Protein AF-A0A3L8PVZ9-F1 (afdb_monomer)

Mean predicted aligned error: 17.23 Å

Secondary structure (DSSP, 8-state):
------------HHHHIIIIIHHHHHHHHHHHHHTT-TT-HHHHHHHHHHHHHHHHHHHHHHHHHHHHHHTTS------SGGGTTHHHHTTHHHHHHHHHHHHHHHHTTT---PPPTHHHHHHHHHHHHHHHTTS----------S-TTHHHHHHHHHSTT------TTSSS-HHHHHHHHHHHHHHHT-GGGG--HHHHHHHHHHHHHHHHHHHTT-HHHHHHHHHHHTTT-TTHHHHHHHHHHHHT--HHHHHHHHTTT----HHHHHHHHHTT-HHHHHHHHTTT--TT--SBTTB-HHHHHHHS---HHHHHHHHHHS----S--TTS--HHHHHHHTGGGSTTTHHHHHHHHHHTT----TTHHHHHHHHHHH-HHHHHHHHHH-GGGPPP---

Sequence (399 aa):
MDKSKVSFYRFEPLNILVTVVIPVCLTYSAAQIWYVVNDTVDILKYFIIFGLGLFTDFGYQYSKHRQSIQLVKEKKQSTFSKKMGLSLLLWLPLSAYLWTGYIIVSTDSTRVGEPTKSELEIQKLEKNLQNNHRKKVISPKQNEADKTDNQSAKHLLEAKHQTFVNDLSSDLHIYDQFRNHTMMVFQALDPRAKLSTEELAKTDALTKELTPLMKEKNWAAMIELNDKYADSMPELVEGLMQAAGMLGAPLDVYLQLANRGGKMAAPGLLAMVNRGELDMVSALESHGSSIQDTPFPNTNMLHFALLAPIEPQTFEYVIERVDVLNEPSIMGGDTIGMAIVNAPANPAYVSSYIQAMIRKGGTIKPEHKPLMAGLKRDEPSLYEEITALLPELQVADNG

Organism: NCBI:txid2338552

Solvent-accessible surface area (backbone atoms only — not comparable to full-atom values): 23518 Å² total; per-residue (Å²): 141,78,87,81,79,81,81,77,83,77,80,56,69,65,55,52,45,62,72,48,50,48,55,52,52,50,53,51,50,50,55,56,49,56,75,72,51,93,83,52,70,66,64,52,51,52,51,51,53,50,51,51,49,55,52,52,52,52,54,50,55,52,48,55,59,53,49,74,69,52,81,80,68,88,89,90,88,86,86,80,81,62,80,72,47,52,45,60,60,58,41,59,64,52,48,52,53,52,48,52,50,50,48,55,63,56,50,76,75,70,66,91,78,84,89,59,78,65,63,65,50,53,60,54,52,56,59,51,55,63,60,59,69,76,74,78,87,81,87,87,88,84,86,83,86,93,57,84,78,55,49,67,54,44,51,57,56,66,58,52,77,64,53,66,73,76,59,81,87,48,93,60,48,50,46,56,52,48,50,52,51,37,49,52,46,54,58,72,63,43,51,71,86,73,52,52,75,68,56,48,55,50,50,51,51,50,47,66,61,44,50,61,34,61,76,68,62,39,60,69,61,51,52,53,50,37,66,77,34,37,92,83,42,66,39,48,30,30,33,49,35,35,54,32,41,75,72,65,57,59,70,69,58,52,53,57,28,34,76,68,71,15,44,50,49,26,72,34,47,48,53,32,44,62,71,67,38,52,71,58,49,54,55,40,40,78,57,72,20,44,65,68,43,55,92,45,72,66,31,45,38,67,54,55,51,48,75,45,88,64,53,68,69,40,50,52,61,46,61,74,70,36,85,59,52,72,52,58,17,78,69,14,35,20,51,62,44,39,38,58,47,33,25,85,72,36,69,93,47,35,58,60,52,50,51,52,37,39,77,63,66,34,70,94,51,80,78,41,35,60,48,42,50,36,36,40,73,71,41,47,70,60,37,51,57,39,28,75,77,38,61,89,53,58,65,81,84,83,123

Nearest PDB structures (foldseek):
  4gpm-assembly2_B  TM=6.428E-01  e=1.683E-02  synthetic construct
  5kba-assembly2_D  TM=6.415E-01  e=2.245E-02  synthetic construct
  7b4t-assembly1_A  TM=6.133E-01  e=3.993E-02  synthetic construct
  5oos-assembly1_A  TM=6.355E-01  e=1.685E-01  synthetic construct
  7vxw-assembly1_A  TM=5.313E-01  e=1.946E-01  Homo sapiens

pLDDT: mean 72.09, std 23.38, range [28.81, 97.56]

Structure (mmCIF, N/CA/C/O backbone):
data_AF-A0A3L8PVZ9-F1
#
_entry.id   AF-A0A3L8PVZ9-F1
#
loop_
_atom_site.group_PDB
_atom_site.id
_atom_site.type_symbol
_atom_site.label_atom_id
_atom_site.label_alt_id
_atom_site.label_comp_id
_atom_site.label_asym_id
_atom_site.label_entity_id
_atom_site.label_seq_id
_atom_site.pdbx_PDB_ins_code
_atom_site.Cartn_x
_atom_site.Cartn_y
_atom_site.Cartn_z
_atom_site.occupancy
_atom_site.B_iso_or_equiv
_atom_site.auth_seq_id
_atom_site.auth_comp_id
_atom_site.auth_asym_id
_atom_site.auth_atom_id
_atom_site.pdbx_PDB_model_num
ATOM 1 N N . MET A 1 1 ? 54.789 34.534 -4.708 1.00 40.00 1 MET A N 1
ATOM 2 C CA . MET A 1 1 ? 53.707 34.715 -3.716 1.00 40.00 1 MET A CA 1
ATOM 3 C C . MET A 1 1 ? 52.573 35.413 -4.431 1.00 40.00 1 MET A C 1
ATOM 5 O O . MET A 1 1 ? 52.630 36.625 -4.583 1.00 40.00 1 MET A O 1
ATOM 9 N N . ASP A 1 2 ? 51.617 34.647 -4.949 1.00 33.59 2 ASP A N 1
ATOM 10 C CA . ASP A 1 2 ? 50.525 35.194 -5.750 1.00 33.59 2 ASP A CA 1
ATOM 11 C C . ASP A 1 2 ? 49.195 34.906 -5.049 1.00 33.59 2 ASP A C 1
ATOM 13 O O . ASP A 1 2 ? 48.878 33.760 -4.726 1.00 33.59 2 ASP A O 1
ATOM 17 N N . LYS A 1 3 ? 48.479 35.977 -4.699 1.00 42.72 3 LYS A N 1
ATOM 18 C CA . LYS A 1 3 ? 47.219 35.941 -3.950 1.00 42.72 3 LYS A CA 1
ATOM 19 C C . LYS A 1 3 ? 46.082 35.725 -4.947 1.00 42.72 3 LYS A C 1
ATOM 21 O O . LYS A 1 3 ? 45.563 36.692 -5.505 1.00 42.72 3 LYS A O 1
ATOM 26 N N . SER A 1 4 ? 45.662 34.479 -5.155 1.00 35.91 4 SER A N 1
ATOM 27 C CA . SER A 1 4 ? 44.448 34.195 -5.921 1.00 35.91 4 SER A CA 1
ATOM 28 C C . SER A 1 4 ? 43.212 34.638 -5.127 1.00 35.91 4 SER A C 1
ATOM 30 O O . SER A 1 4 ? 42.886 34.134 -4.052 1.00 35.91 4 SER A O 1
ATOM 32 N N . LYS A 1 5 ? 42.550 35.666 -5.661 1.00 38.50 5 LYS A N 1
ATOM 33 C CA . LYS A 1 5 ? 41.291 36.231 -5.176 1.00 38.50 5 LYS A CA 1
ATOM 34 C C . LYS A 1 5 ? 40.184 35.177 -5.251 1.00 38.50 5 LYS A C 1
ATOM 36 O O . LYS A 1 5 ? 39.843 34.710 -6.333 1.00 38.50 5 LYS A O 1
ATOM 41 N N . VAL A 1 6 ? 39.573 34.869 -4.111 1.00 35.75 6 VAL A N 1
ATOM 42 C CA . VAL A 1 6 ? 38.283 34.174 -4.047 1.00 35.75 6 VAL A CA 1
ATOM 43 C C . VAL A 1 6 ? 37.200 35.175 -4.457 1.00 35.75 6 VAL A C 1
ATOM 45 O O . VAL A 1 6 ? 36.894 36.105 -3.711 1.00 35.75 6 VAL A O 1
ATOM 48 N N . SER A 1 7 ? 36.635 35.020 -5.656 1.00 32.16 7 SER A N 1
ATOM 49 C CA . SER A 1 7 ? 35.439 35.759 -6.064 1.00 32.16 7 SER A CA 1
ATOM 50 C C . SER A 1 7 ? 34.214 35.127 -5.402 1.00 32.16 7 SER A C 1
ATOM 52 O O . SER A 1 7 ? 33.701 34.105 -5.858 1.00 32.16 7 SER A O 1
ATOM 54 N N . PHE A 1 8 ? 33.738 35.731 -4.316 1.00 32.44 8 PHE A N 1
ATOM 55 C CA . PHE A 1 8 ? 32.389 35.471 -3.827 1.00 32.44 8 PHE A CA 1
ATOM 56 C C . PHE A 1 8 ? 31.396 36.017 -4.855 1.00 32.44 8 PHE A C 1
ATOM 58 O O . PHE A 1 8 ? 31.356 37.222 -5.105 1.00 32.44 8 PHE A O 1
ATOM 65 N N . TYR A 1 9 ? 30.609 35.128 -5.460 1.00 37.47 9 TYR A N 1
ATOM 66 C CA . TYR A 1 9 ? 29.472 35.513 -6.286 1.00 37.47 9 TYR A CA 1
ATOM 67 C C . TYR A 1 9 ? 28.490 36.303 -5.415 1.00 37.47 9 TYR A C 1
ATOM 69 O O . TYR A 1 9 ? 27.821 35.746 -4.544 1.00 37.47 9 TYR A O 1
ATOM 77 N N . ARG A 1 10 ? 28.430 37.621 -5.625 1.00 36.44 10 ARG A N 1
ATOM 78 C CA . ARG A 1 10 ? 27.349 38.453 -5.099 1.00 36.44 10 ARG A CA 1
ATOM 79 C C . ARG A 1 10 ? 26.082 38.062 -5.851 1.00 36.44 10 ARG A C 1
ATOM 81 O O . ARG A 1 10 ? 25.964 38.321 -7.042 1.00 36.44 10 ARG A O 1
ATOM 88 N N . PHE A 1 11 ? 25.159 37.413 -5.152 1.00 42.28 11 PHE A N 1
ATOM 89 C CA . PHE A 1 11 ? 23.787 37.264 -5.616 1.00 42.28 11 PHE A CA 1
ATOM 90 C C . PHE A 1 11 ? 23.171 38.661 -5.704 1.00 42.28 11 PHE A C 1
ATOM 92 O O . PHE A 1 11 ? 22.957 39.308 -4.678 1.00 42.28 11 PHE A O 1
ATOM 99 N N . GLU A 1 12 ? 22.940 39.154 -6.919 1.00 45.09 12 GLU A N 1
ATOM 100 C CA . GLU A 1 12 ? 22.252 40.426 -7.105 1.00 45.09 12 GLU A CA 1
ATOM 101 C C . GLU A 1 12 ? 20.789 40.281 -6.648 1.00 45.09 12 GLU A C 1
ATOM 103 O O . GLU A 1 12 ? 20.101 39.363 -7.105 1.00 45.09 12 GLU A O 1
ATOM 108 N N . PRO A 1 13 ? 20.284 41.162 -5.763 1.00 43.38 13 PRO A N 1
ATOM 109 C CA . PRO A 1 13 ? 18.903 41.130 -5.264 1.00 43.38 13 PRO A CA 1
ATOM 110 C C . PRO A 1 13 ? 17.846 41.104 -6.377 1.00 43.38 13 PRO A C 1
ATOM 112 O O . PRO A 1 13 ? 16.751 40.575 -6.186 1.00 43.38 13 PRO A O 1
ATOM 115 N N . LEU A 1 14 ? 18.203 41.613 -7.559 1.00 39.41 14 LEU A N 1
ATOM 116 C CA . LEU A 1 14 ? 17.372 41.596 -8.756 1.00 39.41 14 LEU A CA 1
ATOM 117 C C . LEU A 1 14 ? 17.032 40.165 -9.214 1.00 39.41 14 LEU A C 1
ATOM 119 O O . LEU A 1 14 ? 15.901 39.910 -9.617 1.00 39.41 14 LEU A O 1
ATOM 123 N N . ASN A 1 15 ? 17.953 39.206 -9.061 1.00 44.50 15 ASN A N 1
ATOM 124 C CA . ASN A 1 15 ? 17.703 37.810 -9.423 1.00 44.50 15 ASN A CA 1
ATOM 125 C C . ASN A 1 15 ? 16.683 37.156 -8.494 1.00 44.50 15 ASN A C 1
ATOM 127 O O . ASN A 1 15 ? 15.840 36.411 -8.975 1.00 44.50 15 ASN A O 1
ATOM 131 N N . ILE A 1 16 ? 16.695 37.456 -7.192 1.00 48.22 16 ILE A N 1
ATOM 132 C CA . ILE A 1 16 ? 15.701 36.916 -6.245 1.00 48.22 16 ILE A CA 1
ATOM 133 C C . ILE A 1 16 ? 14.327 37.542 -6.500 1.00 48.22 16 ILE A C 1
ATOM 135 O O . ILE A 1 16 ? 13.313 36.841 -6.488 1.00 48.22 16 ILE A O 1
ATOM 139 N N . LEU A 1 17 ? 14.292 38.846 -6.791 1.00 43.41 17 LEU A N 1
ATOM 140 C CA . LEU A 1 17 ? 13.057 39.540 -7.143 1.00 43.41 17 LEU A CA 1
ATOM 141 C C . LEU A 1 17 ? 12.409 38.910 -8.388 1.00 43.41 17 LEU A C 1
ATOM 143 O O . LEU A 1 17 ? 11.223 38.592 -8.369 1.00 43.41 17 LEU A O 1
ATOM 147 N N . VAL A 1 18 ? 13.199 38.655 -9.435 1.00 44.00 18 VAL A N 1
ATOM 148 C CA . VAL A 1 18 ? 12.699 38.122 -10.712 1.00 44.00 18 VAL A CA 1
ATOM 149 C C . VAL A 1 18 ? 12.401 36.620 -10.663 1.00 44.00 18 VAL A C 1
ATOM 151 O O . VAL A 1 18 ? 11.412 36.188 -11.245 1.00 44.00 18 VAL A O 1
ATOM 154 N N . THR A 1 19 ? 13.205 35.814 -9.961 1.00 45.59 19 THR A N 1
ATOM 155 C CA . THR A 1 19 ? 13.039 34.341 -9.951 1.00 45.59 19 THR A CA 1
ATOM 156 C C . THR A 1 19 ? 12.123 33.808 -8.860 1.00 45.59 19 THR A C 1
ATOM 158 O O . THR A 1 19 ? 11.634 32.690 -8.992 1.00 45.59 19 THR A O 1
ATOM 161 N N . VAL A 1 20 ? 11.880 34.571 -7.792 1.00 50.06 20 VAL A N 1
ATOM 162 C CA . VAL A 1 20 ? 11.106 34.083 -6.640 1.00 50.06 20 VAL A CA 1
ATOM 163 C C . VAL A 1 20 ? 9.927 34.993 -6.341 1.00 50.06 20 VAL A C 1
ATOM 165 O O . VAL A 1 20 ? 8.799 34.518 -6.259 1.00 50.06 20 VAL A O 1
ATOM 168 N N . VAL A 1 21 ? 10.152 36.303 -6.221 1.00 51.47 21 VAL A N 1
ATOM 169 C CA . VAL A 1 21 ? 9.094 37.221 -5.771 1.00 51.47 21 VAL A CA 1
ATOM 170 C C . VAL A 1 21 ? 8.024 37.407 -6.846 1.00 51.47 21 VAL A C 1
ATOM 172 O O . VAL A 1 21 ? 6.843 37.249 -6.556 1.00 51.47 21 VAL A O 1
ATOM 175 N N . ILE A 1 22 ? 8.418 37.671 -8.095 1.00 51.62 22 ILE A N 1
ATOM 176 C CA . ILE A 1 22 ? 7.465 37.874 -9.197 1.00 51.62 22 ILE A CA 1
ATOM 177 C C . ILE A 1 22 ? 6.618 36.612 -9.470 1.00 51.62 22 ILE A C 1
ATOM 179 O O . ILE A 1 22 ? 5.396 36.750 -9.540 1.00 51.62 22 ILE A O 1
ATOM 183 N N . PRO A 1 23 ? 7.182 35.387 -9.542 1.00 50.69 23 PRO A N 1
ATOM 184 C CA . PRO A 1 23 ? 6.385 34.172 -9.716 1.00 50.69 23 PRO A CA 1
ATOM 185 C C . PRO A 1 23 ? 5.402 33.917 -8.575 1.00 50.69 23 PRO A C 1
ATOM 187 O O . PRO A 1 23 ? 4.261 33.560 -8.842 1.00 50.69 23 PRO A O 1
ATOM 190 N N . VAL A 1 24 ? 5.803 34.156 -7.321 1.00 50.97 24 VAL A N 1
ATOM 191 C CA . VAL A 1 24 ? 4.925 33.983 -6.151 1.00 50.97 24 VAL A CA 1
ATOM 192 C C . VAL A 1 24 ? 3.800 35.021 -6.140 1.00 50.97 24 VAL A C 1
ATOM 194 O O . VAL A 1 24 ? 2.657 34.689 -5.841 1.00 50.97 24 VAL A O 1
ATOM 197 N N . CYS A 1 25 ? 4.083 36.272 -6.510 1.00 51.47 25 CYS A N 1
ATOM 198 C CA . CYS A 1 25 ? 3.054 37.304 -6.627 1.00 51.47 25 CYS A CA 1
ATOM 199 C C . CYS A 1 25 ? 2.079 37.022 -7.780 1.00 51.47 25 CYS A C 1
ATOM 201 O O . CYS A 1 25 ? 0.882 37.257 -7.623 1.00 51.47 25 CYS A O 1
ATOM 203 N N . LEU A 1 26 ? 2.558 36.495 -8.911 1.00 52.56 26 LEU A N 1
ATOM 204 C CA . LEU A 1 26 ? 1.712 36.136 -10.053 1.00 52.56 26 LEU A CA 1
ATOM 205 C C . LEU A 1 26 ? 0.835 34.915 -9.758 1.00 52.56 26 LEU A C 1
ATOM 207 O O . LEU A 1 26 ? -0.354 34.952 -10.064 1.00 52.56 26 LEU A O 1
ATOM 211 N N . THR A 1 27 ? 1.368 33.871 -9.115 1.00 53.41 27 THR A N 1
ATOM 212 C CA . THR A 1 27 ? 0.569 32.697 -8.720 1.00 53.41 27 THR A CA 1
ATOM 213 C C . THR A 1 27 ? -0.443 33.037 -7.632 1.00 53.41 27 THR A C 1
ATOM 215 O O . THR A 1 27 ? -1.586 32.593 -7.706 1.00 53.41 27 THR A O 1
ATOM 218 N N . TYR A 1 28 ? -0.076 33.890 -6.674 1.00 52.38 28 TYR A N 1
ATOM 219 C CA . TYR A 1 28 ? -1.001 34.380 -5.653 1.00 52.38 28 TYR A CA 1
ATOM 220 C C . TYR A 1 28 ? -2.114 35.256 -6.247 1.00 52.38 28 TYR A C 1
ATOM 222 O O . TYR A 1 28 ? -3.283 35.085 -5.910 1.00 52.38 28 TYR A O 1
ATOM 230 N N . SER A 1 29 ? -1.778 36.157 -7.175 1.00 54.25 29 SER A N 1
ATOM 231 C CA . SER A 1 29 ? -2.776 37.003 -7.849 1.00 54.25 29 SER A CA 1
ATOM 232 C C . SER A 1 29 ? -3.706 36.174 -8.738 1.00 54.25 29 SER A C 1
ATOM 234 O O . SER A 1 29 ? -4.908 36.417 -8.750 1.00 54.25 29 SER A O 1
ATOM 236 N N . ALA A 1 30 ? -3.184 35.147 -9.419 1.00 52.41 30 ALA A N 1
ATOM 237 C CA . ALA A 1 30 ? -3.991 34.204 -10.192 1.00 52.41 30 ALA A CA 1
ATOM 238 C C . ALA A 1 30 ? -4.955 33.396 -9.305 1.00 52.41 30 ALA A C 1
ATOM 240 O O . ALA A 1 30 ? -6.110 33.216 -9.679 1.00 52.41 30 ALA A O 1
ATOM 241 N N . ALA A 1 31 ? -4.522 32.976 -8.111 1.00 49.38 31 ALA A N 1
ATOM 242 C CA . ALA A 1 31 ? -5.370 32.277 -7.142 1.00 49.38 31 ALA A CA 1
ATOM 243 C C . ALA A 1 31 ? -6.467 33.178 -6.541 1.00 49.38 31 ALA A C 1
ATOM 245 O O . ALA A 1 31 ? -7.582 32.725 -6.302 1.00 49.38 31 ALA A O 1
ATOM 246 N N . GLN A 1 32 ? -6.183 34.467 -6.336 1.00 46.41 32 GLN A N 1
ATOM 247 C CA . GLN A 1 32 ? -7.183 35.441 -5.878 1.00 46.41 32 GLN A CA 1
ATOM 248 C C . GLN A 1 32 ? -8.207 35.772 -6.976 1.00 46.41 32 GLN A C 1
ATOM 250 O O . GLN A 1 32 ? -9.395 35.889 -6.696 1.00 46.41 32 GLN A O 1
ATOM 255 N N . ILE A 1 33 ? -7.771 35.868 -8.237 1.00 47.31 33 ILE A N 1
ATOM 256 C CA . ILE A 1 33 ? -8.664 36.091 -9.387 1.00 47.31 33 ILE A CA 1
ATOM 257 C C . ILE A 1 33 ? -9.535 34.850 -9.661 1.00 47.31 33 ILE A C 1
ATOM 259 O O . ILE A 1 33 ? -10.716 35.004 -9.970 1.00 47.31 33 ILE A O 1
ATOM 263 N N . TRP A 1 34 ? -8.995 33.637 -9.467 1.00 48.66 34 TRP A N 1
ATOM 264 C CA . TRP A 1 34 ? -9.737 32.365 -9.519 1.00 48.66 34 TRP A CA 1
ATOM 265 C C . TRP A 1 34 ? -10.939 32.355 -8.566 1.00 48.66 34 TRP A C 1
ATOM 267 O O . TRP A 1 34 ? -12.004 31.860 -8.913 1.00 48.66 34 TRP A O 1
ATOM 277 N N . TYR A 1 35 ? -10.790 32.959 -7.385 1.00 48.84 35 TYR A N 1
ATOM 278 C CA . TYR A 1 35 ? -11.854 33.039 -6.383 1.00 48.84 35 TYR A CA 1
ATOM 279 C C . TYR A 1 35 ? -12.981 34.021 -6.747 1.00 48.84 35 TYR A C 1
ATOM 281 O O . TYR A 1 35 ? -14.070 33.943 -6.186 1.00 48.84 35 TYR A O 1
ATOM 289 N N . VAL A 1 36 ? -12.727 34.962 -7.663 1.00 47.16 36 VAL A N 1
ATOM 290 C CA . VAL A 1 36 ? -13.650 36.067 -7.980 1.00 47.16 36 VAL A CA 1
ATOM 291 C C . VAL A 1 36 ? -14.393 35.853 -9.302 1.00 47.16 36 VAL A C 1
ATOM 293 O O . VAL A 1 36 ? -15.474 36.409 -9.485 1.00 47.16 36 VAL A O 1
ATOM 296 N N . VAL A 1 37 ? -13.866 35.047 -10.231 1.00 45.69 37 VAL A N 1
ATOM 297 C CA . VAL A 1 37 ? -14.437 34.913 -11.582 1.00 45.69 37 VAL A CA 1
ATOM 298 C C . VAL A 1 37 ? -14.756 33.452 -11.890 1.00 45.69 37 VAL A C 1
ATOM 300 O O . VAL A 1 37 ? -13.955 32.728 -12.472 1.00 45.69 37 VAL A O 1
ATOM 303 N N . ASN A 1 38 ? -15.970 33.038 -11.528 1.00 50.19 38 ASN A N 1
ATOM 304 C CA . ASN A 1 38 ? -16.445 31.654 -11.628 1.00 50.19 38 ASN A CA 1
ATOM 305 C C . ASN A 1 38 ? -16.796 31.190 -13.064 1.00 50.19 38 ASN A C 1
ATOM 307 O O . ASN A 1 38 ? -17.312 30.094 -13.229 1.00 50.19 38 ASN A O 1
ATOM 311 N N . ASP A 1 39 ? -16.534 31.999 -14.101 1.00 45.47 39 ASP A N 1
ATOM 312 C CA . ASP A 1 39 ? -17.098 31.771 -15.448 1.00 45.47 39 ASP A CA 1
ATOM 313 C C . ASP A 1 39 ? -16.100 31.854 -16.622 1.00 45.47 39 ASP A C 1
ATOM 315 O O . ASP A 1 39 ? -16.491 31.903 -17.785 1.00 45.47 39 ASP A O 1
ATOM 319 N N . THR A 1 40 ? -14.784 31.843 -16.375 1.00 50.25 40 THR A N 1
ATOM 320 C CA . THR A 1 40 ? -13.772 31.806 -17.464 1.00 50.25 40 THR A CA 1
ATOM 321 C C . THR A 1 40 ? -12.693 30.750 -17.240 1.00 50.25 40 THR A C 1
ATOM 323 O O . THR A 1 40 ? -11.492 30.983 -17.384 1.00 50.25 40 THR A O 1
ATOM 326 N N . VAL A 1 41 ? -13.148 29.539 -16.923 1.00 53.06 41 VAL A N 1
ATOM 327 C CA . VAL A 1 41 ? -12.304 28.366 -16.659 1.00 53.06 41 VAL A CA 1
ATOM 328 C C . VAL A 1 41 ? -11.381 28.031 -17.843 1.00 53.06 41 VAL A C 1
ATOM 330 O O . VAL A 1 41 ? -10.246 27.601 -17.633 1.00 53.06 41 VAL A O 1
ATOM 333 N N . ASP A 1 42 ? -11.800 28.280 -19.085 1.00 48.53 42 ASP A N 1
ATOM 334 C CA . ASP A 1 42 ? -11.006 27.884 -20.254 1.00 48.53 42 ASP A CA 1
ATOM 335 C C . ASP A 1 42 ? -9.842 28.836 -20.552 1.00 48.53 42 ASP A C 1
ATOM 337 O O . ASP A 1 42 ? -8.729 28.382 -20.811 1.00 48.53 42 ASP A O 1
ATOM 341 N N . ILE A 1 43 ? -10.029 30.153 -20.426 1.00 48.38 43 ILE A N 1
ATOM 342 C CA . ILE A 1 43 ? -8.965 31.139 -20.700 1.00 48.38 43 ILE A CA 1
ATOM 343 C C . ILE A 1 43 ? -7.833 31.019 -19.670 1.00 48.38 43 ILE A C 1
ATOM 345 O O . ILE A 1 43 ? -6.653 31.114 -20.018 1.00 48.38 43 ILE A O 1
ATOM 349 N N . LEU A 1 44 ? -8.179 30.746 -18.410 1.00 51.03 44 LEU A N 1
ATOM 350 C CA . LEU A 1 44 ? -7.210 30.597 -17.329 1.00 51.03 44 LEU A CA 1
ATOM 351 C C . LEU A 1 44 ? -6.406 29.293 -17.446 1.00 51.03 44 LEU A C 1
ATOM 353 O O . LEU A 1 44 ? -5.197 29.303 -17.213 1.00 51.03 44 LEU A O 1
ATOM 357 N N . LYS A 1 45 ? -7.029 28.200 -17.916 1.00 52.56 45 LYS A N 1
ATOM 358 C CA . LYS A 1 45 ? -6.318 26.962 -18.282 1.00 52.56 45 LYS A CA 1
ATOM 359 C C . LYS A 1 45 ? -5.275 27.222 -19.370 1.00 52.56 45 LYS A C 1
ATOM 361 O O . LYS A 1 45 ? -4.128 26.809 -19.209 1.00 52.56 45 LYS A O 1
ATOM 366 N N . TYR A 1 46 ? -5.622 27.960 -20.428 1.00 50.69 46 TYR A N 1
ATOM 367 C CA . TYR A 1 46 ? -4.661 28.303 -21.484 1.00 50.69 46 TYR A CA 1
ATOM 368 C C . TYR A 1 46 ? -3.532 29.211 -20.982 1.00 50.69 46 TYR A C 1
ATOM 370 O O . TYR A 1 46 ? -2.384 29.005 -21.369 1.00 50.69 46 TYR A O 1
ATOM 378 N N . PHE A 1 47 ? -3.808 30.150 -20.070 1.00 55.47 47 PHE A N 1
ATOM 379 C CA . PHE A 1 47 ? -2.774 30.994 -19.458 1.00 55.47 47 PHE A CA 1
ATOM 380 C C . PHE A 1 47 ? -1.815 30.213 -18.551 1.00 55.47 47 PHE A C 1
ATOM 382 O O . PHE A 1 47 ? -0.608 30.453 -18.591 1.00 55.47 47 PHE A O 1
ATOM 389 N N . ILE A 1 48 ? -2.321 29.255 -17.769 1.00 59.00 48 ILE A N 1
ATOM 390 C CA . ILE A 1 48 ? -1.495 28.390 -16.915 1.00 59.00 48 ILE A CA 1
ATOM 391 C C . ILE A 1 48 ? -0.644 27.449 -17.775 1.00 59.00 48 ILE A C 1
ATOM 393 O O . I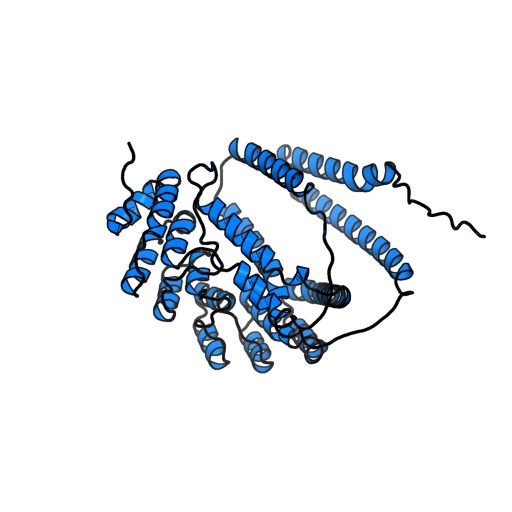LE A 1 48 ? 0.556 27.322 -17.535 1.00 59.00 48 ILE A O 1
ATOM 397 N N . ILE A 1 49 ? -1.225 26.848 -18.817 1.00 55.62 49 ILE A N 1
ATOM 398 C CA . ILE A 1 49 ? -0.497 25.989 -19.763 1.00 55.62 49 ILE A CA 1
ATOM 399 C C . ILE A 1 49 ? 0.579 26.793 -20.507 1.00 55.62 49 ILE A C 1
ATOM 401 O O . ILE A 1 49 ? 1.715 26.335 -20.627 1.00 55.62 49 ILE A O 1
ATOM 405 N N . PHE A 1 50 ? 0.265 28.015 -20.948 1.00 53.44 50 PHE A N 1
ATOM 406 C CA . PHE A 1 50 ? 1.219 28.905 -21.610 1.00 53.44 50 PHE A CA 1
ATOM 407 C C . PHE A 1 50 ? 2.345 29.359 -20.666 1.00 53.44 50 PHE A C 1
ATOM 409 O O . PHE A 1 50 ? 3.519 29.329 -21.040 1.00 53.44 50 PHE A O 1
ATOM 416 N N . GLY A 1 51 ? 2.011 29.706 -19.419 1.00 68.31 51 GLY A N 1
ATOM 417 C CA . GLY A 1 51 ? 2.982 30.062 -18.384 1.00 68.31 51 GLY A CA 1
ATOM 418 C C . GLY A 1 51 ? 3.922 28.906 -18.034 1.00 68.31 51 GLY A C 1
ATOM 419 O O . GLY A 1 51 ? 5.134 29.106 -17.952 1.00 68.31 51 GLY A O 1
ATOM 420 N N . LEU A 1 52 ? 3.391 27.686 -17.909 1.00 56.84 52 LEU A N 1
ATOM 421 C CA . LEU A 1 52 ? 4.188 26.474 -17.701 1.00 56.84 52 LEU A CA 1
ATOM 422 C C . LEU A 1 52 ? 5.091 26.178 -18.904 1.00 56.84 52 LEU A C 1
ATOM 424 O O . LEU A 1 52 ? 6.258 25.849 -18.703 1.00 56.84 52 LEU A O 1
ATOM 428 N N . GLY A 1 53 ? 4.593 26.373 -20.131 1.00 56.97 53 GLY A N 1
ATOM 429 C CA . GLY A 1 53 ? 5.362 26.213 -21.367 1.00 56.97 53 GLY A CA 1
ATOM 430 C C . GLY A 1 53 ? 6.585 27.132 -21.428 1.00 56.97 53 GLY A C 1
ATOM 431 O O . GLY A 1 53 ? 7.707 26.660 -21.628 1.00 56.97 53 GLY A O 1
ATOM 432 N N . LEU A 1 54 ? 6.396 28.429 -21.159 1.00 52.62 54 LEU A N 1
ATOM 433 C CA . LEU A 1 54 ? 7.494 29.401 -21.107 1.00 52.62 54 LEU A CA 1
ATOM 434 C C . LEU A 1 54 ? 8.497 29.088 -19.987 1.00 52.62 54 LEU A C 1
ATOM 436 O O . LEU A 1 54 ? 9.704 29.233 -20.178 1.00 52.62 54 LEU A O 1
ATOM 440 N N . PHE A 1 55 ? 8.019 28.608 -18.836 1.00 57.31 55 PHE A N 1
ATOM 441 C CA . PHE A 1 55 ? 8.879 28.235 -17.712 1.00 57.31 55 PHE A CA 1
ATOM 442 C C . PHE A 1 55 ? 9.734 26.998 -18.027 1.00 57.31 55 PHE A C 1
ATOM 444 O O . PHE A 1 55 ? 10.923 26.961 -17.699 1.00 57.31 55 PHE A O 1
ATOM 451 N N . THR A 1 56 ? 9.159 26.002 -18.713 1.00 56.47 56 THR A N 1
ATOM 452 C CA . THR A 1 56 ? 9.895 24.809 -19.153 1.00 56.47 56 THR A CA 1
ATOM 453 C C . THR A 1 56 ? 10.934 25.117 -20.224 1.00 56.47 56 THR A C 1
ATOM 455 O O . THR A 1 56 ? 12.044 24.590 -20.142 1.00 56.47 56 THR A O 1
ATOM 458 N N . ASP A 1 57 ? 10.630 26.000 -21.179 1.00 53.50 57 ASP A N 1
A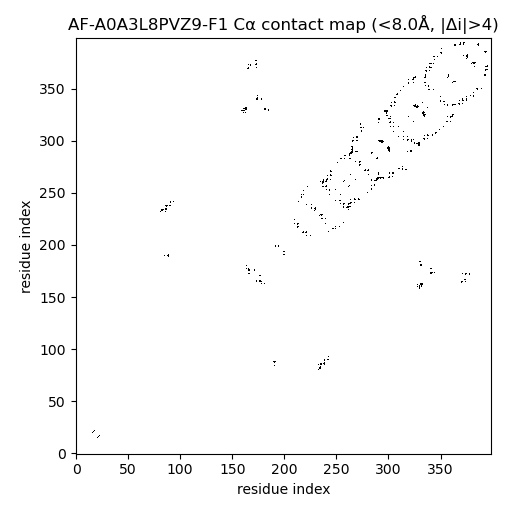TOM 459 C CA . ASP A 1 57 ? 11.584 26.385 -22.224 1.00 53.50 57 ASP A CA 1
ATOM 460 C C . ASP A 1 57 ? 12.758 27.192 -21.642 1.00 53.50 57 ASP A C 1
ATOM 462 O O . ASP A 1 57 ? 13.928 26.904 -21.912 1.00 53.50 57 ASP A O 1
ATOM 466 N N . PHE A 1 58 ? 12.473 28.121 -20.723 1.00 55.53 58 PHE A N 1
ATOM 467 C CA . PHE A 1 58 ? 13.513 28.902 -20.052 1.00 55.53 58 PHE A CA 1
ATOM 468 C C . PHE A 1 58 ? 14.403 28.032 -19.146 1.00 55.53 58 PHE A C 1
ATOM 470 O O . PHE A 1 58 ? 15.633 28.142 -19.178 1.00 55.53 58 PHE A O 1
ATOM 477 N N . GLY A 1 59 ? 13.804 27.109 -18.383 1.00 60.88 59 GLY A N 1
ATOM 478 C CA . GLY A 1 59 ? 14.539 26.137 -17.569 1.00 60.88 59 GLY A CA 1
ATOM 479 C C . GLY A 1 59 ? 15.410 25.197 -18.409 1.00 60.88 59 GLY A C 1
ATOM 480 O O . GLY A 1 59 ? 16.543 24.885 -18.027 1.00 60.88 59 GLY A O 1
ATOM 481 N N . TYR A 1 60 ? 14.927 24.799 -19.588 1.00 54.72 60 TYR A N 1
ATOM 482 C CA . TYR A 1 60 ? 15.671 23.966 -20.527 1.00 54.72 60 TYR A CA 1
ATOM 483 C C . TYR A 1 60 ? 16.888 24.694 -21.114 1.00 54.72 60 TYR A C 1
ATOM 485 O O . TYR A 1 60 ? 18.001 24.159 -21.073 1.00 54.72 60 TYR A O 1
ATOM 493 N N . GLN A 1 61 ? 16.719 25.933 -21.583 1.00 55.25 61 GLN A N 1
ATOM 494 C CA . GLN A 1 61 ? 17.820 26.733 -22.130 1.00 55.25 61 GLN A CA 1
ATOM 495 C C . GLN A 1 61 ? 18.882 27.056 -21.065 1.00 55.25 61 GLN A C 1
ATOM 497 O O . GLN A 1 61 ? 20.085 26.957 -21.328 1.00 55.25 61 GLN A O 1
ATOM 502 N N . TYR A 1 62 ? 18.456 27.350 -19.833 1.00 56.19 62 TYR A N 1
ATOM 503 C CA . TYR A 1 62 ? 19.360 27.587 -18.706 1.00 56.19 62 TYR A CA 1
ATOM 504 C C . TYR A 1 62 ? 20.159 26.330 -18.316 1.00 56.19 62 TYR A C 1
ATOM 506 O O . TYR A 1 62 ? 21.375 26.390 -18.109 1.00 56.19 62 TYR A O 1
ATOM 514 N N . SER A 1 63 ? 19.502 25.166 -18.277 1.00 53.25 63 SER A N 1
ATOM 515 C CA . SER A 1 63 ? 20.149 23.876 -17.998 1.00 53.25 63 SER A CA 1
ATOM 516 C C . SER A 1 63 ? 21.181 23.506 -19.069 1.00 53.25 63 SER A C 1
ATOM 518 O O . SER A 1 63 ? 22.312 23.134 -18.743 1.00 53.25 63 SER A O 1
ATOM 520 N N . LYS A 1 64 ? 20.842 23.702 -20.350 1.00 53.19 64 LYS A N 1
ATOM 521 C CA . LYS A 1 64 ? 21.745 23.463 -21.486 1.00 53.19 64 LYS A CA 1
ATOM 522 C C . LYS A 1 64 ? 23.002 24.335 -21.407 1.00 53.19 64 LYS A C 1
ATOM 524 O O . LYS A 1 64 ? 24.112 23.842 -21.619 1.00 53.19 64 LYS A O 1
ATOM 529 N N . HIS A 1 65 ? 22.848 25.605 -21.031 1.00 52.03 65 HIS A N 1
ATOM 530 C CA . HIS A 1 65 ? 23.976 26.508 -20.809 1.00 52.03 65 HIS A CA 1
ATOM 531 C C . HIS A 1 65 ? 24.874 26.022 -19.657 1.00 52.03 65 HIS A C 1
ATOM 533 O O . HIS A 1 65 ? 26.094 25.971 -19.803 1.00 52.03 65 HIS A O 1
ATOM 539 N N . ARG A 1 66 ? 24.298 25.545 -18.548 1.00 51.06 66 ARG A N 1
ATOM 540 C CA . ARG A 1 66 ? 25.059 25.031 -17.395 1.00 51.06 66 ARG A CA 1
ATOM 541 C C . ARG A 1 66 ? 25.782 23.707 -17.678 1.00 51.06 66 ARG A C 1
ATOM 543 O O . ARG A 1 66 ? 26.912 23.525 -17.229 1.00 51.06 66 ARG A O 1
ATOM 550 N N . GLN A 1 67 ? 25.174 22.801 -18.443 1.00 49.91 67 GLN A N 1
ATOM 551 C CA . GLN A 1 67 ? 25.796 21.523 -18.815 1.00 49.91 67 GLN A CA 1
ATOM 552 C C . GLN A 1 67 ? 26.998 21.704 -19.751 1.00 49.91 67 GLN A C 1
ATOM 554 O O . GLN A 1 67 ? 27.994 20.997 -19.593 1.00 49.91 67 GLN A O 1
ATOM 559 N N . SER A 1 68 ? 26.976 22.710 -20.637 1.00 47.22 68 SER A N 1
ATOM 560 C CA . SER A 1 68 ? 28.159 23.057 -21.445 1.00 47.22 68 SER A CA 1
ATOM 561 C C . SER A 1 68 ? 29.368 23.503 -20.607 1.00 47.22 68 SER A C 1
ATOM 563 O O . SER A 1 68 ? 30.502 23.388 -21.061 1.00 47.22 68 SER A O 1
ATOM 565 N N . ILE A 1 69 ? 29.144 23.934 -19.360 1.00 47.84 69 ILE A N 1
ATOM 566 C CA . ILE A 1 69 ? 30.192 24.374 -18.428 1.00 47.84 69 ILE A CA 1
ATOM 567 C C . ILE A 1 69 ? 30.725 23.203 -17.575 1.00 47.84 69 ILE A C 1
ATOM 569 O O . ILE A 1 69 ? 31.865 23.246 -17.113 1.00 47.84 69 ILE A O 1
ATOM 573 N N . GLN A 1 70 ? 29.943 22.135 -17.370 1.00 44.09 70 GLN A N 1
ATOM 574 C CA . GLN A 1 70 ? 30.301 21.026 -16.467 1.00 44.09 70 GLN A CA 1
ATOM 575 C C . GLN A 1 70 ? 30.921 19.796 -17.149 1.00 44.09 70 GLN A C 1
ATOM 577 O O . GLN A 1 70 ? 31.616 19.038 -16.475 1.00 44.09 70 GLN A O 1
ATOM 582 N N . LEU A 1 71 ? 30.789 19.634 -18.470 1.00 46.06 71 LEU A N 1
ATOM 583 C CA . LEU A 1 71 ? 31.408 18.533 -19.239 1.00 46.06 71 LEU A CA 1
ATOM 584 C C . LEU A 1 71 ? 32.957 18.551 -19.283 1.00 46.06 71 LEU A C 1
ATOM 586 O O . LEU A 1 71 ? 33.570 17.739 -19.969 1.00 46.06 71 LEU A O 1
ATOM 590 N N . VAL A 1 72 ? 33.604 19.433 -18.518 1.00 45.66 72 VAL A N 1
ATOM 591 C CA . VAL A 1 72 ? 35.067 19.549 -18.410 1.00 45.66 72 VAL A CA 1
ATOM 592 C C . VAL A 1 72 ? 35.653 18.707 -17.258 1.00 45.66 72 VAL A C 1
ATOM 594 O O . VAL A 1 72 ? 36.869 18.554 -17.193 1.00 45.66 72 VAL A O 1
ATOM 597 N N . LYS A 1 73 ? 34.856 18.129 -16.342 1.00 38.28 73 LYS A N 1
ATOM 598 C CA . LYS A 1 73 ? 35.400 17.518 -15.106 1.00 38.28 73 LYS A CA 1
ATOM 599 C C . LYS A 1 73 ? 34.842 16.127 -14.756 1.00 38.28 73 LYS A C 1
ATOM 601 O O . LYS A 1 73 ? 33.935 16.002 -13.948 1.00 38.28 73 LYS A O 1
ATOM 606 N N . GLU A 1 74 ? 35.510 15.117 -15.317 1.00 47.25 74 GLU A N 1
ATOM 607 C CA . GLU A 1 74 ? 35.869 13.822 -14.693 1.00 47.25 74 GLU A CA 1
ATOM 608 C C . GLU A 1 74 ? 34.819 12.734 -14.365 1.00 47.25 74 GLU A C 1
ATOM 610 O O . GLU A 1 74 ? 33.611 12.931 -14.377 1.00 47.25 74 GLU A O 1
ATOM 615 N N . LYS A 1 75 ? 35.359 11.511 -14.192 1.00 40.34 75 LYS A N 1
ATOM 616 C CA . LYS A 1 75 ? 34.803 10.190 -14.547 1.00 40.34 75 LYS A CA 1
ATOM 617 C C . LYS A 1 75 ? 35.238 9.115 -13.515 1.00 40.34 75 LYS A C 1
ATOM 619 O O . LYS A 1 75 ? 36.431 9.062 -13.230 1.00 40.34 75 LYS A O 1
ATOM 624 N N . LYS A 1 76 ? 34.319 8.196 -13.141 1.00 42.50 76 LYS A N 1
ATOM 625 C CA . LYS A 1 76 ? 34.456 6.747 -12.754 1.00 42.50 76 LYS A CA 1
ATOM 626 C C . LYS A 1 76 ? 34.094 6.255 -11.323 1.00 42.50 76 LYS A C 1
ATOM 628 O O . LYS A 1 76 ? 34.527 6.835 -10.339 1.00 42.50 76 LYS A O 1
ATOM 633 N N . GLN A 1 77 ? 33.522 5.022 -11.341 1.00 37.47 77 GLN A N 1
ATOM 634 C CA . GLN A 1 77 ? 33.317 3.924 -10.338 1.00 37.47 77 GLN A CA 1
ATOM 635 C C . GLN A 1 77 ? 31.953 3.877 -9.610 1.00 37.47 77 GLN A C 1
ATOM 637 O O . GLN A 1 77 ? 31.431 4.927 -9.285 1.00 37.47 77 GLN A O 1
ATOM 642 N N . SER A 1 78 ? 31.300 2.737 -9.280 1.00 37.53 78 SER A N 1
ATOM 643 C CA . SER A 1 78 ? 31.519 1.260 -9.350 1.00 37.53 78 SER A CA 1
ATOM 644 C C . SER A 1 78 ? 30.137 0.527 -9.226 1.00 37.53 78 SER A C 1
ATOM 646 O O . SER A 1 78 ? 29.123 1.189 -9.047 1.00 37.53 78 SER A O 1
ATOM 648 N N . THR A 1 79 ? 30.037 -0.808 -9.375 1.00 41.28 79 THR A N 1
ATOM 649 C CA . THR A 1 79 ? 28.893 -1.516 -10.015 1.00 41.28 79 THR A CA 1
ATOM 650 C C . THR A 1 79 ? 27.950 -2.405 -9.164 1.00 41.28 79 THR A C 1
ATOM 652 O O . THR A 1 79 ? 27.033 -2.968 -9.752 1.00 41.28 79 THR A O 1
ATOM 655 N N . PHE A 1 80 ? 28.118 -2.597 -7.848 1.00 32.31 80 PHE A N 1
ATOM 656 C CA . PHE A 1 80 ? 27.510 -3.773 -7.173 1.00 32.31 80 PHE A CA 1
ATOM 657 C C . PHE A 1 80 ? 26.268 -3.521 -6.283 1.00 32.31 80 PHE A C 1
ATOM 659 O O . PHE A 1 80 ? 25.449 -4.422 -6.144 1.00 32.31 80 PHE A O 1
ATOM 666 N N . SER A 1 81 ? 26.024 -2.307 -5.768 1.00 39.34 81 SER A N 1
ATOM 667 C CA . SER A 1 81 ? 24.819 -1.989 -4.956 1.00 39.34 81 SER A CA 1
ATOM 668 C C . SER A 1 81 ? 23.552 -1.711 -5.781 1.00 39.34 81 SER A C 1
ATOM 670 O O . SER A 1 81 ? 22.526 -1.294 -5.247 1.00 39.34 81 SER A O 1
ATOM 672 N N . LYS A 1 82 ? 23.631 -1.929 -7.095 1.00 42.75 82 LYS A N 1
ATOM 673 C CA . LYS A 1 82 ? 22.650 -1.516 -8.105 1.00 42.75 82 LYS A CA 1
ATOM 674 C C . LYS A 1 82 ? 21.320 -2.263 -8.036 1.00 42.75 82 LYS A C 1
ATOM 676 O O . LYS A 1 82 ? 20.316 -1.736 -8.496 1.00 42.75 82 LYS A O 1
ATOM 681 N N . LYS A 1 83 ? 21.308 -3.457 -7.433 1.00 36.41 83 LYS A N 1
ATOM 682 C CA . LYS A 1 83 ? 20.273 -4.452 -7.731 1.00 36.41 83 LYS A CA 1
ATOM 683 C C . LYS A 1 83 ? 18.972 -4.394 -6.943 1.00 36.41 83 LYS A C 1
ATOM 685 O O . LYS A 1 83 ? 18.005 -5.025 -7.333 1.00 36.41 83 LYS A O 1
ATOM 690 N N . MET A 1 84 ? 18.928 -3.645 -5.845 1.00 35.66 84 MET A N 1
ATOM 691 C CA . MET A 1 84 ? 17.744 -3.614 -4.969 1.00 35.66 84 MET A CA 1
ATOM 692 C C . MET A 1 84 ? 17.163 -2.207 -4.787 1.00 35.66 84 MET A C 1
ATOM 694 O O . MET A 1 84 ? 16.063 -2.051 -4.273 1.00 35.66 84 MET A O 1
ATOM 698 N N . GLY A 1 85 ? 17.894 -1.166 -5.202 1.00 39.28 85 GLY A N 1
ATOM 699 C CA . GLY A 1 85 ? 17.470 0.227 -5.036 1.00 39.28 85 GLY A CA 1
ATOM 700 C C . GLY A 1 85 ? 16.569 0.732 -6.160 1.00 39.28 85 GLY A C 1
ATOM 701 O O . GLY A 1 85 ? 15.722 1.585 -5.922 1.00 39.28 85 GLY A O 1
ATOM 702 N N . LEU A 1 86 ? 16.732 0.204 -7.373 1.00 39.38 86 LEU A N 1
ATOM 703 C CA . LEU A 1 86 ? 16.120 0.756 -8.579 1.00 39.38 86 LEU A CA 1
ATOM 704 C C . LEU A 1 86 ? 14.618 0.406 -8.703 1.00 39.38 86 LEU A C 1
ATOM 706 O O . LEU A 1 86 ? 13.843 1.231 -9.187 1.00 39.38 86 LEU A O 1
ATOM 710 N N . SER A 1 87 ? 14.185 -0.748 -8.179 1.00 40.22 87 SER A N 1
ATOM 711 C CA . SER A 1 87 ? 12.776 -1.171 -8.192 1.00 40.22 87 SER A CA 1
ATOM 712 C C . SER A 1 87 ? 11.897 -0.452 -7.170 1.00 40.22 87 SER A C 1
ATOM 714 O O . SER A 1 87 ? 10.700 -0.374 -7.379 1.00 40.22 87 SER A O 1
ATOM 716 N N . LEU A 1 88 ? 12.444 0.154 -6.114 1.00 40.53 88 LEU A N 1
ATOM 717 C CA . LEU A 1 88 ? 11.678 1.032 -5.208 1.00 40.53 88 LEU A CA 1
ATOM 718 C C . LEU A 1 88 ? 11.669 2.497 -5.693 1.00 40.53 88 LEU A C 1
ATOM 720 O O . LEU A 1 88 ? 10.765 3.270 -5.373 1.00 40.53 88 LEU A O 1
ATOM 724 N N . LEU A 1 89 ? 12.657 2.861 -6.520 1.00 41.00 89 LEU A N 1
ATOM 725 C CA . LEU A 1 89 ? 12.933 4.215 -7.017 1.00 41.00 89 LEU A CA 1
ATOM 726 C C . LEU A 1 89 ? 11.918 4.725 -8.048 1.00 41.00 89 LEU A C 1
ATOM 728 O O . LEU A 1 89 ? 11.689 5.930 -8.148 1.00 41.00 89 LEU A O 1
ATOM 732 N N . LEU A 1 90 ? 11.322 3.812 -8.816 1.00 44.81 90 LEU A N 1
ATOM 733 C CA . LEU A 1 90 ? 10.330 4.126 -9.851 1.00 44.81 90 LEU A CA 1
ATOM 734 C C . LEU A 1 90 ? 8.913 4.299 -9.286 1.00 44.81 90 LEU A C 1
ATOM 736 O O . LEU A 1 90 ? 8.048 4.875 -9.941 1.00 44.81 90 LEU A O 1
ATOM 740 N N . TRP A 1 91 ? 8.676 3.840 -8.061 1.00 45.25 91 TRP A N 1
ATOM 741 C CA . TRP A 1 91 ? 7.324 3.588 -7.588 1.00 45.25 91 TRP A CA 1
ATOM 742 C C . TRP A 1 91 ? 6.732 4.633 -6.678 1.00 45.25 91 TRP A C 1
ATOM 744 O O . TRP A 1 91 ? 5.567 4.954 -6.844 1.00 45.25 91 TRP A O 1
ATOM 754 N N . LEU A 1 92 ? 7.499 5.180 -5.740 1.00 44.41 92 LEU A N 1
ATOM 755 C CA . LEU A 1 92 ? 6.953 6.127 -4.766 1.00 44.41 92 LEU A CA 1
ATOM 756 C C . LEU A 1 92 ? 6.493 7.461 -5.391 1.00 44.41 92 LEU A C 1
ATOM 758 O O . LEU A 1 92 ? 5.443 7.968 -5.000 1.00 44.41 92 LEU A O 1
ATOM 762 N N . PRO A 1 93 ? 7.188 8.036 -6.394 1.00 46.22 93 PRO A N 1
ATOM 763 C CA . PRO A 1 93 ? 6.706 9.242 -7.070 1.00 46.22 93 PRO A CA 1
ATOM 764 C C . PRO A 1 93 ? 5.498 8.960 -7.966 1.00 46.22 93 PRO A C 1
ATOM 766 O O . PRO A 1 93 ? 4.593 9.786 -8.059 1.00 46.22 93 PRO A O 1
ATOM 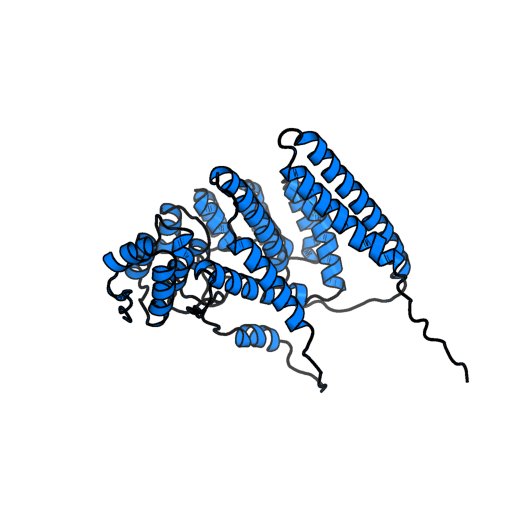769 N N . LEU A 1 94 ? 5.475 7.791 -8.614 1.00 46.00 94 LEU A N 1
ATOM 770 C CA . LEU A 1 94 ? 4.369 7.370 -9.467 1.00 46.00 94 LEU A CA 1
ATOM 771 C C . LEU A 1 94 ? 3.133 7.035 -8.624 1.00 46.00 94 LEU A C 1
ATOM 773 O O . LEU A 1 94 ? 2.031 7.449 -8.970 1.00 46.00 94 LEU A O 1
ATOM 777 N N . SER A 1 95 ? 3.315 6.380 -7.476 1.00 45.03 95 SER A N 1
ATOM 778 C CA . SER A 1 95 ? 2.261 6.119 -6.499 1.00 45.03 95 SER A CA 1
ATOM 779 C C . SER A 1 95 ? 1.752 7.402 -5.879 1.00 45.03 95 SER A C 1
ATOM 781 O O . SER A 1 95 ? 0.545 7.562 -5.835 1.00 45.03 95 SER A O 1
ATOM 783 N N . ALA A 1 96 ? 2.616 8.347 -5.500 1.00 45.94 96 ALA A N 1
ATOM 784 C CA . ALA A 1 96 ? 2.196 9.649 -4.989 1.00 45.94 96 ALA A CA 1
ATOM 785 C C . ALA A 1 96 ? 1.424 10.467 -6.039 1.00 45.94 96 ALA A C 1
ATOM 787 O O . ALA A 1 96 ? 0.401 11.063 -5.707 1.00 45.94 96 ALA A O 1
ATOM 788 N N . TYR A 1 97 ? 1.867 10.472 -7.301 1.00 52.25 97 TYR A N 1
ATOM 789 C CA . TYR A 1 97 ? 1.199 11.169 -8.408 1.00 52.25 97 TYR A CA 1
ATOM 790 C C . TYR A 1 97 ? -0.157 10.542 -8.767 1.00 52.25 97 TYR A C 1
ATOM 792 O O . TYR A 1 97 ? -1.138 11.248 -8.991 1.00 52.25 97 TYR A O 1
ATOM 800 N N . LEU A 1 98 ? -0.239 9.210 -8.780 1.00 46.34 98 LEU A N 1
ATOM 801 C CA . LEU A 1 98 ? -1.482 8.493 -9.066 1.00 46.34 98 LEU A CA 1
ATOM 802 C C . LEU A 1 98 ? -2.451 8.525 -7.878 1.00 46.34 98 LEU A C 1
ATOM 804 O O . LEU A 1 98 ? -3.649 8.677 -8.094 1.00 46.34 98 LEU A O 1
ATOM 808 N N . TRP A 1 99 ? -1.953 8.494 -6.638 1.00 48.84 99 TRP A N 1
ATOM 809 C CA . TRP A 1 99 ? -2.767 8.717 -5.440 1.00 48.84 99 TRP A CA 1
ATOM 810 C C . TRP A 1 99 ? -3.323 10.134 -5.382 1.00 48.84 99 TRP A C 1
ATOM 812 O O . TRP A 1 99 ? -4.500 10.309 -5.096 1.00 48.84 99 TRP A O 1
ATOM 822 N N . THR A 1 100 ? -2.515 11.153 -5.685 1.00 47.31 100 THR A N 1
ATOM 823 C CA . THR A 1 100 ? -3.011 12.537 -5.737 1.00 47.31 100 THR A CA 1
ATOM 824 C C . THR A 1 100 ? -4.017 12.734 -6.868 1.00 47.31 100 THR A C 1
ATOM 826 O O . THR A 1 100 ? -5.038 13.374 -6.645 1.00 47.31 100 THR A O 1
ATOM 829 N N . GLY A 1 101 ? -3.805 12.130 -8.042 1.00 49.81 101 GLY A N 1
ATOM 830 C CA . GLY A 1 101 ? -4.793 12.131 -9.127 1.00 49.81 101 GLY A CA 1
ATOM 831 C C . GLY A 1 101 ? -6.108 11.438 -8.749 1.00 49.81 101 GLY A C 1
ATOM 832 O O . GLY A 1 101 ? -7.181 11.972 -9.018 1.00 49.81 101 GLY A O 1
ATOM 833 N N . TYR A 1 102 ? -6.032 10.288 -8.076 1.00 46.50 102 TYR A N 1
ATOM 834 C CA . TYR A 1 102 ? -7.200 9.561 -7.573 1.00 46.50 102 TYR A CA 1
ATOM 835 C C . TYR A 1 102 ? -7.950 10.351 -6.490 1.00 46.50 102 TYR A C 1
ATOM 837 O O . TYR A 1 102 ? -9.170 10.487 -6.570 1.00 46.50 102 TYR A O 1
ATOM 845 N N . ILE A 1 103 ? -7.232 10.947 -5.529 1.00 46.38 103 ILE A N 1
ATOM 846 C CA . ILE A 1 103 ? -7.820 11.831 -4.514 1.00 46.38 103 ILE A CA 1
ATOM 847 C C . ILE A 1 103 ? -8.544 12.993 -5.197 1.00 46.38 103 ILE A C 1
ATOM 849 O O . ILE A 1 103 ? -9.717 13.176 -4.923 1.00 46.38 103 ILE A O 1
ATOM 853 N N . ILE A 1 104 ? -7.916 13.703 -6.140 1.00 49.72 104 ILE A N 1
ATOM 854 C CA . ILE A 1 104 ? -8.529 14.853 -6.832 1.00 49.72 104 ILE A CA 1
ATOM 855 C C . ILE A 1 104 ? -9.833 14.458 -7.545 1.00 49.72 104 ILE A C 1
ATOM 857 O O . ILE A 1 104 ? -10.850 15.127 -7.370 1.00 49.72 104 ILE A O 1
ATOM 861 N N . VAL A 1 105 ? -9.826 13.349 -8.293 1.00 44.12 105 VAL A N 1
ATOM 862 C CA . VAL A 1 105 ? -11.010 12.852 -9.020 1.00 44.12 105 VAL A CA 1
ATOM 863 C C . VAL A 1 105 ? -12.105 12.364 -8.062 1.00 44.12 105 VAL A C 1
ATOM 865 O O . VAL A 1 105 ? -13.288 12.557 -8.330 1.00 44.12 105 VAL A O 1
ATOM 868 N N . SER A 1 106 ? -11.734 11.768 -6.928 1.00 39.22 106 SER A N 1
ATOM 869 C CA . SER A 1 106 ? -12.690 11.303 -5.912 1.00 39.22 106 SER A CA 1
ATOM 870 C C . SER A 1 106 ? -13.246 12.440 -5.037 1.00 39.22 106 SER A C 1
ATOM 872 O O . SER A 1 106 ? -14.417 12.401 -4.655 1.00 39.22 106 SER A O 1
ATOM 874 N N . THR A 1 107 ? -12.480 13.506 -4.785 1.00 43.47 107 THR A N 1
ATOM 875 C CA . THR A 1 107 ? -12.932 14.685 -4.023 1.00 43.47 107 THR A CA 1
ATOM 876 C C . THR A 1 107 ? -13.890 15.583 -4.806 1.00 43.47 107 THR A C 1
ATOM 878 O O . THR A 1 107 ? -14.783 16.172 -4.200 1.00 43.47 107 THR A O 1
ATOM 881 N N . ASP A 1 108 ? -13.782 15.624 -6.141 1.00 43.19 108 ASP A N 1
ATOM 882 C CA . ASP A 1 108 ? -14.726 16.342 -7.022 1.00 43.19 108 ASP A CA 1
ATOM 883 C C . ASP A 1 108 ? -16.150 15.747 -6.946 1.00 43.19 108 ASP A C 1
ATOM 885 O O . ASP A 1 108 ? -17.144 16.417 -7.215 1.00 43.19 108 ASP A O 1
ATOM 889 N N . SER A 1 109 ? -16.264 14.485 -6.510 1.00 36.41 109 SER A N 1
ATOM 890 C CA . SER A 1 109 ? -17.548 13.798 -6.335 1.00 36.41 109 SER A CA 1
ATOM 891 C C . SER A 1 109 ? -18.216 14.021 -4.971 1.00 36.41 109 SER A C 1
ATOM 893 O O . SER A 1 109 ? -19.363 13.610 -4.800 1.00 36.41 109 SER A O 1
ATOM 895 N N . THR A 1 110 ? -17.548 14.660 -3.996 1.00 42.88 110 THR A N 1
ATOM 896 C CA . THR A 1 110 ? -18.018 14.621 -2.596 1.00 42.88 110 THR A CA 1
ATOM 897 C C . THR A 1 110 ? -18.146 15.935 -1.829 1.00 42.88 110 THR A C 1
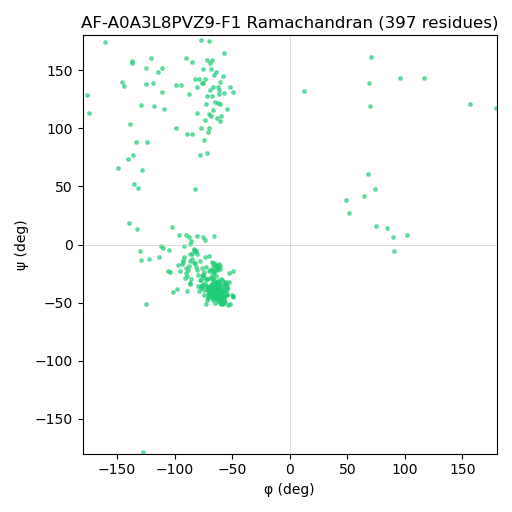ATOM 899 O O . THR A 1 110 ? -18.693 15.867 -0.729 1.00 42.88 110 THR A O 1
ATOM 902 N N . ARG A 1 111 ? -17.750 17.130 -2.304 1.00 42.84 111 ARG A N 1
ATOM 903 C CA . ARG A 1 111 ? -17.885 18.331 -1.440 1.00 42.84 111 ARG A CA 1
ATOM 904 C C . ARG A 1 111 ? -18.381 19.617 -2.102 1.00 42.84 111 ARG A C 1
ATOM 906 O O . ARG A 1 111 ? -17.628 20.394 -2.672 1.00 42.84 111 ARG A O 1
ATOM 913 N N . VAL A 1 112 ? -19.659 19.889 -1.830 1.00 42.06 112 VAL A N 1
ATOM 914 C CA . VAL A 1 112 ? -20.150 21.211 -1.415 1.00 42.06 112 VAL A CA 1
ATOM 915 C C . VAL A 1 112 ? -19.696 21.440 0.035 1.00 42.06 112 VAL A C 1
ATOM 917 O O . VAL A 1 112 ? -20.057 20.656 0.910 1.00 42.06 112 VAL A O 1
ATOM 920 N N . GLY A 1 113 ? -18.926 22.498 0.298 1.00 40.84 113 GLY A N 1
ATOM 921 C CA . GLY A 1 113 ? -18.627 22.974 1.656 1.00 40.84 113 GLY A CA 1
ATOM 922 C C . GLY A 1 113 ? -17.336 23.793 1.747 1.00 40.84 113 GLY A C 1
ATOM 923 O O . GLY A 1 113 ? -16.271 23.298 1.398 1.00 40.84 113 GLY A O 1
ATOM 924 N N . GLU A 1 114 ? -17.446 25.045 2.201 1.00 41.31 114 GLU A N 1
ATOM 925 C CA . GLU A 1 114 ? -16.342 26.008 2.345 1.00 41.31 114 GLU A CA 1
ATOM 926 C C . GLU A 1 114 ? -15.278 25.574 3.379 1.00 41.31 114 GLU A C 1
ATOM 928 O O . GLU A 1 114 ? -15.620 24.949 4.388 1.00 41.31 114 GLU A O 1
ATOM 933 N N . PRO A 1 115 ? -13.997 25.942 3.179 1.00 41.31 115 PRO A N 1
ATOM 934 C CA . PRO A 1 115 ? -12.907 25.563 4.074 1.00 41.31 115 PRO A CA 1
ATOM 935 C C . PRO A 1 115 ? -12.991 26.264 5.436 1.00 41.31 115 PRO A C 1
ATOM 937 O O . PRO A 1 115 ? -13.167 27.482 5.540 1.00 41.31 115 PRO A O 1
ATOM 940 N N . THR A 1 116 ? -12.833 25.485 6.508 1.00 50.81 116 THR A N 1
ATOM 941 C CA . THR A 1 116 ? -12.899 25.960 7.895 1.00 50.81 116 THR A CA 1
ATOM 942 C C . THR A 1 116 ? -11.572 26.519 8.411 1.00 50.81 116 THR A C 1
ATOM 944 O O . THR A 1 116 ? -10.479 26.155 7.985 1.00 50.81 116 THR A O 1
ATOM 947 N N . LYS A 1 117 ? -11.684 27.377 9.431 1.00 39.31 117 LYS A N 1
ATOM 948 C CA . LYS A 1 117 ? -10.618 28.115 10.136 1.00 39.31 117 LYS A CA 1
ATOM 949 C C . LYS A 1 117 ? -9.408 27.270 10.599 1.00 39.31 117 LYS A C 1
ATOM 951 O O . LYS A 1 117 ? -8.330 27.835 10.763 1.00 39.31 117 LYS A O 1
ATOM 956 N N . SER A 1 118 ? -9.568 25.955 10.770 1.00 45.41 118 SER A N 1
ATOM 957 C CA . SER A 1 118 ? -8.509 24.999 11.134 1.00 45.41 118 SER A CA 1
ATOM 958 C C . SER A 1 118 ? -7.427 24.853 10.055 1.00 45.41 118 SER A C 1
ATOM 960 O O . SER A 1 118 ? -6.243 24.748 10.375 1.00 45.41 118 SER A O 1
ATOM 962 N N . GLU A 1 119 ? -7.786 24.951 8.773 1.00 46.22 119 GLU A N 1
ATOM 963 C CA . GLU A 1 119 ? -6.836 24.824 7.656 1.00 46.22 119 GLU A CA 1
ATOM 964 C C . GLU A 1 119 ? -5.833 25.989 7.610 1.00 46.22 119 GLU A C 1
ATOM 966 O O . GLU A 1 119 ? -4.672 25.830 7.223 1.00 46.22 119 GLU A O 1
ATOM 971 N N . LEU A 1 120 ? -6.248 27.162 8.097 1.00 48.56 120 LEU A N 1
ATOM 972 C CA . LEU A 1 120 ? -5.399 28.349 8.209 1.00 48.56 120 LEU A CA 1
ATOM 973 C C . LEU A 1 120 ? -4.378 28.248 9.358 1.00 48.56 120 LEU A C 1
ATOM 975 O O . LEU A 1 120 ? -3.347 28.928 9.333 1.00 48.56 120 LEU A O 1
ATOM 979 N N . GLU A 1 121 ? -4.648 27.419 10.369 1.00 48.72 121 GLU A N 1
ATOM 980 C CA . GLU A 1 121 ? -3.746 27.182 11.503 1.00 48.72 121 GLU A CA 1
ATOM 981 C C . GLU A 1 121 ? -2.720 26.083 11.196 1.00 48.72 121 GLU A C 1
ATOM 983 O O . GLU A 1 121 ? -1.546 26.234 11.545 1.00 48.72 121 GLU A O 1
ATOM 988 N N . ILE A 1 122 ? -3.102 25.071 10.408 1.00 49.19 122 ILE A N 1
ATOM 989 C CA . ILE A 1 122 ? -2.196 24.032 9.886 1.00 49.19 122 ILE A CA 1
ATOM 990 C C . ILE A 1 122 ? -1.072 24.659 9.041 1.00 49.19 122 ILE A C 1
ATOM 992 O O . ILE A 1 122 ? 0.108 24.371 9.255 1.00 49.19 122 ILE A O 1
ATOM 996 N N . GLN A 1 123 ? -1.398 25.636 8.187 1.00 45.06 123 GLN A N 1
ATOM 997 C CA . GLN A 1 123 ? -0.396 26.367 7.395 1.00 45.06 123 GLN A CA 1
ATOM 998 C C . GLN A 1 123 ? 0.590 27.192 8.246 1.00 45.06 123 GLN A C 1
ATOM 1000 O O . GLN A 1 123 ? 1.729 27.444 7.832 1.00 45.06 123 GLN A O 1
ATOM 1005 N N . LYS A 1 124 ? 0.186 27.641 9.443 1.00 51.66 124 LYS A N 1
ATOM 1006 C CA . LYS A 1 124 ? 1.093 28.329 10.380 1.00 51.66 124 LYS A CA 1
ATOM 1007 C C . LYS A 1 124 ? 2.020 27.342 11.091 1.00 51.66 124 LYS A C 1
ATOM 1009 O O . LYS A 1 124 ? 3.180 27.682 11.330 1.00 51.66 124 LYS A O 1
ATOM 1014 N N . LEU A 1 125 ? 1.539 26.138 11.397 1.00 42.56 125 LEU A N 1
ATOM 1015 C CA . LEU A 1 125 ? 2.318 25.091 12.060 1.00 42.56 125 LEU A CA 1
ATOM 1016 C C . LEU A 1 125 ? 3.440 24.552 11.152 1.00 42.56 125 LEU A C 1
ATOM 1018 O O . LEU A 1 125 ? 4.589 24.438 11.586 1.00 42.56 125 LEU A O 1
ATOM 1022 N N . GLU A 1 126 ? 3.147 24.331 9.866 1.00 46.44 126 GLU A N 1
ATOM 1023 C CA . GLU A 1 126 ? 4.128 23.882 8.863 1.00 46.44 126 GLU A CA 1
ATOM 1024 C C . GLU A 1 126 ? 5.287 24.875 8.685 1.00 46.44 126 GLU A C 1
ATOM 1026 O O . GLU A 1 126 ? 6.462 24.490 8.638 1.00 46.44 126 GLU A O 1
ATOM 1031 N N . LYS A 1 127 ? 4.979 26.180 8.677 1.00 46.03 127 LYS A N 1
ATOM 1032 C CA . LYS A 1 127 ? 5.996 27.244 8.629 1.00 46.03 127 LYS A CA 1
ATOM 1033 C C . LYS A 1 127 ? 6.914 27.250 9.854 1.00 46.03 127 LYS A C 1
ATOM 1035 O O . LYS A 1 127 ? 8.087 27.609 9.734 1.00 46.03 127 LYS A O 1
ATOM 1040 N N . ASN A 1 128 ? 6.417 26.851 11.022 1.00 43.31 128 ASN A N 1
ATOM 1041 C CA . ASN A 1 128 ? 7.209 26.817 12.253 1.00 43.31 128 ASN A CA 1
ATOM 1042 C C . ASN A 1 128 ? 8.119 25.579 12.329 1.00 43.31 128 ASN A C 1
ATOM 1044 O O . ASN A 1 128 ? 9.264 25.691 12.775 1.00 43.31 128 ASN A O 1
ATOM 1048 N N . LEU A 1 129 ? 7.669 24.428 11.819 1.00 40.91 129 LEU A N 1
ATOM 1049 C CA . LEU A 1 129 ? 8.472 23.199 11.735 1.00 40.91 129 LEU A CA 1
ATOM 1050 C C . LEU A 1 129 ? 9.668 23.343 10.779 1.00 40.91 129 LEU A C 1
ATOM 1052 O O . LEU A 1 129 ? 10.790 22.965 11.126 1.00 40.91 129 LEU A O 1
ATOM 1056 N N . GLN A 1 130 ? 9.476 23.993 9.627 1.00 39.44 130 GLN A N 1
ATOM 1057 C CA . GLN A 1 130 ? 10.568 24.251 8.677 1.00 39.44 130 GLN A CA 1
ATOM 1058 C C . GLN A 1 130 ? 11.666 25.168 9.245 1.00 39.44 130 GLN A C 1
ATOM 1060 O O . GLN A 1 130 ? 12.846 25.004 8.926 1.00 39.44 130 GLN A O 1
ATOM 1065 N N . ASN A 1 131 ? 11.311 26.108 10.127 1.00 37.12 131 ASN A N 1
ATOM 1066 C CA . ASN A 1 131 ? 12.275 27.028 10.735 1.00 37.12 131 ASN A CA 1
ATOM 1067 C C . ASN A 1 131 ? 13.122 26.378 11.844 1.00 37.12 131 ASN A C 1
ATOM 1069 O O . ASN A 1 131 ? 14.276 26.772 12.039 1.00 37.12 131 ASN A O 1
ATOM 1073 N N . ASN A 1 132 ? 12.604 25.352 12.525 1.00 37.41 132 ASN A N 1
ATOM 1074 C CA . ASN A 1 132 ? 13.319 24.663 13.605 1.00 37.41 132 ASN A CA 1
ATOM 1075 C C . ASN A 1 132 ? 14.355 23.642 13.102 1.00 37.41 132 ASN A C 1
ATOM 1077 O O . ASN A 1 132 ? 15.381 23.443 13.755 1.00 37.41 132 ASN A O 1
ATOM 1081 N N . HIS A 1 133 ? 14.182 23.072 11.905 1.00 42.97 133 HIS A N 1
ATOM 1082 C CA . HIS A 1 133 ? 15.166 22.148 11.320 1.00 42.97 133 HIS A CA 1
ATOM 1083 C C . HIS A 1 133 ? 16.453 22.813 10.808 1.00 42.97 133 HIS A C 1
ATOM 1085 O O . HIS A 1 133 ? 17.445 22.130 10.559 1.00 42.97 133 HIS A O 1
ATOM 1091 N N . ARG A 1 134 ? 16.510 24.148 10.723 1.00 34.69 134 ARG A N 1
ATOM 1092 C CA . ARG A 1 134 ? 17.704 24.868 10.245 1.00 34.69 134 ARG A CA 1
ATOM 1093 C C . ARG A 1 134 ? 18.790 25.092 11.308 1.00 34.69 134 ARG A C 1
ATOM 1095 O O . ARG A 1 134 ? 19.849 25.623 10.980 1.00 34.69 134 ARG A O 1
ATOM 1102 N N . LYS A 1 135 ? 18.563 24.701 12.570 1.00 35.69 135 LYS A N 1
ATOM 1103 C CA . LYS A 1 135 ? 19.488 24.939 13.696 1.00 35.69 135 LYS A CA 1
ATOM 1104 C C . LYS A 1 135 ? 19.806 23.672 14.496 1.00 35.69 135 LYS A C 1
ATOM 1106 O O . LYS A 1 135 ? 19.520 23.607 15.685 1.00 35.69 135 LYS A O 1
ATOM 1111 N N . LYS A 1 136 ? 20.454 22.688 13.876 1.00 36.59 136 LYS A N 1
ATOM 1112 C CA . LYS A 1 136 ? 21.396 21.766 14.545 1.00 36.59 136 LYS A CA 1
ATOM 1113 C C . LYS A 1 136 ? 21.911 20.771 13.517 1.00 36.59 136 LYS A C 1
ATOM 1115 O O . LYS A 1 136 ? 21.112 20.023 12.988 1.00 36.59 136 LYS A O 1
ATOM 1120 N N . VAL A 1 137 ? 23.216 20.784 13.256 1.00 30.61 137 VAL A N 1
ATOM 1121 C CA . VAL A 1 137 ? 24.136 19.635 13.367 1.00 30.61 137 VAL A CA 1
ATOM 1122 C C . VAL A 1 137 ? 25.543 20.184 13.093 1.00 30.61 137 VAL A C 1
ATOM 1124 O O . VAL A 1 137 ? 25.848 20.645 11.996 1.00 30.61 137 VAL A O 1
ATOM 1127 N N . ILE A 1 138 ? 26.387 20.164 14.125 1.00 31.72 138 ILE A N 1
ATOM 1128 C CA . ILE A 1 138 ? 27.843 20.329 14.037 1.00 31.72 138 ILE A CA 1
ATOM 1129 C C . ILE A 1 138 ? 28.441 18.916 14.092 1.00 31.72 138 ILE A C 1
ATOM 1131 O O . ILE A 1 138 ? 27.973 18.083 14.865 1.00 31.72 138 ILE A O 1
ATOM 1135 N N . SER A 1 139 ? 29.441 18.659 13.244 1.00 32.22 139 SER A N 1
ATOM 1136 C CA . SER A 1 139 ? 30.166 17.389 13.070 1.00 32.22 139 SER A CA 1
ATOM 1137 C C . SER A 1 139 ? 30.830 16.835 14.343 1.00 32.22 139 SER A C 1
ATOM 1139 O O . SER A 1 139 ? 31.121 17.590 15.272 1.00 32.22 139 SER A O 1
ATOM 1141 N N . PRO A 1 140 ? 31.230 15.548 14.315 1.00 37.19 140 PRO A N 1
ATOM 1142 C CA . PRO A 1 140 ? 32.671 15.269 14.250 1.00 37.19 140 PRO A CA 1
ATOM 1143 C C . PRO A 1 140 ? 33.086 14.152 13.267 1.00 37.19 140 PRO A C 1
ATOM 1145 O O . PRO A 1 140 ? 32.312 13.271 12.904 1.00 37.19 140 PRO A O 1
ATOM 1148 N N . LYS A 1 141 ? 34.357 14.234 12.842 1.00 35.22 141 LYS A N 1
ATOM 1149 C CA . LYS A 1 141 ? 35.119 13.269 12.024 1.00 35.22 141 LYS A CA 1
ATOM 1150 C C . LYS A 1 141 ? 35.616 12.086 12.873 1.00 35.22 141 LYS A C 1
ATOM 1152 O O . LYS A 1 141 ? 36.146 12.359 13.944 1.00 35.22 141 LYS A O 1
ATOM 1157 N N . GLN A 1 142 ? 35.625 10.857 12.329 1.00 29.31 142 GLN A N 1
ATOM 1158 C CA . GLN A 1 142 ? 36.811 9.967 12.292 1.00 29.31 142 GLN A CA 1
ATOM 1159 C C . GLN A 1 142 ? 36.593 8.639 11.516 1.00 29.31 142 GLN A C 1
ATOM 1161 O O . GLN A 1 142 ? 35.628 7.920 11.740 1.00 29.31 142 GLN A O 1
ATOM 1166 N N . ASN A 1 143 ? 37.545 8.409 10.604 1.00 28.81 143 ASN A N 1
ATOM 1167 C CA . ASN A 1 143 ? 38.133 7.242 9.920 1.00 28.81 143 ASN A CA 1
ATOM 1168 C C . ASN A 1 143 ? 37.545 5.806 9.922 1.00 28.81 143 ASN A C 1
ATOM 1170 O O . ASN A 1 143 ? 37.339 5.182 10.955 1.00 28.81 143 ASN A O 1
ATOM 1174 N N . GLU A 1 144 ? 37.511 5.312 8.673 1.00 31.36 144 GLU A N 1
ATOM 1175 C CA . GLU A 1 144 ? 37.995 4.043 8.081 1.00 31.36 144 GLU A CA 1
ATOM 1176 C C . GLU A 1 144 ? 37.365 2.666 8.378 1.00 31.36 144 GLU A C 1
ATOM 1178 O O . GLU A 1 144 ? 37.457 2.122 9.471 1.00 31.36 144 GLU A O 1
ATOM 1183 N N . ALA A 1 145 ? 36.884 2.106 7.252 1.00 37.03 145 ALA A N 1
ATOM 1184 C CA . ALA A 1 145 ? 36.974 0.732 6.742 1.00 37.03 145 ALA A CA 1
ATOM 1185 C C . ALA A 1 145 ? 36.210 -0.402 7.464 1.00 37.03 145 ALA A C 1
ATOM 1187 O O . ALA A 1 145 ? 36.151 -0.482 8.682 1.00 37.03 145 ALA A O 1
ATOM 1188 N N . ASP A 1 146 ? 35.621 -1.288 6.648 1.00 33.53 146 ASP A N 1
ATOM 1189 C CA . ASP A 1 146 ? 34.891 -2.526 6.995 1.00 33.53 146 ASP A CA 1
ATOM 1190 C C . ASP A 1 146 ? 33.470 -2.448 7.594 1.00 33.53 146 ASP A C 1
ATOM 1192 O O . ASP A 1 146 ? 33.146 -3.161 8.544 1.00 33.53 146 ASP A O 1
ATOM 1196 N N . LYS A 1 147 ? 32.548 -1.652 7.017 1.00 35.66 147 LYS A N 1
ATOM 1197 C CA . LYS A 1 147 ? 31.133 -1.621 7.482 1.00 35.66 147 LYS A CA 1
ATOM 1198 C C . LYS A 1 147 ? 30.022 -1.533 6.424 1.00 35.66 147 LYS A C 1
ATOM 1200 O O . LYS A 1 147 ? 28.894 -1.190 6.774 1.00 35.66 147 LYS A O 1
ATOM 1205 N N . THR A 1 148 ? 30.260 -1.851 5.156 1.00 37.81 148 THR A N 1
ATOM 1206 C CA . THR A 1 148 ? 29.285 -1.490 4.106 1.00 37.81 148 THR A CA 1
ATOM 1207 C C . THR A 1 148 ? 28.087 -2.428 3.911 1.00 37.81 148 THR A C 1
ATOM 1209 O O . THR A 1 148 ? 27.086 -1.959 3.384 1.00 37.81 148 THR A O 1
ATOM 1212 N N . ASP A 1 149 ? 28.090 -3.664 4.423 1.00 39.88 149 ASP A N 1
ATOM 1213 C CA . ASP A 1 149 ? 26.876 -4.517 4.413 1.00 39.88 149 ASP A CA 1
ATOM 1214 C C . ASP A 1 149 ? 26.036 -4.405 5.688 1.00 39.88 149 ASP A C 1
ATOM 1216 O O . ASP A 1 149 ? 24.861 -4.766 5.719 1.00 39.88 149 ASP A O 1
ATOM 1220 N N . ASN A 1 150 ? 26.603 -3.829 6.747 1.00 37.44 150 ASN A N 1
ATOM 1221 C CA . ASN A 1 150 ? 25.908 -3.722 8.020 1.00 37.44 150 ASN A CA 1
ATOM 1222 C C . ASN A 1 150 ? 25.149 -2.397 8.154 1.00 37.44 150 ASN A C 1
ATOM 1224 O O . ASN A 1 150 ? 24.324 -2.285 9.039 1.00 37.44 150 ASN A O 1
ATOM 1228 N N . GLN A 1 151 ? 25.377 -1.385 7.307 1.00 41.41 151 GLN A N 1
ATOM 1229 C CA . GLN A 1 151 ? 24.836 -0.032 7.521 1.00 41.41 151 GLN A CA 1
ATOM 1230 C C . GLN A 1 151 ? 23.413 0.187 6.968 1.00 41.41 151 GLN A C 1
ATOM 1232 O O . GLN A 1 151 ? 22.628 0.898 7.592 1.00 41.41 151 GLN A O 1
ATOM 1237 N N . SER A 1 152 ? 23.041 -0.463 5.856 1.00 43.94 152 SER A N 1
ATOM 1238 C CA . SER A 1 152 ? 21.652 -0.468 5.352 1.00 43.94 152 SER A CA 1
ATOM 1239 C C . SER A 1 152 ? 20.744 -1.302 6.246 1.00 43.94 152 SER A C 1
ATOM 1241 O O . SER A 1 152 ? 19.662 -0.845 6.611 1.00 43.94 152 SER A O 1
ATOM 1243 N N . ALA A 1 153 ? 21.237 -2.466 6.683 1.00 41.12 153 ALA A N 1
ATOM 1244 C CA . ALA A 1 153 ? 20.617 -3.234 7.747 1.00 41.12 153 ALA A CA 1
ATOM 1245 C C . ALA A 1 153 ? 20.545 -2.394 9.024 1.00 41.12 153 ALA A C 1
ATOM 1247 O O . ALA A 1 153 ? 19.468 -2.292 9.574 1.00 41.12 153 ALA A O 1
ATOM 1248 N N . LYS A 1 154 ? 21.617 -1.704 9.444 1.00 39.12 154 LYS A N 1
ATOM 1249 C CA . LYS A 1 154 ? 21.652 -0.875 10.662 1.00 39.12 154 LYS A CA 1
ATOM 1250 C C . LYS A 1 154 ? 20.718 0.336 10.636 1.00 39.12 154 LYS A C 1
ATOM 1252 O O . LYS A 1 154 ? 20.150 0.621 11.671 1.00 39.12 154 LYS A O 1
ATOM 1257 N N . HIS A 1 155 ? 20.479 0.993 9.499 1.00 46.41 155 HIS A N 1
ATOM 1258 C CA . HIS A 1 155 ? 19.470 2.061 9.406 1.00 46.41 155 HIS A CA 1
ATOM 1259 C C . HIS A 1 155 ? 18.029 1.528 9.343 1.00 46.41 155 HIS A C 1
ATOM 1261 O O . HIS A 1 155 ? 17.157 2.123 9.963 1.00 46.41 155 HIS A O 1
ATOM 1267 N N . LEU A 1 156 ? 17.773 0.386 8.688 1.00 45.22 156 LEU A N 1
ATOM 1268 C CA . LEU A 1 156 ? 16.498 -0.343 8.831 1.00 45.22 156 LEU A CA 1
ATOM 1269 C C . LEU A 1 156 ? 16.320 -0.913 10.253 1.00 45.22 156 LEU A C 1
ATOM 1271 O O . LEU A 1 156 ? 15.203 -1.023 10.745 1.00 45.22 156 LEU A O 1
ATOM 1275 N N . LEU A 1 157 ? 17.426 -1.241 10.926 1.00 42.75 157 LEU A N 1
ATOM 1276 C CA . LEU A 1 157 ? 17.496 -1.691 12.315 1.00 42.75 157 LEU A CA 1
ATOM 1277 C C . LEU A 1 157 ? 17.430 -0.535 13.322 1.00 42.75 157 LEU A C 1
ATOM 1279 O O . LEU A 1 157 ? 17.108 -0.785 14.470 1.00 42.75 157 LEU A O 1
ATOM 1283 N N . GLU A 1 158 ? 17.750 0.699 12.944 1.00 46.81 158 GLU A N 1
ATOM 1284 C CA . GLU A 1 158 ? 17.574 1.905 13.769 1.00 46.81 158 GLU A CA 1
ATOM 1285 C C . GLU A 1 158 ? 16.179 2.506 13.544 1.00 46.81 158 GLU A C 1
ATOM 1287 O O . GLU A 1 158 ? 15.601 3.062 14.470 1.00 46.81 158 GLU A O 1
ATOM 1292 N N . ALA A 1 159 ? 15.586 2.280 12.365 1.00 48.03 159 ALA A N 1
ATOM 1293 C CA . ALA A 1 159 ? 14.146 2.371 12.132 1.00 48.03 159 ALA A CA 1
ATOM 1294 C C . ALA A 1 159 ? 13.366 1.182 12.734 1.00 48.03 159 ALA A C 1
ATOM 1296 O O . ALA A 1 159 ? 12.149 1.104 12.557 1.00 48.03 159 ALA A O 1
ATOM 1297 N N . LYS A 1 160 ? 14.025 0.258 13.4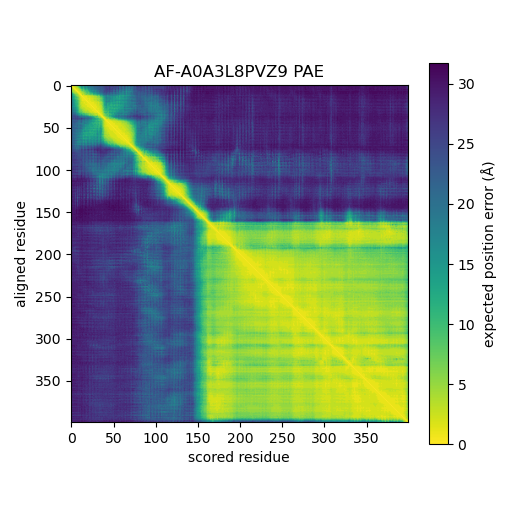62 1.00 44.12 160 LYS A N 1
ATOM 1298 C CA . LYS A 1 160 ? 13.312 -0.749 14.257 1.00 44.12 160 LYS A CA 1
ATOM 1299 C C . LYS A 1 160 ? 12.348 -0.040 15.194 1.00 44.12 160 LYS A C 1
ATOM 1301 O O . LYS A 1 160 ? 12.758 0.628 16.139 1.00 44.12 160 LYS A O 1
ATOM 1306 N N . HIS A 1 161 ? 11.073 -0.314 14.963 1.00 51.03 161 HIS A N 1
ATOM 1307 C CA . HIS A 1 161 ? 10.033 -0.260 15.979 1.00 51.03 161 HIS A CA 1
ATOM 1308 C C . HIS A 1 161 ? 9.778 1.134 16.548 1.00 51.03 161 HIS A C 1
ATOM 1310 O O . HIS A 1 161 ? 9.518 1.271 17.743 1.00 51.03 161 HIS A O 1
ATOM 1316 N N . GLN A 1 162 ? 9.764 2.173 15.709 1.00 60.38 162 GLN A N 1
ATOM 1317 C CA . GLN A 1 162 ? 8.883 3.289 16.045 1.00 60.38 162 GLN A CA 1
ATOM 1318 C C . GLN A 1 162 ? 7.453 2.818 15.801 1.00 60.38 162 GLN A C 1
ATOM 1320 O O . GLN A 1 162 ? 6.864 3.081 14.759 1.00 60.38 162 GLN A O 1
ATOM 1325 N N . THR A 1 163 ? 6.931 2.048 16.757 1.00 75.06 163 THR A N 1
ATOM 1326 C CA . THR A 1 163 ? 5.495 1.835 16.885 1.00 75.06 163 THR A CA 1
ATOM 1327 C C . THR A 1 163 ? 4.850 3.211 16.842 1.00 75.06 163 THR A C 1
ATOM 1329 O O . THR A 1 163 ? 5.314 4.136 17.514 1.00 75.06 163 THR A O 1
ATOM 1332 N N . PHE A 1 164 ? 3.825 3.366 16.017 1.00 86.12 164 PHE A N 1
ATOM 1333 C CA . PHE A 1 164 ? 3.058 4.589 15.969 1.00 86.12 164 PHE A CA 1
ATOM 1334 C C . PHE A 1 164 ? 2.444 4.809 17.353 1.00 86.12 164 PHE A C 1
ATOM 1336 O O . PHE A 1 164 ? 1.715 3.961 17.870 1.00 86.12 164 PHE A O 1
ATOM 1343 N N . VAL A 1 165 ? 2.777 5.941 17.967 1.00 83.94 165 VAL A N 1
ATOM 1344 C CA . VAL A 1 165 ? 2.213 6.352 19.250 1.00 83.94 165 VAL A CA 1
ATOM 1345 C C . VAL A 1 165 ? 1.293 7.525 18.976 1.00 83.94 165 VAL A C 1
ATOM 1347 O O . VAL A 1 165 ? 1.744 8.576 18.529 1.00 83.94 165 VAL A O 1
ATOM 1350 N N . ASN A 1 166 ? 0.008 7.325 19.250 1.00 87.44 166 ASN A N 1
ATOM 1351 C CA . ASN A 1 166 ? -0.994 8.373 19.157 1.00 87.44 166 ASN A CA 1
ATOM 1352 C C . ASN A 1 166 ? -0.720 9.467 20.201 1.00 87.44 166 ASN A C 1
ATOM 1354 O O . ASN A 1 166 ? -0.695 9.186 21.404 1.00 87.44 166 ASN A O 1
ATOM 1358 N N . ASP A 1 167 ? -0.546 10.707 19.745 1.00 89.88 167 ASP A N 1
ATOM 1359 C CA . ASP A 1 167 ? -0.464 11.875 20.613 1.00 89.88 167 ASP A CA 1
ATOM 1360 C C . ASP A 1 167 ? -1.871 12.434 20.847 1.00 89.88 167 ASP A C 1
ATOM 1362 O O . ASP A 1 167 ? -2.398 13.236 20.071 1.00 89.88 167 ASP A O 1
ATOM 1366 N N . LEU A 1 168 ? -2.485 12.012 21.954 1.00 87.38 168 LEU A N 1
ATOM 1367 C CA . LEU A 1 168 ? -3.811 12.478 22.371 1.00 87.38 168 LEU A CA 1
ATOM 1368 C C . LEU A 1 168 ? -3.849 13.976 22.707 1.00 87.38 168 LEU A C 1
ATOM 1370 O O . LEU A 1 168 ? -4.939 14.546 22.760 1.00 87.38 168 LEU A O 1
ATOM 1374 N N . SER A 1 169 ? -2.689 14.606 22.937 1.00 89.06 169 SER A N 1
ATOM 1375 C CA . SER A 1 169 ? -2.588 16.050 23.175 1.00 89.06 169 SER A CA 1
ATOM 1376 C C . SER A 1 169 ? -2.520 16.870 21.886 1.00 89.06 169 SER A C 1
ATOM 1378 O O . SER A 1 169 ? -2.677 18.087 21.932 1.00 89.06 169 SER A O 1
ATOM 1380 N N . SER A 1 170 ? -2.303 16.216 20.743 1.00 90.62 170 SER A N 1
ATOM 1381 C CA . SER A 1 170 ? -2.293 16.867 19.440 1.00 90.62 170 SER A CA 1
ATOM 1382 C C . SER A 1 170 ? -3.711 17.202 18.984 1.00 90.62 170 SER A C 1
ATOM 1384 O O . SER A 1 170 ? -4.607 16.360 19.068 1.00 90.62 170 SER A O 1
ATOM 1386 N N . ASP A 1 171 ? -3.878 18.391 18.403 1.00 87.62 171 ASP A N 1
ATOM 1387 C CA . ASP A 1 171 ? -5.111 18.804 17.718 1.00 87.62 171 ASP A CA 1
ATOM 1388 C C . ASP A 1 171 ? -5.340 18.049 16.393 1.00 87.62 171 ASP A C 1
ATOM 1390 O O . ASP A 1 171 ? -6.400 18.163 15.783 1.00 87.62 171 ASP A O 1
ATOM 1394 N N . LEU A 1 172 ? -4.346 17.292 15.909 1.00 90.00 172 LEU A N 1
ATOM 1395 C CA . LEU A 1 172 ? -4.484 16.490 14.697 1.00 90.00 172 LEU A CA 1
ATOM 1396 C C . LEU A 1 172 ? -5.310 15.231 14.966 1.00 90.00 172 LEU A C 1
ATOM 1398 O O . LEU A 1 172 ? -5.082 14.528 15.959 1.00 90.00 172 LEU A O 1
ATOM 1402 N N . HIS A 1 173 ? -6.186 14.894 14.016 1.00 92.06 173 HIS A N 1
ATOM 1403 C CA . HIS A 1 173 ? -6.877 13.609 13.998 1.00 92.06 173 HIS A CA 1
ATOM 1404 C C . HIS A 1 173 ? -5.862 12.454 13.959 1.00 92.06 173 HIS A C 1
ATOM 1406 O O . HIS A 1 173 ? -4.818 12.555 13.311 1.00 92.06 173 HIS A O 1
ATOM 1412 N N . ILE A 1 174 ? -6.168 11.336 14.617 1.00 90.62 174 ILE A N 1
ATOM 1413 C CA . ILE A 1 174 ? -5.323 10.141 14.684 1.00 90.62 174 ILE A CA 1
ATOM 1414 C C . ILE A 1 174 ? -4.967 9.631 13.286 1.00 90.62 174 ILE A C 1
ATOM 1416 O O . ILE A 1 174 ? -3.820 9.258 13.045 1.00 90.62 174 ILE A O 1
ATOM 1420 N N . TYR A 1 175 ? -5.914 9.701 12.346 1.00 89.38 175 TYR A N 1
ATOM 1421 C CA . TYR A 1 175 ? -5.684 9.365 10.944 1.00 89.38 175 TYR A CA 1
ATOM 1422 C C . TYR A 1 175 ? -4.615 10.266 10.306 1.00 89.38 175 TYR A C 1
ATOM 1424 O O . TYR A 1 175 ? -3.702 9.774 9.646 1.00 89.38 175 TYR A O 1
ATOM 1432 N N . ASP A 1 176 ? -4.663 11.581 10.546 1.00 89.50 176 ASP A N 1
ATOM 1433 C CA . ASP A 1 176 ? -3.661 12.517 10.024 1.00 89.50 176 ASP A CA 1
ATOM 1434 C C . ASP A 1 176 ? -2.296 12.329 10.697 1.00 89.50 176 ASP A C 1
ATOM 1436 O O . ASP A 1 176 ? -1.267 12.372 10.018 1.00 89.50 176 ASP A O 1
ATOM 1440 N N . GLN A 1 177 ? -2.261 12.071 12.009 1.00 89.44 177 GLN A N 1
ATOM 1441 C CA . GLN A 1 177 ? -1.023 11.734 12.721 1.00 89.44 177 GLN A CA 1
ATOM 1442 C C . GLN A 1 177 ? -0.381 10.471 12.136 1.00 89.44 177 GLN A C 1
ATOM 1444 O O . GLN A 1 177 ? 0.818 10.456 11.842 1.00 89.44 177 GLN A O 1
ATOM 1449 N N . PHE A 1 178 ? -1.187 9.432 11.917 1.00 90.62 178 PHE A N 1
ATOM 1450 C CA . PHE A 1 178 ? -0.746 8.169 11.344 1.00 90.62 178 PHE A CA 1
ATOM 1451 C C . PHE A 1 178 ? -0.273 8.328 9.892 1.00 90.62 178 PHE A C 1
ATOM 1453 O O . PHE A 1 178 ? 0.798 7.832 9.524 1.00 90.62 178 PHE A O 1
ATOM 1460 N N . ARG A 1 179 ? -1.008 9.089 9.070 1.00 89.00 179 ARG A N 1
ATOM 1461 C CA . ARG A 1 179 ? -0.607 9.426 7.697 1.00 89.00 179 ARG A CA 1
ATOM 1462 C C . ARG A 1 179 ? 0.726 10.169 7.679 1.00 89.00 179 ARG A C 1
ATOM 1464 O O . ARG A 1 179 ? 1.598 9.832 6.880 1.00 89.00 179 ARG A O 1
ATOM 1471 N N . ASN A 1 180 ? 0.912 11.147 8.565 1.00 89.12 180 ASN A N 1
ATOM 1472 C CA . ASN A 1 180 ? 2.160 11.903 8.672 1.00 89.12 180 ASN A CA 1
ATOM 1473 C C . ASN A 1 180 ? 3.333 10.998 9.073 1.00 89.12 180 ASN A C 1
ATOM 1475 O O . ASN A 1 180 ? 4.389 11.064 8.444 1.00 89.12 180 ASN A O 1
ATOM 1479 N N . HIS A 1 181 ? 3.136 10.111 10.053 1.00 88.25 181 HIS A N 1
ATOM 1480 C CA . HIS A 1 181 ? 4.129 9.106 10.438 1.00 88.25 181 HIS A CA 1
ATOM 1481 C C . HIS A 1 181 ? 4.503 8.203 9.255 1.00 88.25 181 HIS A C 1
ATOM 1483 O O . HIS A 1 181 ? 5.677 8.089 8.902 1.00 88.25 181 HIS A O 1
ATOM 1489 N N . THR A 1 182 ? 3.503 7.634 8.584 1.00 86.38 182 THR A N 1
ATOM 1490 C CA . THR A 1 182 ? 3.689 6.759 7.421 1.00 86.38 182 THR A CA 1
ATOM 1491 C C . THR A 1 182 ? 4.430 7.477 6.290 1.00 86.38 182 THR A C 1
ATOM 1493 O O . THR A 1 182 ? 5.348 6.918 5.689 1.00 86.38 182 THR A O 1
ATOM 1496 N N . MET A 1 183 ? 4.112 8.750 6.037 1.00 85.75 183 MET A N 1
ATOM 1497 C CA . MET A 1 183 ? 4.828 9.545 5.043 1.00 85.75 183 MET A CA 1
ATOM 1498 C C . MET A 1 183 ? 6.285 9.802 5.420 1.00 85.75 183 MET A C 1
ATOM 1500 O O . MET A 1 183 ? 7.156 9.705 4.557 1.00 85.75 183 MET A O 1
ATOM 1504 N N . MET A 1 184 ? 6.569 10.096 6.690 1.00 84.94 184 MET A N 1
ATOM 1505 C CA . MET A 1 184 ? 7.945 10.234 7.171 1.00 84.94 184 MET A CA 1
ATOM 1506 C C . MET A 1 184 ? 8.731 8.930 7.007 1.00 84.94 184 MET A C 1
ATOM 1508 O O . MET A 1 184 ? 9.878 8.965 6.562 1.00 84.94 184 MET A O 1
ATOM 1512 N N . VAL A 1 185 ? 8.113 7.783 7.308 1.00 83.06 185 VAL A N 1
ATOM 1513 C CA . VAL A 1 185 ? 8.712 6.459 7.091 1.00 83.06 185 VAL A CA 1
ATOM 1514 C C . VAL A 1 185 ? 9.019 6.247 5.609 1.00 83.0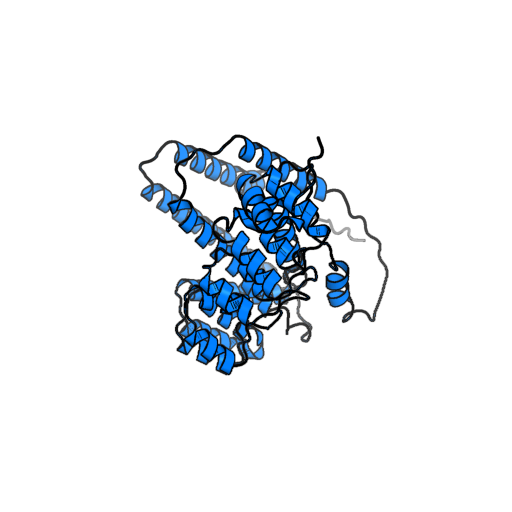6 185 VAL A C 1
ATOM 1516 O O . VAL A 1 185 ? 10.155 5.922 5.266 1.00 83.06 185 VAL A O 1
ATOM 1519 N N . PHE A 1 186 ? 8.063 6.491 4.708 1.00 81.88 186 PHE A N 1
ATOM 1520 C CA . PHE A 1 186 ? 8.298 6.331 3.269 1.00 81.88 186 PHE A CA 1
ATOM 1521 C C . PHE A 1 186 ? 9.362 7.288 2.722 1.00 81.88 186 PHE A C 1
ATOM 1523 O O . PHE A 1 186 ? 10.162 6.886 1.881 1.00 81.88 186 PHE A O 1
ATOM 1530 N N . GLN A 1 187 ? 9.432 8.524 3.223 1.00 80.75 187 GLN A N 1
ATOM 1531 C CA . GLN A 1 187 ? 10.505 9.461 2.875 1.00 80.75 187 GLN A CA 1
ATOM 1532 C C . GLN A 1 187 ? 11.871 8.987 3.384 1.00 80.75 187 GLN A C 1
ATOM 1534 O O . GLN A 1 187 ? 12.868 9.123 2.680 1.00 80.75 187 GLN A O 1
ATOM 1539 N N . ALA A 1 188 ? 11.940 8.401 4.581 1.00 77.44 188 ALA A N 1
ATOM 1540 C CA . ALA A 1 188 ? 13.175 7.820 5.108 1.00 77.44 188 ALA A CA 1
ATOM 1541 C C . ALA A 1 188 ? 13.620 6.572 4.323 1.00 77.44 188 ALA A C 1
ATOM 1543 O O . ALA A 1 188 ? 14.814 6.262 4.262 1.00 77.44 188 ALA A O 1
ATOM 1544 N N . LEU A 1 189 ? 12.664 5.876 3.705 1.00 77.62 189 LEU A N 1
ATOM 1545 C CA . LEU A 1 189 ? 12.906 4.772 2.783 1.00 77.62 189 LEU A CA 1
ATOM 1546 C C . LEU A 1 189 ? 13.253 5.236 1.366 1.00 77.62 189 LEU A C 1
ATOM 1548 O O . LEU A 1 189 ? 13.610 4.379 0.560 1.00 77.62 189 LEU A O 1
ATOM 1552 N N . ASP A 1 190 ? 13.199 6.543 1.063 1.00 75.56 190 ASP A N 1
ATOM 1553 C CA . ASP A 1 190 ? 13.516 7.061 -0.268 1.00 75.56 190 ASP A CA 1
ATOM 1554 C C . ASP A 1 190 ? 14.964 6.688 -0.643 1.00 75.56 190 ASP A C 1
ATOM 1556 O O . ASP A 1 190 ? 15.934 7.214 -0.074 1.00 75.56 190 ASP A O 1
ATOM 1560 N N . PRO A 1 191 ? 15.150 5.784 -1.621 1.00 71.69 191 PRO A N 1
ATOM 1561 C CA . PRO A 1 191 ? 16.477 5.332 -2.006 1.00 71.69 191 PRO A CA 1
ATOM 1562 C C . PRO A 1 191 ? 17.306 6.447 -2.668 1.00 71.69 191 PRO A C 1
ATOM 1564 O O . PRO A 1 191 ? 18.532 6.330 -2.729 1.00 71.69 191 PRO A O 1
ATOM 1567 N N . ARG A 1 192 ? 16.688 7.558 -3.108 1.00 64.69 192 ARG A N 1
ATOM 1568 C CA . ARG A 1 192 ? 17.376 8.694 -3.750 1.00 64.69 192 ARG A CA 1
ATOM 1569 C C . ARG A 1 192 ? 18.385 9.382 -2.847 1.00 64.69 192 ARG A C 1
ATOM 1571 O O . ARG A 1 192 ? 19.410 9.846 -3.341 1.00 64.69 192 ARG A O 1
ATOM 1578 N N . ALA A 1 193 ? 18.147 9.396 -1.535 1.00 72.00 193 ALA A N 1
ATOM 1579 C CA . ALA A 1 193 ? 19.074 9.979 -0.565 1.00 72.00 193 ALA A CA 1
ATOM 1580 C C . ALA A 1 193 ? 20.454 9.288 -0.557 1.00 72.00 193 ALA A C 1
ATOM 1582 O O . ALA A 1 193 ? 21.418 9.840 -0.027 1.00 72.00 193 ALA A O 1
ATOM 1583 N N . LYS A 1 194 ? 20.549 8.084 -1.138 1.00 77.06 194 LYS A N 1
ATOM 1584 C CA . LYS A 1 194 ? 21.751 7.242 -1.152 1.00 77.06 194 LYS A CA 1
ATOM 1585 C C . LYS A 1 194 ? 22.405 7.132 -2.533 1.00 77.06 194 LYS A C 1
ATOM 1587 O O . LYS A 1 194 ? 23.445 6.488 -2.640 1.00 77.06 194 LYS A O 1
ATOM 1592 N N . LEU A 1 195 ? 21.819 7.730 -3.574 1.00 70.88 195 LEU A N 1
ATOM 1593 C CA . LEU A 1 195 ? 22.354 7.644 -4.932 1.00 70.88 195 LEU A CA 1
ATOM 1594 C C . LEU A 1 195 ? 23.604 8.506 -5.106 1.00 70.88 195 LEU A C 1
ATOM 1596 O O . LEU A 1 195 ? 23.687 9.638 -4.623 1.00 70.88 195 LEU A O 1
ATOM 1600 N N . SER A 1 196 ? 24.554 7.994 -5.885 1.00 87.31 196 SER A N 1
ATOM 1601 C CA . SER A 1 196 ? 25.622 8.824 -6.432 1.00 87.31 196 SER A CA 1
ATOM 1602 C C . SER A 1 196 ? 25.067 9.826 -7.454 1.00 87.31 196 SER A C 1
ATOM 1604 O O . SER A 1 196 ? 24.022 9.616 -8.074 1.00 87.31 196 SER A O 1
ATOM 1606 N N . THR A 1 197 ? 25.807 10.908 -7.704 1.00 86.25 197 THR A N 1
ATOM 1607 C CA . THR A 1 197 ? 25.455 11.901 -8.734 1.00 86.25 197 THR A CA 1
ATOM 1608 C C . THR A 1 197 ? 25.275 11.271 -10.123 1.00 86.25 197 THR A C 1
ATOM 1610 O O . THR A 1 197 ? 24.432 11.719 -10.897 1.00 86.25 197 THR A O 1
ATOM 1613 N N . GLU A 1 198 ? 26.048 10.226 -10.448 1.00 87.62 198 GLU A N 1
ATOM 1614 C CA . GLU A 1 198 ? 25.947 9.516 -11.731 1.00 87.62 198 GLU A CA 1
ATOM 1615 C C . GLU A 1 198 ? 24.643 8.709 -11.835 1.00 87.62 198 GLU A C 1
ATOM 1617 O O . GLU A 1 198 ? 23.976 8.737 -12.870 1.00 87.62 198 GLU A O 1
ATOM 1622 N N . GLU A 1 199 ? 24.258 8.007 -10.770 1.00 82.31 199 GLU A N 1
ATOM 1623 C CA . GLU A 1 199 ? 23.015 7.227 -10.729 1.00 82.31 199 GLU A CA 1
ATOM 1624 C C . GLU A 1 199 ? 21.779 8.126 -10.754 1.00 82.31 199 GLU A C 1
ATOM 1626 O O . GLU A 1 199 ? 20.804 7.803 -11.435 1.00 82.31 199 GLU A O 1
ATOM 1631 N N . LEU A 1 200 ? 21.839 9.282 -10.088 1.00 82.50 200 LEU A N 1
ATOM 1632 C CA . LEU A 1 200 ? 20.774 10.279 -10.142 1.00 82.50 200 LEU A CA 1
ATOM 1633 C C . LEU A 1 200 ? 20.590 10.807 -11.572 1.00 82.50 200 LEU A C 1
ATOM 1635 O O . LEU A 1 200 ? 19.481 10.781 -12.094 1.00 82.50 200 LEU A O 1
ATOM 1639 N N . ALA A 1 201 ? 21.682 11.175 -12.251 1.00 87.50 201 ALA A N 1
ATOM 1640 C CA . ALA A 1 201 ? 21.624 11.643 -13.636 1.00 87.50 201 ALA A CA 1
ATOM 1641 C C . ALA A 1 201 ? 21.071 10.576 -14.601 1.00 87.50 201 ALA A C 1
ATOM 1643 O O . ALA A 1 201 ? 20.301 10.897 -15.507 1.00 87.50 201 ALA A O 1
ATOM 1644 N N . LYS A 1 202 ? 21.434 9.301 -14.401 1.00 85.44 202 LYS A N 1
ATOM 1645 C CA . LYS A 1 202 ? 20.886 8.174 -15.176 1.00 85.44 202 LYS A CA 1
ATOM 1646 C C . LYS A 1 202 ? 19.393 7.977 -14.924 1.00 85.44 202 LYS A C 1
ATOM 1648 O O . LYS A 1 202 ? 18.640 7.791 -15.876 1.00 85.44 202 LYS A O 1
ATOM 1653 N N . THR A 1 203 ? 18.974 8.058 -13.665 1.00 81.50 203 THR A N 1
ATOM 1654 C CA . THR A 1 203 ? 17.563 7.968 -13.267 1.00 81.50 203 THR A CA 1
ATOM 1655 C C . THR A 1 203 ? 16.752 9.111 -13.869 1.00 81.50 203 THR A C 1
ATOM 1657 O O . THR A 1 203 ? 15.667 8.880 -14.395 1.00 81.50 203 THR A O 1
ATOM 1660 N N . ASP A 1 204 ? 17.275 10.336 -13.845 1.00 86.88 204 ASP A N 1
ATOM 1661 C CA . ASP A 1 204 ? 16.604 11.508 -14.410 1.00 86.88 204 ASP A CA 1
ATOM 1662 C C . ASP A 1 204 ? 16.465 11.394 -15.934 1.00 86.88 204 ASP A C 1
ATOM 1664 O O . ASP A 1 204 ? 15.409 11.707 -16.487 1.00 86.88 204 ASP A O 1
ATOM 1668 N N . ALA A 1 205 ? 17.501 10.895 -16.616 1.00 89.44 205 ALA A N 1
ATOM 1669 C CA . ALA A 1 205 ? 17.451 10.629 -18.051 1.00 89.44 205 ALA A CA 1
ATOM 1670 C C . ALA A 1 205 ? 16.394 9.567 -18.394 1.00 89.44 205 ALA A C 1
ATOM 1672 O O . ALA A 1 205 ? 15.546 9.814 -19.252 1.00 89.44 205 ALA A O 1
ATOM 1673 N N . LEU A 1 206 ? 16.385 8.438 -17.676 1.00 89.56 206 LEU A N 1
ATOM 1674 C CA . LEU A 1 206 ? 15.367 7.399 -17.841 1.00 89.56 206 LEU A CA 1
ATOM 1675 C C . LEU A 1 206 ? 13.965 7.946 -17.554 1.00 89.56 206 LEU A C 1
ATOM 1677 O O . LEU A 1 206 ? 13.051 7.716 -18.333 1.00 89.56 206 LEU A O 1
ATOM 1681 N N . THR A 1 207 ? 13.791 8.707 -16.474 1.00 88.12 207 THR A N 1
ATOM 1682 C CA . THR A 1 207 ? 12.499 9.305 -16.105 1.00 88.12 207 THR A CA 1
ATOM 1683 C C . THR A 1 207 ? 11.991 10.228 -17.208 1.00 88.12 207 THR A C 1
ATOM 1685 O O . THR A 1 207 ? 10.801 10.214 -17.526 1.00 88.12 207 THR A O 1
ATOM 1688 N N . LYS A 1 208 ? 12.882 11.009 -17.830 1.00 92.75 208 LYS A N 1
ATOM 1689 C CA . LYS A 1 208 ? 12.544 11.886 -18.954 1.00 92.75 208 LYS A CA 1
ATOM 1690 C C . LYS A 1 208 ? 12.080 11.101 -20.186 1.00 92.75 208 LYS A C 1
ATOM 1692 O O . LYS A 1 208 ? 11.178 11.574 -20.871 1.00 92.75 208 LYS A O 1
ATOM 1697 N N . GLU A 1 209 ? 12.668 9.934 -20.453 1.00 94.69 209 GLU A N 1
ATOM 1698 C CA . GLU A 1 209 ? 12.239 9.035 -21.536 1.00 94.69 209 GLU A CA 1
ATOM 1699 C C . GLU A 1 209 ? 10.935 8.297 -21.184 1.00 94.69 209 GLU A C 1
ATOM 1701 O O . GLU A 1 209 ? 10.027 8.236 -22.005 1.00 94.69 209 GLU A O 1
ATOM 1706 N N . LEU A 1 210 ? 10.797 7.796 -19.955 1.00 92.56 210 LEU A N 1
ATOM 1707 C CA . LEU A 1 210 ? 9.682 6.951 -19.522 1.00 92.56 210 LEU A CA 1
ATOM 1708 C C . LEU A 1 210 ? 8.383 7.734 -19.277 1.00 92.56 210 LEU A C 1
ATOM 1710 O O . LEU A 1 210 ? 7.298 7.249 -19.585 1.00 92.56 210 LEU A O 1
ATOM 1714 N N . THR A 1 211 ? 8.471 8.954 -18.741 1.00 92.88 211 THR A N 1
ATOM 1715 C CA . THR A 1 211 ? 7.297 9.781 -18.401 1.00 92.88 211 THR A CA 1
ATOM 1716 C C . THR A 1 211 ? 6.318 9.984 -19.566 1.00 92.88 211 THR A C 1
ATOM 1718 O O . THR A 1 211 ? 5.126 9.747 -19.358 1.00 92.88 211 THR A O 1
ATOM 1721 N N . PRO A 1 212 ? 6.739 10.429 -20.770 1.00 95.56 212 PRO A N 1
ATOM 1722 C CA . PRO A 1 212 ? 5.807 10.573 -21.889 1.00 95.56 212 PRO A CA 1
ATOM 1723 C C . PRO A 1 212 ? 5.188 9.230 -22.297 1.00 95.56 212 PRO A C 1
ATOM 1725 O O . PRO A 1 212 ? 3.980 9.169 -22.511 1.00 95.56 212 PRO A O 1
ATOM 1728 N N . LEU A 1 213 ? 5.964 8.140 -22.289 1.00 96.81 213 LEU A N 1
ATOM 1729 C CA . LEU A 1 213 ? 5.462 6.812 -22.650 1.00 96.81 213 LEU A CA 1
ATOM 1730 C C . LEU A 1 213 ? 4.389 6.312 -21.675 1.00 96.81 213 LEU A C 1
ATOM 1732 O O . LEU A 1 213 ? 3.377 5.771 -22.111 1.00 96.81 213 LEU A O 1
ATOM 1736 N N . MET A 1 214 ? 4.568 6.537 -20.368 1.00 93.69 214 MET A N 1
ATOM 1737 C CA . MET A 1 214 ? 3.560 6.199 -19.355 1.00 93.69 214 MET A CA 1
ATOM 1738 C C . MET A 1 214 ? 2.275 7.013 -19.528 1.00 93.69 214 MET A C 1
ATOM 1740 O O . MET A 1 214 ? 1.183 6.457 -19.422 1.00 93.69 214 MET A O 1
ATOM 1744 N N . LYS A 1 215 ? 2.387 8.317 -19.826 1.00 92.88 215 LYS A N 1
ATOM 1745 C CA . LYS A 1 215 ? 1.222 9.186 -20.074 1.00 92.88 215 LYS A CA 1
ATOM 1746 C C . LYS A 1 215 ? 0.408 8.720 -21.277 1.00 92.88 215 LYS A C 1
ATOM 1748 O O . LYS A 1 215 ? -0.816 8.728 -21.228 1.00 92.88 215 LYS A O 1
ATOM 1753 N N . GLU A 1 216 ? 1.093 8.300 -22.333 1.00 96.12 216 GLU A N 1
ATOM 1754 C CA . GLU A 1 216 ? 0.482 7.795 -23.564 1.00 96.12 216 GLU A CA 1
ATOM 1755 C C . GLU A 1 216 ? 0.093 6.311 -23.475 1.00 96.12 216 GLU A C 1
ATOM 1757 O O . GLU A 1 216 ? -0.493 5.779 -24.414 1.00 96.12 216 GLU A O 1
ATOM 1762 N N . LYS A 1 217 ? 0.424 5.630 -22.365 1.00 96.00 217 LYS A N 1
ATOM 1763 C CA . LYS A 1 217 ? 0.320 4.170 -22.214 1.00 96.00 217 LYS A CA 1
ATOM 1764 C C . LYS A 1 217 ? 0.949 3.416 -23.398 1.00 96.00 217 LYS A C 1
ATOM 1766 O O . LYS A 1 217 ? 0.433 2.396 -23.850 1.00 96.00 217 LYS A O 1
ATOM 1771 N N . ASN A 1 218 ? 2.071 3.918 -23.917 1.00 97.44 218 ASN A N 1
ATOM 1772 C CA . ASN A 1 218 ? 2.777 3.325 -25.050 1.00 97.44 218 ASN A CA 1
ATOM 1773 C C . ASN A 1 218 ? 3.597 2.104 -24.595 1.00 97.44 218 ASN A C 1
ATOM 1775 O O . ASN A 1 218 ? 4.810 2.178 -24.390 1.00 97.44 218 ASN A O 1
ATOM 1779 N N . TRP A 1 219 ? 2.906 0.980 -24.386 1.00 96.62 219 TRP A N 1
ATOM 1780 C CA . TRP A 1 219 ? 3.482 -0.255 -23.848 1.00 96.62 219 TRP A CA 1
ATOM 1781 C C . TRP A 1 219 ? 4.602 -0.824 -24.710 1.00 96.62 219 TRP A C 1
ATOM 1783 O O . TRP A 1 219 ? 5.621 -1.243 -24.169 1.00 96.62 219 TRP A O 1
ATOM 1793 N N . ALA A 1 220 ? 4.452 -0.780 -26.034 1.00 97.31 220 ALA A N 1
ATOM 1794 C CA . ALA A 1 220 ? 5.478 -1.251 -26.959 1.00 97.31 220 ALA A CA 1
ATOM 1795 C C . ALA A 1 220 ? 6.790 -0.474 -26.772 1.00 97.31 220 ALA A C 1
ATOM 1797 O O . ALA A 1 220 ? 7.832 -1.079 -26.534 1.00 97.31 220 ALA A O 1
ATOM 1798 N N . ALA A 1 221 ? 6.727 0.862 -26.761 1.00 97.50 221 ALA A N 1
ATOM 1799 C CA . ALA A 1 221 ? 7.908 1.693 -26.544 1.00 97.50 221 ALA A CA 1
ATOM 1800 C C . ALA A 1 221 ? 8.502 1.524 -25.135 1.00 97.50 221 ALA A C 1
ATOM 1802 O O . ALA A 1 221 ? 9.716 1.598 -24.969 1.00 97.50 221 ALA A O 1
ATOM 1803 N N . MET A 1 222 ? 7.678 1.276 -24.111 1.00 96.94 222 MET A N 1
ATOM 1804 C CA . MET A 1 222 ? 8.178 0.967 -22.764 1.00 96.94 222 MET A CA 1
ATOM 1805 C C . MET A 1 222 ? 8.919 -0.374 -22.712 1.00 96.94 222 MET A C 1
ATOM 1807 O O . MET A 1 222 ? 9.934 -0.484 -22.027 1.00 96.94 222 MET A O 1
ATOM 1811 N N . ILE A 1 223 ? 8.453 -1.379 -23.453 1.00 96.94 223 ILE A N 1
ATOM 1812 C CA . ILE A 1 223 ? 9.133 -2.673 -23.577 1.00 96.94 223 ILE A CA 1
ATOM 1813 C C . ILE A 1 223 ? 10.451 -2.518 -24.350 1.00 96.94 223 ILE A C 1
ATOM 1815 O O . ILE A 1 223 ? 11.478 -3.023 -23.904 1.00 96.94 223 ILE A O 1
ATOM 1819 N N . GLU A 1 224 ? 10.468 -1.758 -25.447 1.00 96.75 224 GLU A N 1
ATOM 1820 C CA . GLU A 1 224 ? 11.709 -1.435 -26.169 1.00 96.75 224 GLU A CA 1
ATOM 1821 C C . GLU A 1 224 ? 12.705 -0.675 -25.281 1.00 96.75 224 GLU A C 1
ATOM 1823 O O . GLU A 1 224 ? 13.910 -0.937 -25.310 1.00 96.75 224 GLU A O 1
ATOM 1828 N N . LEU A 1 225 ? 12.205 0.243 -24.448 1.00 95.12 225 LEU A N 1
ATOM 1829 C CA . LEU A 1 225 ? 13.012 0.948 -23.458 1.00 95.12 225 LEU A CA 1
ATOM 1830 C C . LEU A 1 225 ? 13.612 -0.034 -22.445 1.00 95.12 225 LEU A C 1
ATOM 1832 O O . LEU A 1 225 ? 14.797 0.068 -22.139 1.00 95.12 225 LEU A O 1
ATOM 1836 N N . ASN A 1 226 ? 12.840 -1.014 -21.964 1.00 95.62 226 ASN A N 1
ATOM 1837 C CA . ASN A 1 226 ? 13.376 -2.076 -21.115 1.00 95.62 226 ASN A CA 1
ATOM 1838 C C . ASN A 1 226 ? 14.535 -2.807 -21.794 1.00 95.62 226 ASN A C 1
ATOM 1840 O O . ASN A 1 226 ? 15.599 -2.955 -21.202 1.00 95.62 226 ASN A O 1
ATOM 1844 N N . ASP A 1 227 ? 14.341 -3.222 -23.043 1.00 95.19 227 ASP A N 1
ATOM 1845 C CA . ASP A 1 227 ? 15.332 -3.990 -23.795 1.00 95.19 227 ASP A CA 1
ATOM 1846 C C . ASP A 1 227 ? 16.612 -3.168 -24.035 1.00 95.19 227 ASP A C 1
ATOM 1848 O O . ASP A 1 227 ? 17.721 -3.686 -23.903 1.00 95.19 227 ASP A O 1
ATOM 1852 N N . LYS A 1 228 ? 16.481 -1.854 -24.269 1.00 94.31 228 LYS A N 1
ATOM 1853 C CA . LYS A 1 228 ? 17.609 -0.909 -24.363 1.00 94.31 228 LYS A CA 1
ATOM 1854 C C . LYS A 1 228 ? 18.421 -0.820 -23.066 1.00 94.31 228 LYS A C 1
ATOM 1856 O O . LYS A 1 228 ? 19.635 -0.616 -23.127 1.00 94.31 228 LYS A O 1
ATOM 1861 N N . TYR A 1 229 ? 17.775 -0.921 -21.903 1.00 92.56 229 TYR A N 1
ATOM 1862 C CA . TYR A 1 229 ? 18.416 -0.712 -20.600 1.00 92.56 229 TYR A CA 1
ATOM 1863 C C . TYR A 1 229 ? 18.684 -1.996 -19.805 1.00 92.56 229 TYR A C 1
ATOM 1865 O O . TYR A 1 229 ? 19.364 -1.899 -18.782 1.00 92.56 229 TYR A O 1
ATOM 1873 N N . ALA A 1 230 ? 18.249 -3.168 -20.280 1.00 91.75 230 ALA A N 1
ATOM 1874 C CA . ALA A 1 230 ? 18.262 -4.443 -19.555 1.00 91.75 230 ALA A CA 1
ATOM 1875 C C . ALA A 1 230 ? 19.611 -4.780 -18.892 1.00 91.75 230 ALA A C 1
ATOM 1877 O O . ALA A 1 230 ? 19.650 -5.123 -17.712 1.00 91.75 230 ALA A O 1
ATOM 1878 N N . ASP A 1 231 ? 20.730 -4.599 -19.600 1.00 91.06 231 ASP A N 1
ATOM 1879 C CA . ASP A 1 231 ? 22.068 -4.894 -19.060 1.00 91.06 231 ASP A CA 1
ATOM 1880 C C . ASP A 1 231 ? 22.528 -3.888 -17.994 1.00 91.06 231 ASP A C 1
ATOM 1882 O O . ASP A 1 231 ? 23.327 -4.196 -17.106 1.00 91.06 231 ASP A O 1
ATOM 1886 N N . SER A 1 232 ? 22.066 -2.643 -18.107 1.00 88.38 232 SER A N 1
ATOM 1887 C CA . SER A 1 232 ? 22.515 -1.529 -17.268 1.00 88.38 232 SER A CA 1
ATOM 1888 C C . SER A 1 232 ? 21.614 -1.267 -16.060 1.00 88.38 232 SER A C 1
ATOM 1890 O O . SER A 1 232 ? 22.080 -0.662 -15.089 1.00 88.38 232 SER A O 1
ATOM 1892 N N . MET A 1 233 ? 20.354 -1.703 -16.145 1.00 87.94 233 MET A N 1
ATOM 1893 C CA . MET A 1 233 ? 19.262 -1.482 -15.196 1.00 87.94 233 MET A CA 1
ATOM 1894 C C . MET A 1 233 ? 18.299 -2.685 -15.214 1.00 87.94 233 MET A C 1
ATOM 1896 O O . MET A 1 233 ? 17.157 -2.547 -15.658 1.00 87.94 233 MET A O 1
ATOM 1900 N N . PRO A 1 234 ? 18.734 -3.879 -14.780 1.00 87.44 234 PRO A N 1
ATOM 1901 C CA . PRO A 1 234 ? 17.900 -5.076 -14.867 1.00 87.44 234 PRO A CA 1
ATOM 1902 C C . PRO A 1 234 ? 16.615 -4.989 -14.030 1.00 87.44 234 PRO A C 1
ATOM 1904 O O . PRO A 1 234 ? 15.658 -5.695 -14.311 1.00 87.44 234 PRO A O 1
ATOM 1907 N N . GLU A 1 235 ? 16.542 -4.090 -13.052 1.00 86.25 235 GLU A N 1
ATOM 1908 C CA . GLU A 1 235 ? 15.361 -3.864 -12.212 1.00 86.25 235 GLU A CA 1
ATOM 1909 C C . GLU A 1 235 ? 14.305 -2.979 -12.900 1.00 86.25 235 GLU A C 1
ATOM 1911 O O . GLU A 1 235 ? 13.199 -2.808 -12.382 1.00 86.25 235 GLU A O 1
ATOM 1916 N N . LEU A 1 236 ? 14.624 -2.395 -14.063 1.00 90.94 236 LEU A N 1
ATOM 1917 C CA . LEU A 1 236 ? 13.668 -1.610 -14.844 1.00 90.94 236 LEU A CA 1
ATOM 1918 C C . LEU A 1 236 ? 12.434 -2.444 -15.200 1.00 90.94 236 LEU A C 1
ATOM 1920 O O . LEU A 1 236 ? 11.323 -1.919 -15.175 1.00 90.94 236 LEU A O 1
ATOM 1924 N N . VAL A 1 237 ? 12.615 -3.743 -15.454 1.00 94.94 237 VAL A N 1
ATOM 1925 C CA . VAL A 1 237 ? 11.510 -4.654 -15.760 1.00 94.94 237 VAL A CA 1
ATOM 1926 C C . VAL A 1 237 ? 10.511 -4.732 -14.607 1.00 94.94 237 VAL A C 1
ATOM 1928 O O . VAL A 1 237 ? 9.307 -4.703 -14.848 1.00 94.94 237 VAL A O 1
ATOM 1931 N N . GLU A 1 238 ? 10.985 -4.750 -13.356 1.00 91.38 238 GLU A N 1
ATOM 1932 C CA . GLU A 1 238 ? 10.114 -4.694 -12.183 1.00 91.38 238 GLU A CA 1
ATOM 1933 C C . GLU A 1 238 ? 9.416 -3.338 -12.119 1.00 91.38 238 GLU A C 1
ATOM 1935 O O . GLU A 1 238 ? 8.206 -3.297 -11.975 1.00 91.38 238 GLU A O 1
ATOM 1940 N N . GLY A 1 239 ? 10.117 -2.218 -12.307 1.00 89.19 239 GLY A N 1
ATOM 1941 C CA . GLY A 1 239 ? 9.464 -0.903 -12.316 1.00 89.19 239 GLY A CA 1
ATOM 1942 C C . GLY A 1 239 ? 8.369 -0.768 -13.384 1.00 89.19 239 GLY A C 1
ATOM 1943 O O . GLY A 1 239 ? 7.290 -0.238 -13.114 1.00 89.19 239 GLY A O 1
ATOM 1944 N N . LEU A 1 240 ? 8.610 -1.300 -14.583 1.00 93.94 240 LEU A N 1
ATOM 1945 C CA . LEU A 1 240 ? 7.642 -1.303 -15.680 1.00 93.94 240 LEU A CA 1
ATOM 1946 C C . LEU A 1 240 ? 6.464 -2.238 -15.427 1.00 93.94 240 LEU A C 1
ATOM 1948 O O . LEU A 1 240 ? 5.332 -1.860 -15.720 1.00 93.94 240 LEU A O 1
ATOM 1952 N N . MET A 1 241 ? 6.708 -3.420 -14.850 1.00 93.62 241 MET A N 1
ATOM 1953 C CA . MET A 1 241 ? 5.665 -4.385 -14.467 1.00 93.62 241 MET A CA 1
ATOM 1954 C C . MET A 1 241 ? 4.594 -3.729 -13.597 1.00 93.62 241 MET A C 1
ATOM 1956 O O . MET A 1 241 ? 3.405 -4.026 -13.658 1.00 93.62 241 MET A O 1
ATOM 1960 N N . GLN A 1 242 ? 5.026 -2.764 -12.814 1.00 89.56 242 GLN A N 1
ATOM 1961 C CA . GLN A 1 242 ? 4.242 -2.195 -11.753 1.00 89.56 242 GLN A CA 1
ATOM 1962 C C . GLN A 1 242 ? 3.565 -0.905 -12.178 1.00 89.56 242 GLN A C 1
ATOM 1964 O O . GLN A 1 242 ? 2.389 -0.704 -11.889 1.00 89.56 242 GLN A O 1
ATOM 1969 N N . ALA A 1 243 ? 4.265 -0.088 -12.971 1.00 88.94 243 ALA A N 1
ATOM 1970 C CA . ALA A 1 243 ? 3.638 0.972 -13.745 1.00 88.94 243 ALA A CA 1
ATOM 1971 C C . ALA A 1 243 ? 2.509 0.400 -14.616 1.00 88.94 243 ALA A C 1
ATOM 1973 O O . ALA A 1 243 ? 1.407 0.945 -14.624 1.00 88.94 243 ALA A O 1
ATOM 1974 N N . ALA A 1 244 ? 2.742 -0.744 -15.267 1.00 91.12 244 ALA A N 1
ATOM 1975 C CA . ALA A 1 244 ? 1.710 -1.486 -15.976 1.00 91.12 244 ALA A CA 1
ATOM 1976 C C . ALA A 1 244 ? 0.550 -1.852 -15.034 1.00 91.12 244 ALA A C 1
ATOM 1978 O O . ALA A 1 244 ? -0.602 -1.573 -15.359 1.00 91.12 244 ALA A O 1
ATOM 1979 N N . GLY A 1 245 ? 0.827 -2.398 -13.842 1.00 86.75 245 GLY A N 1
ATOM 1980 C CA . GLY A 1 245 ? -0.154 -2.717 -12.787 1.00 86.75 245 GLY A CA 1
ATOM 1981 C C . GLY A 1 245 ? -1.068 -1.548 -12.420 1.00 86.75 245 GLY A C 1
ATOM 1982 O O . GLY A 1 245 ? -2.298 -1.655 -12.427 1.00 86.75 245 GLY A O 1
ATOM 1983 N N . MET A 1 246 ? -0.454 -0.401 -12.146 1.00 82.75 246 MET A N 1
ATOM 1984 C CA . MET A 1 246 ? -1.140 0.815 -11.721 1.00 82.75 246 MET A CA 1
ATOM 1985 C C . MET A 1 246 ? -1.955 1.467 -12.839 1.00 82.75 246 MET A C 1
ATOM 1987 O O . MET A 1 246 ? -3.038 1.988 -12.590 1.00 82.75 246 MET A O 1
ATOM 1991 N N . LEU A 1 247 ? -1.443 1.447 -14.068 1.00 86.31 247 LEU A N 1
ATOM 1992 C CA . LEU A 1 247 ? -2.052 2.120 -15.217 1.00 86.31 247 LEU A CA 1
ATOM 1993 C C . LEU A 1 247 ? -3.021 1.224 -16.010 1.00 86.31 247 LEU A C 1
ATOM 1995 O O . LEU A 1 247 ? -3.622 1.705 -16.980 1.00 86.31 247 LEU A O 1
ATOM 1999 N N . GLY A 1 248 ? -3.180 -0.041 -15.606 1.00 87.94 248 GLY A N 1
ATOM 2000 C CA . GLY A 1 248 ? -4.077 -1.016 -16.230 1.00 87.94 248 GLY A CA 1
ATOM 2001 C C . GLY A 1 248 ? -3.611 -1.413 -17.628 1.00 87.94 248 GLY A C 1
ATOM 2002 O O . GLY A 1 248 ? -4.294 -1.132 -18.614 1.00 87.94 248 GLY A O 1
ATOM 2003 N N . ALA A 1 249 ? -2.413 -1.988 -17.730 1.00 92.00 249 ALA A N 1
ATOM 2004 C CA . ALA A 1 249 ? -1.921 -2.546 -18.985 1.00 92.00 249 ALA A CA 1
ATOM 2005 C C . ALA A 1 249 ? -2.710 -3.813 -19.382 1.00 92.00 249 ALA A C 1
ATOM 2007 O O . ALA A 1 249 ? -3.295 -4.473 -18.525 1.00 92.00 249 ALA A O 1
ATOM 2008 N N . PRO A 1 250 ? -2.744 -4.182 -20.671 1.00 92.50 250 PRO A N 1
ATOM 2009 C CA . PRO A 1 250 ? -3.333 -5.449 -21.093 1.00 92.50 250 PRO A CA 1
ATOM 2010 C C . PRO A 1 250 ? -2.455 -6.657 -20.695 1.00 92.50 250 PRO A C 1
ATOM 2012 O O . PRO A 1 250 ? -1.256 -6.525 -20.444 1.00 92.50 250 PRO A O 1
ATOM 2015 N N . LEU A 1 251 ? -3.059 -7.854 -20.629 1.00 89.44 251 LEU A N 1
ATOM 2016 C CA . LEU A 1 251 ? -2.410 -9.089 -20.151 1.00 89.44 251 LEU A CA 1
ATOM 2017 C C . LEU A 1 251 ? -1.110 -9.429 -20.894 1.00 89.44 251 LEU A C 1
ATOM 2019 O O . LEU A 1 251 ? -0.136 -9.861 -20.283 1.00 89.44 251 LEU A O 1
ATOM 2023 N N . ASP A 1 252 ? -1.077 -9.220 -22.206 1.00 94.19 252 ASP A N 1
ATOM 2024 C CA . ASP A 1 252 ? 0.089 -9.486 -23.046 1.00 94.19 252 ASP A CA 1
ATOM 2025 C C . ASP A 1 252 ? 1.313 -8.659 -22.632 1.00 94.19 252 ASP A C 1
ATOM 2027 O O . ASP A 1 252 ? 2.436 -9.158 -22.694 1.00 94.19 252 ASP A O 1
ATOM 2031 N N . VAL A 1 253 ? 1.113 -7.430 -22.150 1.00 95.38 253 VAL A N 1
ATOM 2032 C CA . VAL A 1 253 ? 2.193 -6.579 -21.633 1.00 95.38 253 VAL A CA 1
ATOM 2033 C C . VAL A 1 253 ? 2.758 -7.161 -20.342 1.00 95.38 253 VAL A C 1
ATOM 2035 O O . VAL A 1 253 ? 3.977 -7.263 -20.203 1.00 95.38 253 VAL A O 1
ATOM 2038 N N . TYR A 1 254 ? 1.899 -7.620 -19.429 1.00 93.62 254 TYR A N 1
ATOM 2039 C CA . TYR A 1 254 ? 2.356 -8.282 -18.206 1.00 93.62 254 TYR A CA 1
ATOM 2040 C C . TYR A 1 254 ? 3.133 -9.557 -18.498 1.00 93.62 254 TYR A C 1
ATOM 2042 O O . TYR A 1 254 ? 4.207 -9.747 -17.939 1.00 93.62 254 TYR A O 1
ATOM 2050 N N . LEU A 1 255 ? 2.637 -10.406 -19.400 1.00 92.50 255 LEU A N 1
ATOM 2051 C CA . LEU A 1 255 ? 3.329 -11.639 -19.777 1.00 92.50 255 LEU A CA 1
ATOM 2052 C C . LEU A 1 255 ? 4.685 -11.340 -20.426 1.00 92.50 255 LEU A C 1
ATOM 2054 O O . LEU A 1 255 ? 5.673 -12.015 -20.146 1.00 92.50 255 LEU A O 1
ATOM 2058 N N . GLN A 1 256 ? 4.774 -10.295 -21.253 1.00 95.69 256 GLN A N 1
ATOM 2059 C CA . GLN A 1 256 ? 6.038 -9.862 -21.846 1.00 95.69 256 GLN A CA 1
ATOM 2060 C C . GLN A 1 256 ? 7.053 -9.361 -20.813 1.00 95.69 256 GLN A C 1
ATOM 2062 O O . GLN A 1 256 ? 8.247 -9.629 -20.969 1.00 95.69 256 GLN A O 1
ATOM 2067 N N . LEU A 1 257 ? 6.605 -8.643 -19.782 1.00 95.88 257 LEU A N 1
ATOM 2068 C CA . LEU A 1 257 ? 7.461 -8.172 -18.691 1.00 95.88 257 LEU A CA 1
ATOM 2069 C C . LEU A 1 257 ? 7.833 -9.318 -17.739 1.00 95.88 257 LEU A C 1
ATOM 2071 O O . LEU A 1 257 ? 8.992 -9.437 -17.348 1.00 95.88 257 LEU A O 1
ATOM 2075 N N . ALA A 1 258 ? 6.902 -10.227 -17.454 1.00 94.00 258 ALA A N 1
ATOM 2076 C CA . ALA A 1 258 ? 7.141 -11.431 -16.665 1.00 94.00 258 ALA A CA 1
ATOM 2077 C C . ALA A 1 258 ? 8.170 -12.363 -17.323 1.00 94.00 258 ALA A C 1
ATOM 2079 O O . ALA A 1 258 ? 9.105 -12.820 -16.669 1.00 94.00 258 ALA A O 1
ATOM 2080 N N . ASN A 1 259 ? 8.084 -12.558 -18.643 1.00 93.50 259 ASN A N 1
ATOM 2081 C CA . ASN A 1 259 ? 9.073 -13.318 -19.419 1.00 93.50 259 ASN A CA 1
ATOM 2082 C C . ASN A 1 259 ? 10.475 -12.685 -19.405 1.00 93.50 259 ASN A C 1
ATOM 2084 O O . ASN A 1 259 ? 11.466 -13.370 -19.651 1.00 93.50 259 ASN A O 1
ATOM 2088 N N . ARG A 1 260 ? 10.570 -11.387 -19.098 1.00 94.12 260 ARG A N 1
ATOM 2089 C CA . ARG A 1 260 ? 11.830 -10.656 -18.894 1.00 94.12 260 ARG A CA 1
ATOM 2090 C C . ARG A 1 260 ? 12.298 -10.674 -17.432 1.00 94.12 260 ARG A C 1
ATOM 2092 O O . ARG A 1 260 ? 13.259 -9.992 -17.094 1.00 94.12 260 ARG A O 1
ATOM 2099 N N . GLY A 1 261 ? 11.640 -11.453 -16.573 1.00 92.94 261 GLY A N 1
ATOM 2100 C CA . GLY A 1 261 ? 11.961 -11.587 -15.153 1.00 92.94 261 GLY A CA 1
ATOM 2101 C C . GLY A 1 261 ? 11.247 -10.589 -14.241 1.00 92.94 261 GLY A C 1
ATOM 2102 O O . GLY A 1 261 ? 11.537 -10.561 -13.048 1.00 92.94 261 GLY A O 1
ATOM 2103 N N . GLY A 1 262 ? 10.321 -9.783 -14.768 1.00 94.06 262 GLY A N 1
ATOM 2104 C CA . GLY A 1 262 ? 9.519 -8.863 -13.968 1.00 94.06 262 GLY A CA 1
ATOM 2105 C C . GLY A 1 262 ? 8.567 -9.597 -13.030 1.00 94.06 262 GLY A C 1
ATOM 2106 O O . GLY A 1 262 ? 7.867 -10.523 -13.434 1.00 94.06 262 GLY A O 1
ATOM 2107 N N . LYS A 1 263 ? 8.501 -9.143 -11.779 1.00 93.38 263 LYS A N 1
ATOM 2108 C CA . LYS A 1 263 ? 7.536 -9.627 -10.789 1.00 93.38 263 LYS A CA 1
ATOM 2109 C C . LYS A 1 263 ? 6.644 -8.492 -10.330 1.00 93.38 263 LYS A C 1
ATOM 2111 O O . LYS A 1 263 ? 7.121 -7.375 -10.125 1.00 93.38 263 LYS A O 1
ATOM 2116 N N . MET A 1 264 ? 5.356 -8.781 -10.176 1.00 92.62 264 MET A N 1
ATOM 2117 C CA . MET A 1 264 ? 4.405 -7.850 -9.584 1.00 92.62 264 MET A CA 1
ATOM 2118 C C . MET A 1 264 ? 4.527 -7.914 -8.062 1.00 92.62 264 MET A C 1
ATOM 2120 O O . MET A 1 264 ? 4.613 -8.990 -7.480 1.00 92.62 264 MET A O 1
ATOM 2124 N N . ALA A 1 265 ? 4.534 -6.755 -7.415 1.00 90.50 265 ALA A N 1
ATOM 2125 C CA . ALA A 1 265 ? 4.661 -6.640 -5.973 1.00 90.50 265 ALA A CA 1
ATOM 2126 C C . ALA A 1 265 ? 3.263 -6.654 -5.365 1.00 90.50 265 ALA A C 1
ATOM 2128 O O . ALA A 1 265 ? 2.283 -6.325 -6.040 1.00 90.50 265 ALA A O 1
ATOM 2129 N N . ALA A 1 266 ? 3.174 -6.959 -4.071 1.00 87.75 266 ALA A N 1
ATOM 2130 C CA . ALA A 1 266 ? 1.899 -7.020 -3.368 1.00 87.75 266 ALA A CA 1
ATOM 2131 C C . ALA A 1 266 ? 0.998 -5.782 -3.602 1.00 87.75 266 ALA A C 1
ATOM 2133 O O . ALA A 1 266 ? -0.167 -5.979 -3.931 1.00 87.75 266 ALA A O 1
ATOM 2134 N N . PRO A 1 267 ? 1.473 -4.517 -3.565 1.00 86.00 267 PRO A N 1
ATOM 2135 C CA . PRO A 1 267 ? 0.603 -3.372 -3.864 1.00 86.00 267 PRO A CA 1
ATOM 2136 C C . PRO A 1 267 ? 0.028 -3.368 -5.292 1.00 86.00 267 PRO A C 1
ATOM 2138 O O . PRO A 1 267 ? -1.120 -2.978 -5.495 1.00 86.00 267 PRO A O 1
ATOM 2141 N N . GLY A 1 268 ? 0.804 -3.820 -6.282 1.00 88.75 268 GLY A N 1
ATOM 2142 C CA . GLY A 1 268 ? 0.355 -3.923 -7.672 1.00 88.75 268 GLY A CA 1
ATOM 2143 C C . GLY A 1 268 ? -0.677 -5.035 -7.865 1.00 88.75 268 GLY A C 1
ATOM 2144 O O . GLY A 1 268 ? -1.705 -4.813 -8.502 1.00 88.75 268 GLY A O 1
ATOM 2145 N N . LEU A 1 269 ? -0.453 -6.196 -7.239 1.00 92.00 269 LEU A N 1
ATOM 2146 C CA . LEU A 1 269 ? -1.424 -7.296 -7.216 1.00 92.00 269 LEU A CA 1
ATOM 2147 C C . LEU A 1 269 ? -2.719 -6.885 -6.502 1.00 92.00 269 LEU A C 1
ATOM 2149 O O . LEU A 1 269 ? -3.804 -7.175 -6.991 1.00 92.00 269 LEU A O 1
ATOM 2153 N N . LEU A 1 270 ? -2.626 -6.152 -5.388 1.00 90.69 270 LEU A N 1
ATOM 2154 C CA . LEU A 1 270 ? -3.791 -5.657 -4.651 1.00 90.69 270 LEU A CA 1
ATOM 2155 C C . LEU A 1 270 ? -4.659 -4.741 -5.522 1.00 90.69 270 LEU A C 1
ATOM 2157 O O . LEU A 1 270 ? -5.882 -4.862 -5.508 1.00 90.69 270 LEU A O 1
ATOM 2161 N N . ALA A 1 271 ? -4.040 -3.856 -6.309 1.00 88.50 271 ALA A N 1
ATOM 2162 C CA . ALA A 1 271 ? -4.770 -2.999 -7.238 1.00 88.50 271 ALA A CA 1
ATOM 2163 C C . ALA A 1 271 ? -5.556 -3.814 -8.282 1.00 88.50 271 ALA A C 1
ATOM 2165 O O . ALA A 1 271 ? -6.681 -3.445 -8.609 1.00 88.50 271 ALA A O 1
ATOM 2166 N N . MET A 1 272 ? -5.003 -4.932 -8.764 1.00 90.75 272 MET A N 1
ATOM 2167 C CA . MET A 1 272 ? -5.693 -5.846 -9.686 1.00 90.75 272 MET A CA 1
ATOM 2168 C C . MET A 1 272 ? -6.859 -6.570 -9.014 1.00 90.75 272 MET A C 1
ATOM 2170 O O . MET A 1 272 ? -7.956 -6.601 -9.570 1.00 90.75 272 MET A O 1
ATOM 2174 N N . VAL A 1 273 ? -6.660 -7.090 -7.794 1.00 92.25 273 VAL A N 1
ATOM 2175 C CA . VAL A 1 273 ? -7.747 -7.701 -7.007 1.00 92.25 273 VAL A CA 1
ATOM 2176 C C . VAL A 1 273 ? -8.882 -6.693 -6.820 1.00 92.25 273 VAL A C 1
ATOM 2178 O O . VAL A 1 273 ? -10.035 -7.030 -7.065 1.00 92.25 273 VAL A O 1
ATOM 2181 N N . ASN A 1 274 ? -8.559 -5.438 -6.488 1.00 89.50 274 ASN A N 1
ATOM 2182 C CA . ASN A 1 274 ? -9.564 -4.395 -6.279 1.00 89.50 274 ASN A CA 1
ATOM 2183 C C . ASN A 1 274 ? -10.338 -4.014 -7.551 1.00 89.50 274 ASN A C 1
ATOM 2185 O O . ASN A 1 274 ? -11.464 -3.537 -7.467 1.00 89.50 274 ASN A O 1
ATOM 2189 N N . ARG A 1 275 ? -9.758 -4.239 -8.736 1.00 89.44 275 ARG A N 1
ATOM 2190 C CA . ARG A 1 275 ? -10.444 -4.086 -10.031 1.00 89.44 275 ARG A CA 1
ATOM 2191 C C . ARG A 1 275 ? -11.199 -5.348 -10.470 1.00 89.44 275 ARG A C 1
ATOM 2193 O O . ARG A 1 275 ? -11.794 -5.349 -11.543 1.00 89.44 275 ARG A O 1
ATOM 2200 N N . GLY A 1 276 ? -11.178 -6.416 -9.670 1.00 89.44 276 GLY A N 1
ATOM 2201 C CA . GLY A 1 276 ? -11.782 -7.706 -10.008 1.00 89.44 276 GLY A CA 1
ATOM 2202 C C . GLY A 1 276 ? -10.991 -8.515 -11.042 1.00 89.44 276 GLY A C 1
ATOM 2203 O O . GLY A 1 276 ? -11.519 -9.467 -11.610 1.00 89.44 276 GLY A O 1
ATOM 2204 N N . GLU A 1 277 ? -9.724 -8.176 -11.294 1.00 91.62 277 GLU A N 1
ATOM 2205 C CA . GLU A 1 277 ? -8.861 -8.806 -12.306 1.00 91.62 277 GLU A CA 1
ATOM 2206 C C . GLU A 1 277 ? -8.225 -10.114 -11.780 1.00 91.62 277 GLU A C 1
ATOM 2208 O O . GLU A 1 277 ? -7.019 -10.333 -11.899 1.00 91.62 277 GLU A O 1
ATOM 2213 N N . LEU A 1 278 ? -9.020 -10.999 -11.167 1.00 91.62 278 LEU A N 1
ATOM 2214 C CA . LEU A 1 278 ? -8.513 -12.198 -10.478 1.00 91.62 278 LEU A CA 1
ATOM 2215 C C . LEU A 1 278 ? -7.786 -13.174 -11.416 1.00 91.62 278 LEU A C 1
ATOM 2217 O O . LEU A 1 278 ? -6.759 -13.732 -11.035 1.00 91.62 278 LEU A O 1
ATOM 2221 N N . ASP A 1 279 ? -8.253 -13.320 -12.658 1.00 90.94 279 ASP A N 1
ATOM 2222 C CA . ASP A 1 279 ? -7.590 -14.154 -13.671 1.00 90.94 279 ASP A CA 1
ATOM 2223 C C . ASP A 1 279 ? -6.173 -13.650 -13.983 1.00 90.94 279 ASP A C 1
ATOM 2225 O O . ASP A 1 279 ? -5.242 -14.435 -14.178 1.00 90.94 279 ASP A O 1
ATOM 2229 N N . MET A 1 280 ? -5.991 -12.325 -13.992 1.00 90.75 280 MET A N 1
ATOM 2230 C CA . MET A 1 280 ? -4.689 -11.698 -14.201 1.00 90.75 280 MET A CA 1
ATOM 2231 C C . MET A 1 280 ? -3.771 -11.938 -13.004 1.00 90.75 280 MET A C 1
ATOM 2233 O O . MET A 1 280 ? -2.607 -12.280 -13.195 1.00 90.75 280 MET A O 1
ATOM 2237 N N . VAL A 1 281 ? -4.299 -11.833 -11.781 1.00 93.25 281 VAL A N 1
ATOM 2238 C CA . VAL A 1 281 ? -3.556 -12.171 -10.558 1.00 93.25 281 VAL A CA 1
ATOM 2239 C C . VAL A 1 281 ? -3.085 -13.624 -10.606 1.00 93.25 281 VAL A C 1
ATOM 2241 O O . VAL A 1 281 ? -1.893 -13.872 -10.451 1.00 93.25 281 VAL A O 1
ATOM 2244 N N . SER A 1 282 ? -3.970 -14.573 -10.925 1.00 91.94 282 SER A N 1
ATOM 2245 C CA . SER A 1 282 ? -3.605 -15.991 -11.052 1.00 91.94 282 SER A CA 1
ATOM 2246 C C . SER A 1 282 ? -2.549 -16.241 -12.137 1.00 91.94 282 SER A C 1
ATOM 2248 O O . SER A 1 282 ? -1.617 -17.020 -11.930 1.00 91.94 282 SER A O 1
ATOM 2250 N N . ALA A 1 283 ? -2.639 -15.555 -13.282 1.00 91.44 283 ALA A N 1
ATOM 2251 C CA . ALA A 1 283 ? -1.623 -15.640 -14.331 1.00 91.44 283 ALA A CA 1
ATOM 2252 C C . ALA A 1 283 ? -0.265 -15.070 -13.880 1.00 91.44 283 ALA A C 1
ATOM 2254 O O . ALA A 1 283 ? 0.785 -15.587 -14.253 1.00 91.44 283 ALA A O 1
ATOM 2255 N N . LEU A 1 284 ? -0.251 -14.015 -13.067 1.00 92.25 284 LEU A N 1
ATOM 2256 C CA . LEU A 1 284 ? 0.984 -13.449 -12.522 1.00 92.25 284 LEU A CA 1
ATOM 2257 C C . LEU A 1 284 ? 1.603 -14.323 -11.431 1.00 92.25 284 LEU A C 1
ATOM 2259 O O . LEU A 1 284 ? 2.832 -14.408 -11.340 1.00 92.25 284 LEU A O 1
ATOM 2263 N N . GLU A 1 285 ? 0.774 -15.009 -10.647 1.00 92.81 285 GLU A N 1
ATOM 2264 C CA . GLU A 1 285 ? 1.227 -15.998 -9.669 1.00 92.81 285 GLU A CA 1
ATOM 2265 C C . GLU A 1 285 ? 1.926 -17.180 -10.344 1.00 92.81 285 GLU A C 1
ATOM 2267 O O . GLU A 1 285 ? 2.994 -17.608 -9.899 1.00 92.81 285 GLU A O 1
ATOM 2272 N N . SER A 1 286 ? 1.428 -17.633 -11.502 1.00 92.06 286 SER A N 1
ATOM 2273 C CA . SER A 1 286 ? 2.116 -18.668 -12.287 1.00 92.06 286 SER A CA 1
ATOM 2274 C C . SER A 1 286 ? 3.471 -18.215 -12.849 1.00 92.06 286 SER A C 1
ATOM 2276 O O . SER A 1 286 ? 4.269 -19.054 -13.262 1.00 92.06 286 SER A O 1
ATOM 2278 N N . HIS A 1 287 ? 3.744 -16.906 -12.861 1.00 90.81 287 HIS A N 1
ATOM 2279 C CA . HIS A 1 287 ? 5.029 -16.314 -13.248 1.00 90.81 287 HIS A CA 1
ATOM 2280 C C . HIS A 1 287 ? 5.870 -15.866 -12.037 1.00 90.81 287 HIS A C 1
ATOM 2282 O O . HIS A 1 287 ? 6.855 -15.143 -12.183 1.00 90.81 287 HIS A O 1
ATOM 2288 N N . GLY A 1 288 ? 5.519 -16.322 -10.830 1.00 91.12 288 GLY A N 1
ATOM 2289 C CA . GLY A 1 288 ? 6.332 -16.151 -9.627 1.00 91.12 288 GLY A CA 1
ATOM 2290 C C . GLY A 1 288 ? 6.153 -14.822 -8.897 1.00 91.12 288 GLY A C 1
ATOM 2291 O O . GLY A 1 288 ? 7.000 -14.501 -8.059 1.00 91.12 288 GLY A O 1
ATOM 2292 N N . SER A 1 289 ? 5.096 -14.064 -9.209 1.00 92.81 289 SER A N 1
ATOM 2293 C CA . SER A 1 289 ? 4.580 -13.029 -8.300 1.00 92.81 289 SER A CA 1
ATOM 2294 C C . SER A 1 289 ? 3.809 -13.709 -7.165 1.00 92.81 289 SER A C 1
ATOM 2296 O O . SER A 1 289 ? 3.249 -14.779 -7.377 1.00 92.81 289 SER A O 1
ATOM 2298 N N . SER A 1 290 ? 3.750 -13.130 -5.969 1.00 92.69 290 SER A N 1
ATOM 2299 C CA . SER A 1 290 ? 2.941 -13.703 -4.890 1.00 92.69 290 SER A CA 1
ATOM 2300 C C . SER A 1 290 ? 2.294 -12.622 -4.041 1.00 92.69 290 SER A C 1
ATOM 2302 O O . SER A 1 290 ? 2.923 -11.651 -3.627 1.00 92.69 290 SER A O 1
ATOM 2304 N N . ILE A 1 291 ? 1.020 -12.819 -3.719 1.00 91.19 291 ILE A N 1
ATOM 2305 C CA . ILE A 1 291 ? 0.299 -11.985 -2.749 1.00 91.19 291 ILE A CA 1
ATOM 2306 C C . ILE A 1 291 ? 0.841 -12.140 -1.317 1.00 91.19 291 ILE A C 1
ATOM 2308 O O . ILE A 1 291 ? 0.577 -11.294 -0.463 1.00 91.19 291 ILE A O 1
ATOM 2312 N N . GLN A 1 292 ? 1.594 -13.215 -1.054 1.00 90.56 292 GLN A N 1
ATOM 2313 C CA . GLN A 1 292 ? 2.259 -13.461 0.226 1.00 90.56 292 GLN A CA 1
ATOM 2314 C C . GLN A 1 292 ? 3.622 -12.771 0.323 1.00 90.56 292 GLN A C 1
ATOM 2316 O O . GLN A 1 292 ? 4.218 -12.763 1.400 1.00 90.56 292 GLN A O 1
ATOM 2321 N N . ASP A 1 293 ? 4.122 -12.186 -0.771 1.00 88.38 293 ASP A N 1
ATOM 2322 C CA . ASP A 1 293 ? 5.401 -11.488 -0.747 1.00 88.38 293 ASP A CA 1
ATOM 2323 C C . ASP A 1 293 ? 5.343 -10.307 0.230 1.00 88.38 293 ASP A C 1
ATOM 2325 O O . ASP A 1 293 ? 4.447 -9.457 0.187 1.00 88.38 293 ASP A O 1
ATOM 2329 N N . THR A 1 294 ? 6.334 -10.246 1.120 1.00 85.06 294 THR A N 1
ATOM 2330 C CA . THR A 1 294 ? 6.473 -9.181 2.115 1.00 85.06 294 THR A CA 1
ATOM 2331 C C . THR A 1 294 ? 7.483 -8.147 1.619 1.00 85.06 294 THR A C 1
ATOM 2333 O O . THR A 1 294 ? 8.691 -8.388 1.726 1.00 85.06 294 THR A O 1
ATOM 2336 N N . PRO A 1 295 ? 7.050 -6.991 1.074 1.00 79.62 295 PRO A N 1
ATOM 2337 C CA . PRO A 1 295 ? 7.983 -5.995 0.542 1.00 79.62 295 PRO A CA 1
ATOM 2338 C C . PRO A 1 295 ? 8.844 -5.351 1.636 1.00 79.62 295 PRO A C 1
ATOM 2340 O O . PRO A 1 295 ? 9.937 -4.862 1.355 1.00 79.62 295 PRO A O 1
ATOM 2343 N N . PHE A 1 296 ? 8.371 -5.372 2.884 1.00 84.62 296 PHE A N 1
ATOM 2344 C CA . PHE A 1 296 ? 9.102 -4.889 4.050 1.00 84.62 296 PHE A CA 1
ATOM 2345 C C . PHE A 1 296 ? 8.944 -5.867 5.223 1.00 84.62 296 PHE A C 1
ATOM 2347 O O . PHE A 1 296 ? 7.966 -6.621 5.263 1.00 84.62 296 PHE A O 1
ATOM 2354 N N . PRO A 1 297 ? 9.863 -5.848 6.208 1.00 84.75 297 PRO A N 1
ATOM 2355 C CA . PRO A 1 297 ? 9.715 -6.635 7.428 1.00 84.75 297 PRO A CA 1
ATOM 2356 C C . PRO A 1 297 ? 8.354 -6.401 8.091 1.00 84.75 297 PRO A C 1
ATOM 2358 O O . PRO A 1 297 ? 7.896 -5.259 8.191 1.00 84.75 297 PRO A O 1
ATOM 2361 N N . ASN A 1 298 ? 7.710 -7.488 8.526 1.00 88.50 298 ASN A N 1
ATOM 2362 C CA . ASN A 1 298 ? 6.385 -7.486 9.157 1.00 88.50 298 ASN A CA 1
ATOM 2363 C C . ASN A 1 298 ? 5.312 -6.721 8.359 1.00 88.50 298 ASN A C 1
ATOM 2365 O O . ASN A 1 298 ? 4.383 -6.169 8.934 1.00 88.50 298 ASN A O 1
ATOM 2369 N N . THR A 1 299 ? 5.455 -6.633 7.035 1.00 89.69 299 THR A N 1
ATOM 2370 C CA . THR A 1 299 ? 4.526 -5.901 6.172 1.00 89.69 299 THR A CA 1
ATOM 2371 C C . THR A 1 299 ? 4.101 -6.802 5.029 1.00 89.69 299 THR A C 1
ATOM 2373 O O . THR A 1 299 ? 4.929 -7.238 4.233 1.00 89.69 299 THR A O 1
ATOM 2376 N N . ASN A 1 300 ? 2.804 -7.059 4.932 1.00 92.06 300 ASN A N 1
ATOM 2377 C CA . ASN A 1 300 ? 2.205 -7.900 3.900 1.00 92.06 300 ASN A CA 1
ATOM 2378 C C . ASN A 1 300 ? 1.060 -7.166 3.186 1.00 92.06 300 ASN A C 1
ATOM 2380 O O . ASN A 1 300 ? 0.752 -6.015 3.502 1.00 92.06 300 ASN A O 1
ATOM 2384 N N . MET A 1 301 ? 0.413 -7.839 2.233 1.00 93.12 301 MET A N 1
ATOM 2385 C CA . MET A 1 301 ? -0.682 -7.269 1.442 1.00 93.12 301 MET A CA 1
ATOM 2386 C C . MET A 1 301 ? -1.833 -6.708 2.291 1.00 93.12 301 MET A C 1
ATOM 2388 O O . MET A 1 301 ? -2.417 -5.696 1.910 1.00 93.12 301 MET A O 1
ATOM 2392 N N . LEU A 1 302 ? -2.118 -7.300 3.457 1.00 94.50 302 LEU A N 1
ATOM 2393 C CA . LEU A 1 302 ? -3.193 -6.844 4.340 1.00 94.50 302 LEU A CA 1
ATOM 2394 C C . LEU A 1 302 ? -2.937 -5.428 4.884 1.00 94.50 302 LEU A C 1
ATOM 2396 O O . LEU A 1 302 ? -3.866 -4.640 5.013 1.00 94.50 302 LEU A O 1
ATOM 2400 N N . HIS A 1 303 ? -1.676 -5.056 5.118 1.00 93.00 303 HIS A N 1
ATOM 2401 C CA . HIS A 1 303 ? -1.337 -3.690 5.529 1.00 93.00 303 HIS A CA 1
ATOM 2402 C C . HIS A 1 303 ? -1.664 -2.673 4.432 1.00 93.00 303 HIS A C 1
ATOM 2404 O O . HIS A 1 303 ? -2.203 -1.607 4.715 1.00 93.00 303 HIS A O 1
ATOM 2410 N N . PHE A 1 304 ? -1.371 -3.009 3.173 1.00 90.62 304 PHE A N 1
ATOM 2411 C CA . PHE A 1 304 ? -1.689 -2.142 2.037 1.00 90.62 304 PHE A CA 1
ATOM 2412 C C . PHE A 1 304 ? -3.194 -2.078 1.769 1.00 90.62 304 PHE A C 1
ATOM 2414 O O . PHE A 1 304 ? -3.708 -1.006 1.463 1.00 90.62 304 PHE A O 1
ATOM 2421 N N . ALA A 1 305 ? -3.899 -3.197 1.945 1.00 92.50 305 ALA A N 1
ATOM 2422 C CA . ALA A 1 305 ? -5.354 -3.269 1.875 1.00 92.50 305 ALA A CA 1
ATOM 2423 C C . ALA A 1 305 ? -6.022 -2.306 2.868 1.00 92.50 305 ALA A C 1
ATOM 2425 O O . ALA A 1 305 ? -6.985 -1.639 2.516 1.00 92.50 305 ALA A O 1
ATOM 2426 N N . LEU A 1 306 ? -5.464 -2.164 4.074 1.00 92.62 306 LEU A N 1
ATOM 2427 C CA . LEU A 1 306 ? -5.982 -1.264 5.108 1.00 92.62 306 LEU A CA 1
ATOM 2428 C C . LEU A 1 306 ? -5.637 0.218 4.889 1.00 92.62 306 LEU A C 1
ATOM 2430 O O . LEU A 1 306 ? -6.220 1.073 5.550 1.00 92.62 306 LEU A O 1
ATOM 2434 N N . LEU A 1 307 ? -4.694 0.543 3.998 1.00 87.69 307 LEU A N 1
ATOM 2435 C CA . LEU A 1 307 ? -4.335 1.924 3.636 1.00 87.69 307 LEU A CA 1
ATOM 2436 C C . LEU A 1 307 ? -5.186 2.494 2.498 1.00 87.69 307 LEU A C 1
ATOM 2438 O O . LEU A 1 307 ? -5.186 3.705 2.285 1.00 87.69 307 LEU A O 1
ATOM 2442 N N . ALA A 1 308 ? -5.851 1.633 1.733 1.00 83.38 308 ALA A N 1
ATOM 2443 C CA . ALA A 1 308 ? -6.629 2.019 0.569 1.00 83.38 308 ALA A CA 1
ATOM 2444 C C . ALA A 1 308 ? -8.129 1.812 0.829 1.00 83.38 308 ALA A C 1
ATOM 2446 O O . ALA A 1 308 ? -8.499 0.927 1.601 1.00 83.38 308 ALA A O 1
ATOM 2447 N N . PRO A 1 309 ? -9.003 2.595 0.175 1.00 81.56 309 PRO A N 1
ATOM 2448 C CA . PRO A 1 309 ? -10.418 2.271 0.111 1.00 81.56 309 PRO A CA 1
ATOM 2449 C C . PRO A 1 309 ? -10.594 1.049 -0.793 1.00 81.56 309 PRO A C 1
ATOM 2451 O O . PRO A 1 309 ? -10.522 1.154 -2.020 1.00 81.56 309 PRO A O 1
ATOM 2454 N N . ILE A 1 310 ? -10.759 -0.123 -0.185 1.00 87.12 310 ILE A N 1
ATOM 2455 C CA . ILE A 1 310 ? -11.014 -1.370 -0.908 1.00 87.12 310 ILE A CA 1
ATOM 2456 C C . ILE A 1 310 ? -12.400 -1.908 -0.590 1.00 87.12 310 ILE A C 1
ATOM 2458 O O . ILE A 1 310 ? -12.903 -1.757 0.526 1.00 87.12 310 ILE A O 1
ATOM 2462 N N . GLU A 1 311 ? -12.989 -2.570 -1.580 1.00 87.62 311 GLU A N 1
ATOM 2463 C CA . GLU A 1 311 ? -14.272 -3.245 -1.415 1.00 87.62 311 GLU A CA 1
ATOM 2464 C C . GLU A 1 311 ? -14.149 -4.457 -0.472 1.00 87.62 311 GLU A C 1
ATOM 2466 O O . GLU A 1 311 ? -13.095 -5.109 -0.436 1.00 87.62 311 GLU A O 1
ATOM 2471 N N . PRO A 1 312 ? -15.219 -4.831 0.251 1.00 89.06 312 PRO A N 1
ATOM 2472 C CA . PRO A 1 312 ? -15.196 -5.968 1.167 1.00 89.06 312 PRO A CA 1
ATOM 2473 C C . PRO A 1 312 ? -14.748 -7.276 0.517 1.00 89.06 312 PRO A C 1
ATOM 2475 O O . PRO A 1 312 ? -13.975 -8.019 1.114 1.00 89.06 312 PRO A O 1
ATOM 2478 N N . GLN A 1 313 ? -15.157 -7.537 -0.728 1.00 91.00 313 GLN A N 1
ATOM 2479 C CA . GLN A 1 313 ? -14.770 -8.752 -1.452 1.00 91.00 313 GLN A CA 1
ATOM 2480 C C . GLN A 1 313 ? -13.260 -8.791 -1.732 1.00 91.00 313 GLN A C 1
ATOM 2482 O O . GLN A 1 313 ? -12.641 -9.853 -1.676 1.00 91.00 313 GLN A O 1
ATOM 2487 N N . THR A 1 314 ? -12.648 -7.631 -1.996 1.00 92.44 314 THR A N 1
ATOM 2488 C CA . THR A 1 314 ? -11.192 -7.492 -2.139 1.00 92.44 314 THR A CA 1
ATOM 2489 C C . THR A 1 314 ? -10.504 -7.830 -0.823 1.00 92.44 314 THR A C 1
ATOM 2491 O O . THR A 1 314 ? -9.533 -8.584 -0.808 1.00 92.44 314 THR A O 1
ATOM 2494 N N . PHE A 1 315 ? -11.013 -7.305 0.294 1.00 94.56 315 PHE A N 1
ATOM 2495 C CA . PHE A 1 315 ? -10.454 -7.586 1.614 1.00 94.56 315 PHE A CA 1
ATOM 2496 C C . PHE A 1 315 ? -10.573 -9.075 1.972 1.00 94.56 315 PHE A C 1
ATOM 2498 O O . PHE A 1 315 ? -9.591 -9.677 2.405 1.00 94.56 315 PHE A O 1
ATOM 2505 N N . GLU A 1 316 ? -11.739 -9.684 1.735 1.00 93.69 316 GLU A N 1
ATOM 2506 C CA . GLU A 1 316 ? -11.981 -11.120 1.925 1.00 93.69 316 GLU A CA 1
ATOM 2507 C C . GLU A 1 316 ? -11.005 -11.969 1.103 1.00 93.69 316 GLU A C 1
ATOM 2509 O O . GLU A 1 316 ? -10.338 -12.851 1.645 1.00 93.69 316 GLU A O 1
ATOM 2514 N N . TYR A 1 317 ? -10.825 -11.643 -0.181 1.00 94.12 317 TYR A N 1
ATOM 2515 C CA . TYR A 1 317 ? -9.866 -12.331 -1.044 1.00 94.12 317 TYR A CA 1
ATOM 2516 C C . TYR A 1 317 ? -8.443 -12.321 -0.462 1.00 94.12 317 TYR A C 1
ATOM 2518 O O . TYR A 1 317 ? -7.740 -13.338 -0.515 1.00 94.12 317 TYR A O 1
ATOM 2526 N N . VAL A 1 318 ? -8.013 -11.173 0.074 1.00 94.81 318 VAL A N 1
ATOM 2527 C CA . VAL A 1 318 ? -6.666 -10.969 0.625 1.00 94.81 318 VAL A CA 1
ATOM 2528 C C . VAL A 1 318 ? -6.500 -11.695 1.957 1.00 94.81 318 VAL A C 1
ATOM 2530 O O . VAL A 1 318 ? -5.552 -12.466 2.117 1.00 94.81 318 VAL A O 1
ATOM 2533 N N . ILE A 1 319 ? -7.414 -11.489 2.907 1.00 95.81 319 ILE A N 1
ATOM 2534 C CA . ILE A 1 319 ? -7.310 -12.055 4.261 1.00 95.81 319 ILE A CA 1
ATOM 2535 C C . ILE A 1 319 ? -7.449 -13.585 4.274 1.00 95.81 319 ILE A C 1
ATOM 2537 O O . ILE A 1 319 ? -7.000 -14.272 5.195 1.00 95.81 319 ILE A O 1
ATOM 2541 N N . GLU A 1 320 ? -8.053 -14.165 3.239 1.00 95.19 320 GLU A N 1
ATOM 2542 C CA . GLU A 1 320 ? -8.089 -15.613 3.077 1.00 95.19 320 GLU A CA 1
ATOM 2543 C C . GLU A 1 320 ? -6.724 -16.219 2.752 1.00 95.19 320 GLU A C 1
ATOM 2545 O O . GLU A 1 320 ? -6.478 -17.364 3.137 1.00 95.19 320 GLU A O 1
ATOM 2550 N N . ARG A 1 321 ? -5.846 -15.460 2.090 1.00 93.69 321 ARG A N 1
ATOM 2551 C CA . ARG A 1 321 ? -4.605 -15.966 1.490 1.00 93.69 321 ARG A CA 1
ATOM 2552 C C . ARG A 1 321 ? -3.322 -15.447 2.138 1.00 93.69 321 ARG A C 1
ATOM 2554 O O . ARG A 1 321 ? -2.239 -15.940 1.815 1.00 93.69 321 ARG A O 1
ATOM 2561 N N . VAL A 1 322 ? -3.439 -14.454 3.011 1.00 94.12 322 VAL A N 1
ATOM 2562 C CA . VAL A 1 322 ? -2.318 -13.783 3.666 1.00 94.12 322 VAL A CA 1
ATOM 2563 C C . VAL A 1 322 ? -2.501 -13.850 5.179 1.00 94.12 322 VAL A C 1
ATOM 2565 O O . VAL A 1 322 ? -3.605 -13.655 5.686 1.00 94.12 322 VAL A O 1
ATOM 2568 N N . ASP A 1 323 ? -1.412 -14.115 5.898 1.00 92.19 323 ASP A N 1
ATOM 2569 C CA . ASP A 1 323 ? -1.435 -14.209 7.357 1.00 92.19 323 ASP A CA 1
ATOM 2570 C C . ASP A 1 323 ? -1.771 -12.867 8.018 1.00 92.19 323 ASP A C 1
ATOM 2572 O O . ASP A 1 323 ? -1.366 -11.790 7.569 1.00 92.19 323 ASP A O 1
ATOM 2576 N N . VAL A 1 324 ? -2.477 -12.929 9.145 1.00 90.56 324 VAL A N 1
ATOM 2577 C CA . VAL A 1 324 ? -2.677 -11.765 10.010 1.00 90.56 324 VAL A CA 1
ATOM 2578 C C . VAL A 1 324 ? -1.424 -11.591 10.862 1.00 90.56 324 VAL A C 1
ATOM 2580 O O . VAL A 1 324 ? -1.118 -12.429 11.708 1.00 90.56 324 VAL A O 1
ATOM 2583 N N . LEU A 1 325 ? -0.688 -10.502 10.632 1.00 89.31 325 LEU A N 1
ATOM 2584 C CA . LEU A 1 325 ? 0.506 -10.185 11.413 1.00 89.31 325 LEU A CA 1
ATOM 2585 C C . LEU A 1 325 ? 0.112 -9.389 12.653 1.00 89.31 325 LEU A C 1
ATOM 2587 O O . LEU A 1 325 ? -0.601 -8.383 12.560 1.00 89.31 325 LEU A O 1
ATOM 2591 N N . ASN A 1 326 ? 0.597 -9.857 13.799 1.00 91.38 326 ASN A N 1
ATOM 2592 C CA . ASN A 1 326 ? 0.375 -9.232 15.097 1.00 91.38 326 ASN A CA 1
ATOM 2593 C C . ASN A 1 326 ? 1.527 -8.277 15.445 1.00 91.38 326 ASN A C 1
ATOM 2595 O O . ASN A 1 326 ? 1.431 -7.462 16.351 1.00 91.38 326 ASN A O 1
ATOM 2599 N N . GLU A 1 327 ? 2.659 -8.382 14.773 1.00 89.62 327 GLU A N 1
ATOM 2600 C CA . GLU A 1 327 ? 3.838 -7.567 14.996 1.00 89.62 327 GLU A CA 1
ATOM 2601 C C . GLU A 1 327 ? 3.691 -6.227 14.270 1.00 89.62 327 GLU A C 1
ATOM 2603 O O . GLU A 1 327 ? 3.205 -6.202 13.137 1.00 89.62 327 GLU A O 1
ATOM 2608 N N . PRO A 1 328 ? 4.157 -5.113 14.864 1.00 88.44 328 PRO A N 1
ATOM 2609 C CA . PRO A 1 328 ? 4.175 -3.840 14.166 1.00 88.44 328 PRO A CA 1
ATOM 2610 C C . PRO A 1 328 ? 4.968 -3.930 12.860 1.00 88.44 328 PRO A C 1
ATOM 2612 O O . PRO A 1 328 ? 6.117 -4.399 12.831 1.00 88.44 328 PRO A O 1
ATOM 2615 N N . SER A 1 329 ? 4.342 -3.446 11.792 1.00 90.00 329 SER A N 1
ATOM 2616 C CA . SER A 1 329 ? 4.977 -3.229 10.498 1.00 90.00 329 SER A CA 1
ATOM 2617 C C . SER A 1 329 ? 5.961 -2.062 10.549 1.00 90.00 329 SER A C 1
ATOM 2619 O O . SER A 1 329 ? 6.055 -1.323 11.534 1.00 90.00 329 SER A O 1
ATOM 2621 N N . ILE A 1 330 ? 6.670 -1.836 9.441 1.00 84.88 330 ILE A N 1
ATOM 2622 C CA . ILE A 1 330 ? 7.498 -0.635 9.277 1.00 84.88 330 ILE A CA 1
ATOM 2623 C C . ILE A 1 330 ? 6.681 0.667 9.346 1.00 84.88 330 ILE A C 1
ATOM 2625 O O . ILE A 1 330 ? 7.245 1.724 9.596 1.00 84.88 330 ILE A O 1
ATOM 2629 N N . MET A 1 331 ? 5.359 0.588 9.162 1.00 84.50 331 MET A N 1
ATOM 2630 C CA . MET A 1 331 ? 4.431 1.721 9.239 1.00 84.50 331 MET A CA 1
ATOM 2631 C C . MET A 1 331 ? 3.955 2.007 10.671 1.00 84.50 331 MET A C 1
ATOM 2633 O O . MET A 1 331 ? 3.126 2.884 10.879 1.00 84.50 331 MET A O 1
ATOM 2637 N N . GLY A 1 332 ? 4.462 1.271 11.664 1.00 85.06 332 GLY A N 1
ATOM 2638 C CA . GLY A 1 332 ? 4.252 1.565 13.081 1.00 85.06 332 GLY A CA 1
ATOM 2639 C C . GLY A 1 332 ? 3.029 0.896 13.716 1.00 85.06 332 GLY A C 1
ATOM 2640 O O . GLY A 1 332 ? 2.884 0.968 14.932 1.00 85.06 332 GLY A O 1
ATOM 2641 N N . GLY A 1 333 ? 2.182 0.207 12.950 1.00 89.31 333 GLY A N 1
ATOM 2642 C CA . GLY A 1 333 ? 1.041 -0.563 13.463 1.00 89.31 333 GLY A CA 1
ATOM 2643 C C . GLY A 1 333 ? 1.077 -2.022 13.014 1.00 89.31 333 GLY A C 1
ATOM 2644 O O . GLY A 1 333 ? 1.635 -2.328 11.956 1.00 89.31 333 GLY A O 1
ATOM 2645 N N . ASP A 1 334 ? 0.496 -2.912 13.822 1.00 94.62 334 ASP A N 1
ATOM 2646 C CA . ASP A 1 334 ? 0.080 -4.241 13.363 1.00 94.62 334 ASP A CA 1
ATOM 2647 C C . ASP A 1 334 ? -1.229 -4.133 12.562 1.00 94.62 334 ASP A C 1
ATOM 2649 O O . ASP A 1 334 ? -1.811 -3.055 12.432 1.00 94.62 334 ASP A O 1
ATOM 2653 N N . THR A 1 335 ? -1.709 -5.240 12.004 1.00 95.00 335 THR A N 1
ATOM 2654 C CA . THR A 1 335 ? -2.888 -5.230 11.118 1.00 95.00 335 THR A CA 1
ATOM 2655 C C . THR A 1 335 ? -4.165 -4.704 11.796 1.00 95.00 335 THR A C 1
ATOM 2657 O O . THR A 1 335 ? -4.912 -3.942 11.186 1.00 95.00 335 THR A O 1
ATOM 2660 N N . ILE A 1 336 ? -4.399 -5.010 13.078 1.00 96.62 336 ILE A N 1
ATOM 2661 C CA . ILE A 1 336 ? -5.551 -4.478 13.829 1.00 96.62 336 ILE A CA 1
ATOM 2662 C C . ILE A 1 336 ? -5.372 -2.985 14.125 1.00 96.62 336 ILE A C 1
ATOM 2664 O O . ILE A 1 336 ? -6.293 -2.200 13.896 1.00 96.62 336 ILE A O 1
ATOM 2668 N N . GLY A 1 337 ? -4.190 -2.567 14.582 1.00 96.00 337 GLY A N 1
ATOM 2669 C CA . GLY A 1 337 ? -3.880 -1.164 14.841 1.00 96.00 337 GLY A CA 1
ATOM 2670 C C . GLY A 1 337 ? -4.027 -0.307 13.586 1.00 96.00 337 GLY A C 1
ATOM 2671 O O . GLY A 1 337 ? -4.633 0.760 13.648 1.00 96.00 337 GLY A O 1
ATOM 2672 N N . MET A 1 338 ? -3.563 -0.817 12.441 1.00 94.69 338 MET A N 1
ATOM 2673 C CA . MET A 1 338 ? -3.751 -0.223 11.114 1.00 94.69 338 MET A CA 1
ATOM 2674 C C . MET A 1 338 ? -5.230 -0.018 10.770 1.00 94.69 338 MET A C 1
ATOM 2676 O O . MET A 1 338 ? -5.606 1.050 10.291 1.00 94.69 338 MET A O 1
ATOM 2680 N N . ALA A 1 339 ? -6.082 -1.014 11.026 1.00 95.81 339 ALA A N 1
ATOM 2681 C CA . ALA A 1 339 ? -7.515 -0.883 10.781 1.00 95.81 339 ALA A CA 1
ATOM 2682 C C . ALA A 1 339 ? -8.165 0.171 11.688 1.00 95.81 339 ALA A C 1
ATOM 2684 O O . ALA A 1 339 ? -9.005 0.928 11.217 1.00 95.81 339 ALA A O 1
ATOM 2685 N N . ILE A 1 340 ? -7.745 0.269 12.955 1.00 96.62 340 ILE A N 1
ATOM 2686 C CA . ILE A 1 340 ? -8.261 1.279 13.893 1.00 96.62 340 ILE A CA 1
ATOM 2687 C C . ILE A 1 340 ? -7.881 2.695 13.441 1.00 96.62 340 ILE A C 1
ATOM 2689 O O . ILE A 1 340 ? -8.750 3.559 13.349 1.00 96.62 340 ILE A O 1
ATOM 2693 N N . VAL A 1 341 ? -6.603 2.951 13.131 1.00 94.50 341 VAL A N 1
ATOM 2694 C CA . VAL A 1 341 ? -6.152 4.301 12.728 1.00 94.50 341 VAL A CA 1
ATOM 2695 C C . VAL A 1 341 ? -6.733 4.742 11.385 1.00 94.50 341 VAL A C 1
ATOM 2697 O O . VAL A 1 341 ? -6.956 5.935 11.187 1.00 94.50 341 VAL A O 1
ATOM 2700 N N . ASN A 1 342 ? -7.022 3.794 10.488 1.00 91.81 342 ASN A N 1
ATOM 2701 C CA . ASN A 1 342 ? -7.646 4.054 9.189 1.00 91.81 342 ASN A CA 1
ATOM 2702 C C . ASN A 1 342 ? -9.164 3.854 9.175 1.00 91.81 342 ASN A C 1
ATOM 2704 O O . ASN A 1 342 ? -9.769 3.940 8.104 1.00 91.81 342 ASN A O 1
ATOM 2708 N N . ALA A 1 343 ? -9.799 3.641 10.330 1.00 94.31 343 ALA A N 1
ATOM 2709 C CA . ALA A 1 343 ? -11.252 3.546 10.436 1.00 94.31 343 ALA A CA 1
ATOM 2710 C C . ALA A 1 343 ? -11.981 4.715 9.742 1.00 94.31 343 ALA A C 1
ATOM 2712 O O . ALA A 1 343 ? -12.906 4.441 8.976 1.00 94.31 343 ALA A O 1
ATOM 2713 N N . PRO A 1 344 ? -11.542 5.988 9.880 1.00 90.50 344 PRO A N 1
ATOM 2714 C CA . PRO A 1 344 ? -12.216 7.112 9.223 1.00 90.50 344 PRO A CA 1
ATOM 2715 C C . PRO A 1 344 ? -12.129 7.079 7.689 1.00 90.50 344 PRO A C 1
ATOM 2717 O O . PRO A 1 344 ? -12.976 7.655 7.012 1.00 90.50 344 PRO A O 1
ATOM 2720 N N . ALA A 1 345 ? -11.121 6.404 7.123 1.00 87.06 345 ALA A N 1
ATOM 2721 C CA . ALA A 1 345 ? -10.982 6.237 5.676 1.00 87.06 345 ALA A CA 1
ATOM 2722 C C . ALA A 1 345 ? -11.861 5.098 5.124 1.00 87.06 345 ALA A C 1
ATOM 2724 O O . ALA A 1 345 ? -12.143 5.073 3.929 1.00 87.06 345 ALA A O 1
ATOM 2725 N N . ASN A 1 346 ? -12.303 4.172 5.986 1.00 87.75 346 ASN A N 1
ATOM 2726 C CA . ASN A 1 346 ? -13.116 3.004 5.630 1.00 87.75 346 ASN A CA 1
ATOM 2727 C C . ASN A 1 346 ? -14.294 2.787 6.609 1.00 87.75 346 ASN A C 1
ATOM 2729 O O . ASN A 1 346 ? -14.469 1.676 7.126 1.00 87.75 346 ASN A O 1
ATOM 2733 N N . PRO A 1 347 ? -15.125 3.815 6.873 1.00 91.19 347 PRO A N 1
ATOM 2734 C CA . PRO A 1 347 ? -16.095 3.787 7.967 1.00 91.19 347 PRO A CA 1
ATOM 2735 C C . PRO A 1 347 ? -17.144 2.682 7.804 1.00 91.19 347 PRO A C 1
ATOM 2737 O O . PRO A 1 347 ? -17.568 2.091 8.784 1.00 91.19 347 PRO A O 1
ATOM 2740 N N . ALA A 1 348 ? -17.523 2.356 6.565 1.00 91.25 348 ALA A N 1
ATOM 2741 C CA . ALA A 1 348 ? -18.568 1.374 6.281 1.00 91.25 348 ALA A CA 1
ATOM 2742 C C . ALA A 1 348 ? -18.176 -0.080 6.603 1.00 91.25 348 ALA A C 1
ATOM 2744 O O . ALA A 1 348 ? -19.055 -0.926 6.756 1.00 91.25 348 ALA A O 1
ATOM 2745 N N . TYR A 1 349 ? -16.876 -0.390 6.655 1.00 92.25 349 TYR A N 1
ATOM 2746 C CA . TYR A 1 349 ? -16.400 -1.778 6.656 1.00 92.25 349 TYR A CA 1
ATOM 2747 C C . TYR A 1 349 ? -15.408 -2.099 7.771 1.00 92.25 349 TYR A C 1
ATOM 2749 O O . TYR A 1 349 ? -15.169 -3.278 8.041 1.00 92.25 349 TYR A O 1
ATOM 2757 N N . VAL A 1 350 ? -14.853 -1.093 8.450 1.00 94.00 350 VAL A N 1
ATOM 2758 C CA . VAL A 1 350 ? -13.764 -1.284 9.416 1.00 94.00 350 VAL A CA 1
ATOM 2759 C C . VAL A 1 350 ? -14.088 -2.310 10.506 1.00 94.00 350 VAL A C 1
ATOM 2761 O O . VAL A 1 350 ? -13.266 -3.183 10.783 1.00 94.00 350 VAL A O 1
ATOM 2764 N N . SER A 1 351 ? -15.297 -2.291 11.068 1.00 93.69 351 SER A N 1
ATOM 2765 C CA . SER A 1 351 ? -15.704 -3.249 12.100 1.00 93.69 351 SER A CA 1
ATOM 2766 C C . SER A 1 351 ? -15.661 -4.692 11.594 1.00 93.69 351 SER A C 1
ATOM 2768 O O . SER A 1 351 ? -15.154 -5.589 12.272 1.00 93.69 351 SER A O 1
ATOM 2770 N N . SER A 1 352 ? -16.128 -4.914 10.361 1.00 93.06 352 SER A N 1
ATOM 2771 C CA . SER A 1 352 ? -16.089 -6.227 9.712 1.00 93.06 352 SER A CA 1
ATOM 2772 C C . SER A 1 352 ? -14.655 -6.682 9.423 1.00 93.06 352 SER A C 1
ATOM 2774 O O . SER A 1 352 ? -14.328 -7.854 9.628 1.00 93.06 352 SER A O 1
ATOM 2776 N N . TYR A 1 353 ? -13.773 -5.752 9.039 1.00 95.62 353 TYR A N 1
ATOM 2777 C CA . TYR A 1 353 ? -12.359 -6.028 8.783 1.00 95.62 353 TYR A CA 1
ATOM 2778 C C . TYR A 1 353 ? -11.641 -6.449 10.065 1.00 95.62 353 TYR A C 1
ATOM 2780 O O . TYR A 1 353 ? -10.958 -7.475 10.074 1.00 95.62 353 TYR A O 1
ATOM 2788 N N . ILE A 1 354 ? -11.850 -5.730 11.173 1.00 96.19 354 ILE A N 1
ATOM 2789 C CA . ILE A 1 354 ? -11.254 -6.082 12.470 1.00 96.19 354 ILE A CA 1
ATOM 2790 C C . ILE A 1 354 ? -11.750 -7.460 12.932 1.00 96.19 354 ILE A C 1
ATOM 2792 O O . ILE A 1 354 ? -10.941 -8.310 13.305 1.00 96.19 354 ILE A O 1
ATOM 2796 N N . GLN A 1 355 ? -13.053 -7.741 12.837 1.00 95.25 355 GLN A N 1
ATOM 2797 C CA . GLN A 1 355 ? -13.591 -9.063 13.177 1.00 95.25 355 GLN A CA 1
ATOM 2798 C C . GLN A 1 355 ? -13.022 -10.186 12.303 1.00 95.25 355 GLN A C 1
ATOM 2800 O O . GLN A 1 355 ? -12.737 -11.278 12.797 1.00 95.25 355 GLN A O 1
ATOM 2805 N N . ALA A 1 356 ? -12.870 -9.956 10.998 1.00 95.56 356 ALA A N 1
ATOM 2806 C CA . ALA A 1 356 ? -12.275 -10.929 10.091 1.00 95.56 356 ALA A CA 1
ATOM 2807 C C . ALA A 1 356 ? -10.811 -11.224 10.464 1.00 95.56 356 ALA A C 1
ATOM 2809 O O . ALA A 1 356 ? -10.428 -12.393 10.515 1.00 95.56 356 ALA A O 1
ATOM 2810 N N . MET A 1 357 ? -10.033 -10.198 10.826 1.00 96.94 357 MET A N 1
ATOM 2811 C CA . MET A 1 357 ? -8.661 -10.367 11.320 1.00 96.94 357 MET A CA 1
ATOM 2812 C C . MET A 1 357 ? -8.602 -11.145 12.628 1.00 96.94 357 MET A C 1
ATOM 2814 O O . MET A 1 357 ? -7.809 -12.078 12.732 1.00 96.94 357 MET A O 1
ATOM 2818 N N . ILE A 1 358 ? -9.481 -10.853 13.587 1.00 96.44 358 ILE A N 1
ATOM 2819 C CA . ILE A 1 358 ? -9.551 -11.600 14.851 1.00 96.44 358 ILE A CA 1
ATOM 2820 C C . ILE A 1 358 ? -9.892 -13.075 14.601 1.00 96.44 358 ILE A C 1
ATOM 2822 O O . ILE A 1 358 ? -9.209 -13.964 15.107 1.00 96.44 358 ILE A O 1
ATOM 2826 N N . ARG A 1 359 ? -10.884 -13.364 13.746 1.00 95.44 359 ARG A N 1
ATOM 2827 C CA . ARG A 1 359 ? -11.237 -14.746 13.361 1.00 95.44 359 ARG A CA 1
ATOM 2828 C C . ARG A 1 359 ? -10.080 -15.495 12.694 1.00 95.44 359 ARG A C 1
ATOM 2830 O O . ARG A 1 359 ? -9.999 -16.714 12.816 1.00 95.44 359 ARG A O 1
ATOM 2837 N N . LYS A 1 360 ? -9.190 -14.776 12.008 1.00 96.06 360 LYS A N 1
ATOM 2838 C CA . LYS A 1 360 ? -7.980 -15.306 11.366 1.00 96.06 360 LYS A CA 1
ATOM 2839 C C . LYS A 1 360 ? -6.754 -15.370 12.291 1.00 96.06 360 LYS A C 1
ATOM 2841 O O . LYS A 1 360 ? -5.681 -15.736 11.824 1.00 96.06 360 LYS A O 1
ATOM 2846 N N . GLY A 1 361 ? -6.903 -15.082 13.586 1.00 95.75 361 GLY A N 1
ATOM 2847 C CA . GLY A 1 361 ? -5.830 -15.192 14.585 1.00 95.75 361 GLY A CA 1
ATOM 2848 C C . GLY A 1 361 ? -5.179 -13.863 14.984 1.00 95.75 361 GLY A C 1
ATOM 2849 O O . GLY A 1 361 ? -4.182 -13.860 15.709 1.00 95.75 361 GLY A O 1
ATOM 2850 N N . GLY A 1 362 ? -5.734 -12.734 14.541 1.00 96.31 362 GLY A N 1
ATOM 2851 C CA . GLY A 1 362 ? -5.377 -11.414 15.050 1.00 96.31 362 GLY A CA 1
ATOM 2852 C C . GLY A 1 362 ? -5.714 -11.288 16.534 1.00 96.31 362 GLY A C 1
ATOM 2853 O O . GLY A 1 362 ? -6.782 -11.705 16.979 1.00 96.31 362 GLY A O 1
ATOM 2854 N N . THR A 1 363 ? -4.801 -10.718 17.312 1.00 96.50 363 THR A N 1
ATOM 2855 C CA . THR A 1 363 ? -4.961 -10.561 18.762 1.00 96.50 363 THR A CA 1
ATOM 2856 C C . THR A 1 363 ? -5.135 -9.093 19.117 1.00 96.50 363 THR A C 1
ATOM 2858 O O . THR A 1 363 ? -4.327 -8.268 18.706 1.00 96.50 363 THR A O 1
ATOM 2861 N N . ILE A 1 364 ? -6.148 -8.766 19.925 1.00 96.31 364 ILE A N 1
ATOM 2862 C CA . ILE A 1 364 ? -6.284 -7.428 20.515 1.00 96.31 364 ILE A CA 1
ATOM 2863 C C . ILE A 1 364 ? -5.208 -7.250 21.591 1.00 96.31 364 ILE A C 1
ATOM 2865 O O . ILE A 1 364 ? -5.085 -8.070 22.504 1.00 96.31 364 ILE A O 1
ATOM 2869 N N . LYS A 1 365 ? -4.440 -6.164 21.504 1.00 95.38 365 LYS A N 1
ATOM 2870 C CA . LYS A 1 365 ? -3.299 -5.879 22.374 1.00 95.38 365 LYS A CA 1
ATOM 2871 C C . LYS A 1 365 ? -3.463 -4.565 23.142 1.00 95.38 365 LYS A C 1
ATOM 2873 O O . LYS A 1 365 ? -4.249 -3.706 22.738 1.00 95.38 365 LYS A O 1
ATOM 2878 N N . PRO A 1 366 ? -2.717 -4.362 24.246 1.00 93.75 366 PRO A N 1
ATOM 2879 C CA . PRO A 1 366 ? -2.768 -3.115 25.008 1.00 93.75 366 PRO A CA 1
ATOM 2880 C C . PRO A 1 366 ? -2.511 -1.857 24.166 1.00 93.75 366 PRO A C 1
ATOM 2882 O O . PRO A 1 366 ? -3.155 -0.836 24.400 1.00 93.75 366 PRO A O 1
ATOM 2885 N N . GLU A 1 367 ? -1.629 -1.932 23.165 1.00 92.12 367 GLU A N 1
ATOM 2886 C CA . GLU A 1 367 ? -1.315 -0.830 22.246 1.00 92.12 367 GLU A CA 1
ATOM 2887 C C . GLU A 1 367 ? -2.489 -0.389 21.357 1.00 92.12 367 GLU A C 1
ATOM 2889 O O . GLU A 1 367 ? -2.472 0.733 20.857 1.00 92.12 367 GLU A O 1
ATOM 2894 N N . HIS A 1 368 ? -3.543 -1.198 21.205 1.00 95.62 368 HIS A N 1
ATOM 2895 C CA . HIS A 1 368 ? -4.737 -0.802 20.448 1.00 95.62 368 HIS A CA 1
ATOM 2896 C C . HIS A 1 368 ? -5.628 0.176 21.221 1.00 95.62 368 HIS A C 1
ATOM 2898 O O . HIS A 1 368 ? -6.322 0.989 20.613 1.00 95.62 368 HIS A O 1
ATOM 2904 N N . LYS A 1 369 ? -5.592 0.165 22.561 1.00 94.88 369 LYS A N 1
ATOM 2905 C CA . LYS A 1 369 ? -6.458 1.026 23.387 1.00 94.88 369 LYS A CA 1
ATOM 2906 C C . LYS A 1 369 ? -6.159 2.525 23.235 1.00 94.88 369 LYS A C 1
ATOM 2908 O O . LYS A 1 369 ? -7.108 3.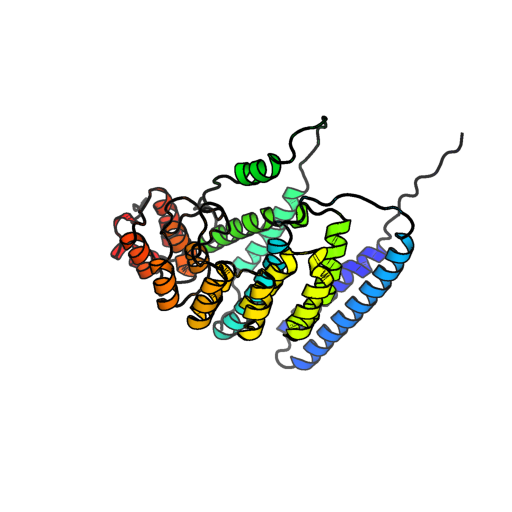290 23.075 1.00 94.88 369 LYS A O 1
ATOM 2913 N N . PRO A 1 370 ? -4.891 2.984 23.226 1.00 92.56 370 PRO A N 1
ATOM 2914 C CA . PRO A 1 370 ? -4.575 4.376 22.898 1.00 92.56 370 PRO A CA 1
ATOM 2915 C C . PRO A 1 370 ? -5.040 4.806 21.500 1.00 92.56 370 PRO A C 1
ATOM 2917 O O . PRO A 1 370 ? -5.383 5.972 21.307 1.00 92.56 370 PRO A O 1
ATOM 2920 N N . LEU A 1 371 ? -5.082 3.883 20.530 1.00 95.88 371 LEU A N 1
ATOM 2921 C CA . LEU A 1 371 ? -5.605 4.168 19.189 1.00 95.88 371 LEU A CA 1
ATOM 2922 C C . LEU A 1 371 ? -7.126 4.353 19.232 1.00 95.88 371 LEU A C 1
ATOM 2924 O O . LEU A 1 371 ? -7.639 5.342 18.717 1.00 95.88 371 LEU A O 1
ATOM 2928 N N . MET A 1 372 ? -7.833 3.471 19.946 1.00 97.31 372 MET A N 1
ATOM 2929 C CA . MET A 1 372 ? -9.275 3.597 20.189 1.00 97.31 372 MET A CA 1
ATOM 2930 C C . MET A 1 372 ? -9.638 4.872 20.954 1.00 97.31 372 MET A C 1
ATOM 2932 O O . MET A 1 372 ? -10.686 5.452 20.698 1.00 97.31 372 MET A O 1
ATOM 2936 N N . ALA A 1 373 ? -8.777 5.352 21.857 1.00 95.38 373 ALA A N 1
ATOM 2937 C CA . ALA A 1 373 ? -8.982 6.628 22.544 1.00 95.38 373 ALA A CA 1
ATOM 2938 C C . ALA A 1 373 ? -8.916 7.819 21.573 1.00 95.38 373 ALA A C 1
ATOM 2940 O O . ALA A 1 373 ? -9.733 8.733 21.671 1.00 95.38 373 ALA A O 1
ATOM 2941 N N . GLY A 1 374 ? -7.982 7.788 20.613 1.00 94.31 374 GLY A N 1
ATOM 2942 C CA . GLY A 1 374 ? -7.929 8.774 19.531 1.00 94.31 374 GLY A CA 1
ATOM 2943 C C . GLY A 1 374 ? -9.156 8.689 18.632 1.00 94.31 374 GLY A C 1
ATOM 2944 O O . GLY A 1 374 ? -9.790 9.704 18.371 1.00 94.31 374 GLY A O 1
ATOM 2945 N N . LEU A 1 375 ? -9.561 7.472 18.255 1.00 96.38 375 LEU A N 1
ATOM 2946 C CA . LEU A 1 375 ? -10.767 7.262 17.457 1.00 96.38 375 LEU A CA 1
ATOM 29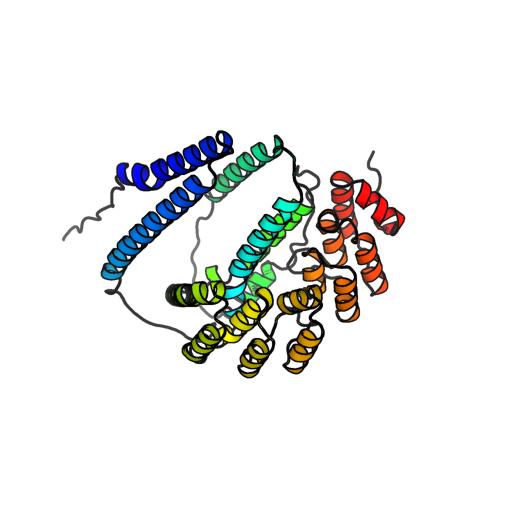47 C C . LEU A 1 375 ? -12.031 7.749 18.178 1.00 96.38 375 LEU A C 1
ATOM 2949 O O . LEU A 1 375 ? -12.851 8.405 17.559 1.00 96.38 375 LEU A O 1
ATOM 2953 N N . LYS A 1 376 ? -12.175 7.509 19.488 1.00 96.44 376 LYS A N 1
ATOM 2954 C CA . LYS A 1 376 ? -13.306 8.010 20.290 1.00 96.44 376 LYS A CA 1
ATOM 2955 C C . LYS A 1 376 ? -13.406 9.532 20.260 1.00 96.44 376 LYS A C 1
ATOM 2957 O O . LYS A 1 376 ? -14.507 10.068 20.248 1.00 96.44 376 LYS A O 1
ATOM 2962 N N . ARG A 1 377 ? -12.262 10.220 20.308 1.00 94.19 377 ARG A N 1
ATOM 2963 C CA . ARG A 1 377 ? -12.193 11.684 20.256 1.00 94.19 377 ARG A CA 1
ATOM 2964 C C . ARG A 1 377 ? -12.584 12.206 18.872 1.00 94.19 377 ARG A C 1
ATOM 2966 O O . ARG A 1 377 ? -13.310 13.189 18.787 1.00 94.19 377 ARG A O 1
ATOM 2973 N N . ASP A 1 378 ? -12.089 11.552 17.827 1.00 93.50 378 ASP A N 1
ATOM 2974 C CA . ASP A 1 378 ? -12.161 12.048 16.453 1.00 93.50 378 ASP A CA 1
ATOM 2975 C C . ASP A 1 378 ? -13.439 11.614 15.719 1.00 93.50 378 ASP A C 1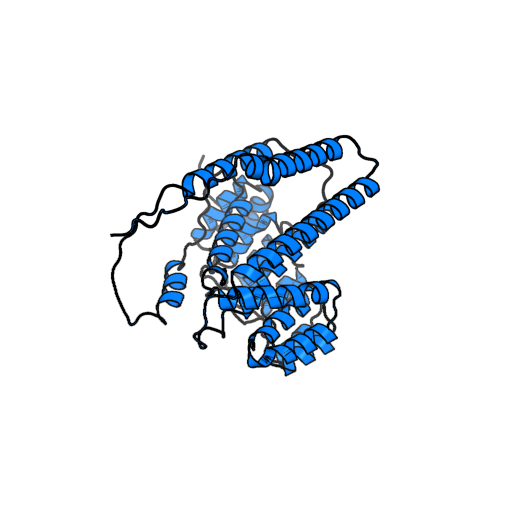
ATOM 2977 O O . ASP A 1 378 ? -14.025 12.413 14.998 1.00 93.50 378 ASP A O 1
ATOM 2981 N N . GLU A 1 379 ? -13.879 10.371 15.925 1.00 96.00 379 GLU A N 1
ATOM 2982 C CA . GLU A 1 379 ? -15.032 9.722 15.284 1.00 96.00 379 GLU A CA 1
ATOM 2983 C C . GLU A 1 379 ? -15.817 8.861 16.308 1.00 96.00 379 GLU A C 1
ATOM 2985 O O . GLU A 1 379 ? -15.745 7.623 16.288 1.00 96.00 379 GLU A O 1
ATOM 2990 N N . PRO A 1 380 ? -16.584 9.483 17.230 1.00 96.19 380 PRO A N 1
ATOM 2991 C CA . PRO A 1 380 ? -17.254 8.773 18.325 1.00 96.19 380 PRO A CA 1
ATOM 2992 C C . PRO A 1 380 ? -18.200 7.655 17.868 1.00 96.19 380 PRO A C 1
ATOM 2994 O O . PRO A 1 380 ? -18.275 6.612 18.513 1.00 96.19 380 PRO A O 1
ATOM 2997 N N . SER A 1 381 ? -18.894 7.842 16.741 1.00 96.62 381 SER A N 1
ATOM 2998 C CA . SER A 1 381 ? -19.822 6.849 16.186 1.00 96.62 381 SER A CA 1
ATOM 2999 C C . SER A 1 381 ? -19.112 5.568 15.743 1.00 96.62 381 SER A C 1
ATOM 3001 O O . SER A 1 381 ? -19.580 4.476 16.054 1.00 96.62 381 SER A O 1
ATOM 3003 N N . LEU A 1 382 ? -17.959 5.684 15.073 1.00 96.38 382 LEU A N 1
ATOM 3004 C CA . LEU A 1 382 ? -17.150 4.525 14.677 1.00 96.38 382 LEU A CA 1
ATOM 3005 C C . LEU A 1 382 ? -16.575 3.807 15.896 1.00 96.38 382 LEU A C 1
ATOM 3007 O O . LEU A 1 382 ? -16.531 2.579 15.937 1.00 96.38 382 LEU A O 1
ATOM 3011 N N . TYR A 1 383 ? -16.159 4.564 16.912 1.00 97.56 383 TYR A N 1
ATOM 3012 C CA . TYR A 1 383 ? -15.728 3.986 18.180 1.00 97.56 383 TYR A CA 1
ATOM 3013 C C . TYR A 1 383 ? -16.845 3.160 18.841 1.00 97.56 383 TYR A C 1
ATOM 3015 O O . TYR A 1 383 ? -16.599 2.029 19.269 1.00 97.56 383 TYR A O 1
ATOM 3023 N N . GLU A 1 384 ? -18.065 3.698 18.919 1.00 97.06 384 GLU A N 1
ATOM 3024 C CA . GLU A 1 384 ? -19.224 2.994 19.481 1.00 97.06 384 GLU A CA 1
ATOM 3025 C C . GLU A 1 384 ? -19.549 1.723 18.690 1.00 97.06 384 GLU A C 1
ATOM 3027 O O . GLU A 1 384 ? -19.752 0.667 19.287 1.00 97.06 384 GLU A O 1
ATOM 3032 N N . GLU A 1 385 ? -19.522 1.789 17.357 1.00 96.62 385 GLU A N 1
ATOM 3033 C CA . GLU A 1 385 ? -19.752 0.630 16.491 1.00 96.62 385 GLU A CA 1
ATOM 3034 C C . GLU A 1 385 ? -18.722 -0.485 16.737 1.00 96.62 385 GLU A C 1
ATOM 3036 O O . GLU A 1 385 ? -19.089 -1.637 16.992 1.00 96.62 385 GLU A O 1
ATOM 3041 N N . ILE A 1 386 ? -17.429 -0.142 16.721 1.00 96.94 386 ILE A N 1
ATOM 3042 C CA . ILE A 1 386 ? -16.344 -1.109 16.925 1.00 96.94 386 ILE A CA 1
ATOM 3043 C C . ILE A 1 386 ? -16.431 -1.720 18.327 1.00 96.94 386 ILE A C 1
ATOM 3045 O O . ILE A 1 386 ? -16.294 -2.933 18.478 1.00 96.94 386 ILE A O 1
ATOM 3049 N N . THR A 1 387 ? -16.677 -0.913 19.362 1.00 97.19 387 THR A N 1
ATOM 3050 C CA . THR A 1 387 ? -16.713 -1.398 20.755 1.00 97.19 387 THR A CA 1
ATOM 3051 C C . THR A 1 387 ? -17.984 -2.169 21.103 1.00 97.19 387 THR A C 1
ATOM 3053 O O . THR A 1 387 ? -17.926 -3.058 21.952 1.00 97.19 387 THR A O 1
ATOM 3056 N N . ALA A 1 388 ? -19.105 -1.919 20.420 1.00 96.31 388 ALA A N 1
ATOM 3057 C CA . ALA A 1 388 ? -20.300 -2.755 20.531 1.00 96.31 388 ALA A CA 1
ATOM 3058 C C . ALA A 1 388 ? -20.042 -4.193 20.050 1.00 96.31 388 ALA A C 1
ATOM 3060 O O . ALA A 1 388 ? -20.610 -5.146 20.585 1.00 96.31 388 ALA A O 1
ATOM 3061 N N . LEU A 1 389 ? -19.172 -4.347 19.050 1.00 94.88 389 LEU A N 1
ATOM 3062 C CA . LEU A 1 389 ? -18.796 -5.635 18.474 1.00 94.88 389 LEU A CA 1
ATOM 3063 C C . LEU A 1 389 ? -17.580 -6.276 19.150 1.00 94.88 389 LEU A C 1
ATOM 3065 O O . LEU A 1 389 ? -17.464 -7.501 19.146 1.00 94.88 389 LEU A O 1
ATOM 3069 N N . LEU A 1 390 ? -16.681 -5.463 19.704 1.00 95.62 390 LEU A N 1
ATOM 3070 C CA . LEU A 1 390 ? -15.419 -5.877 20.318 1.00 95.62 390 LEU A CA 1
ATOM 3071 C C . LEU A 1 390 ? -15.208 -5.132 21.648 1.00 95.62 390 LEU A C 1
ATOM 3073 O O . LEU A 1 390 ? -14.415 -4.185 21.715 1.00 95.62 390 LEU A O 1
ATOM 3077 N N . PRO A 1 391 ? -15.899 -5.541 22.730 1.00 95.50 391 PRO A N 1
ATOM 3078 C CA . PRO A 1 391 ? -15.828 -4.846 24.014 1.00 95.50 391 PRO A CA 1
ATOM 3079 C C . PRO A 1 391 ? -14.420 -4.798 24.622 1.00 95.50 391 PRO A C 1
ATOM 3081 O O . PRO A 1 391 ? -14.136 -3.915 25.430 1.00 95.50 391 PRO A O 1
ATOM 3084 N N . GLU A 1 392 ? -13.496 -5.693 24.237 1.00 95.00 392 GLU A N 1
ATOM 3085 C CA . GLU A 1 392 ? -12.115 -5.654 24.746 1.00 95.00 392 GLU A CA 1
ATOM 3086 C C . GLU A 1 392 ? -11.340 -4.395 24.306 1.00 95.00 392 GLU A C 1
ATOM 3088 O O . GLU A 1 392 ? -10.364 -4.009 24.963 1.00 95.00 392 GLU A O 1
ATOM 3093 N N . LEU A 1 393 ? -11.786 -3.739 23.226 1.00 94.69 393 LEU A N 1
ATOM 3094 C CA . LEU A 1 393 ? -11.247 -2.473 22.718 1.00 94.69 393 LEU A CA 1
ATOM 3095 C C . LEU A 1 393 ? -11.797 -1.237 23.447 1.00 94.69 393 LEU A C 1
ATOM 3097 O O . LEU A 1 393 ? -11.319 -0.127 23.202 1.00 94.69 393 LEU A O 1
ATOM 3101 N N . GLN A 1 394 ? -12.767 -1.403 24.352 1.00 95.75 394 GLN A N 1
ATOM 3102 C CA . GLN A 1 394 ? -13.342 -0.291 25.098 1.00 95.75 394 GLN A CA 1
ATOM 3103 C C . GLN A 1 394 ? -12.278 0.406 25.961 1.00 95.75 394 GLN A C 1
ATOM 3105 O O . GLN A 1 394 ? -11.500 -0.219 26.694 1.00 95.75 394 GLN A O 1
ATOM 3110 N N . VAL A 1 395 ? -12.260 1.736 25.880 1.00 93.44 395 VAL A N 1
ATOM 3111 C CA . VAL A 1 395 ? -11.407 2.601 26.697 1.00 93.44 395 VAL A CA 1
ATOM 3112 C C . VAL A 1 395 ? -12.203 3.053 27.919 1.00 93.44 395 VAL A C 1
ATOM 3114 O O . VAL A 1 395 ? -13.380 3.392 27.799 1.00 93.44 395 VAL A O 1
ATOM 3117 N N . ALA A 1 396 ? -11.573 3.046 29.096 1.00 90.12 396 ALA A N 1
ATOM 3118 C CA . ALA A 1 396 ? -12.204 3.531 30.320 1.00 90.12 396 ALA A CA 1
ATOM 3119 C C . ALA A 1 396 ? -12.576 5.016 30.188 1.00 90.12 396 ALA A C 1
ATOM 3121 O O . ALA A 1 396 ? -11.803 5.809 29.643 1.00 90.12 396 ALA A O 1
ATOM 3122 N N . ASP A 1 397 ? -13.743 5.393 30.708 1.00 80.81 397 ASP A N 1
ATOM 3123 C CA . ASP A 1 397 ? -14.118 6.796 30.841 1.00 80.81 397 ASP A CA 1
ATOM 3124 C C . ASP A 1 397 ? -13.253 7.419 31.938 1.00 80.81 397 ASP A C 1
ATOM 3126 O O . ASP A 1 397 ? -13.512 7.271 33.133 1.00 80.81 397 ASP A O 1
ATOM 3130 N N . ASN A 1 398 ? -12.174 8.081 31.531 1.00 65.75 398 ASN A N 1
ATOM 3131 C CA . ASN A 1 398 ? -11.421 8.952 32.420 1.00 65.75 398 ASN A CA 1
ATOM 3132 C C . ASN A 1 398 ? -12.264 10.220 32.603 1.00 65.75 398 ASN A C 1
ATOM 3134 O O . ASN A 1 398 ? -12.210 11.119 31.763 1.00 65.75 398 ASN A O 1
ATOM 3138 N N . GLY A 1 399 ? -13.128 10.201 33.623 1.00 47.06 399 GLY A N 1
ATOM 3139 C CA . GLY A 1 399 ? -13.992 11.322 34.003 1.00 47.06 399 GLY A CA 1
ATOM 3140 C C . GLY A 1 399 ? -13.247 12.540 34.527 1.00 47.06 399 GLY A C 1
ATOM 3141 O O . GLY A 1 399 ? -12.046 12.418 34.868 1.00 47.06 399 GLY A O 1
#

Foldseek 3Di:
DDDDDDDDPDPDVVCCCVVPVVVVVVVVVLVVVCVVDVDPVPVSVVVVVVVVVVVVVVVVVVVVVVVVVVVPDDDDDDDDVQAPQQLLQLPPVVVVVLVVVVCVVVVVVDDDDDDDPVVVVVVVVVVVVVVVVVDDDDDDDDDDDDCDVVVVVVLVVVLPFPQQFDDPVDPDFLLVSLVVLLVVLVVSVNSVVVDDPVVVVVVVVLCVQVVVCLVVVVLVVLLVSCVVCCVPRVSSLQSSLQSCLSSVPDLVSNVSSLVSVHAHELLSLLSCLQVVVVVSSVVRVVSPHDQQDAPFVLRGSLLSVLVDAGDPSSLVVSLVRYAQRQDQTSSNHGSLLSLLSSCVVHVPCSLVSNVSSVVRPHDDDPSLLSSLVSCCVVPVPSSCVNCVSPVVSDHDPPD

Radius of gyration: 25.08 Å; Cα contacts (8 Å, |Δi|>4): 314; chains: 1; bounding box: 74×60×61 Å